Protein AF-A0A959S1B7-F1 (afdb_monomer)

pLDDT: mean 85.64, std 14.2, range [41.25, 98.5]

Secondary structure (DSSP, 8-state):
-HHHHHHHHHHHHTT------EEEE---TTS--SBSSHHHHHHH--TT-EEEE--BSS----EEEE-S--EEE-S-SS--SSS--B-EES-EEEEBSSSS-B-TT-EEES-EES-EEEE--SSS-EEEEEEES-EE--SS--GGG-EEEESEEEEEEES-EE----EEEESTT-S-EEEE-SEEEE-TTT-EEEEEES-EESEEEE---TT--EEEES-EEEBPSSS---SEES-BSEEEES-EEESSS-B-S-BS-EEES-EEES-SSS-S----BTTBEEES-EES----BSSPPTT-BGGGGGG---PBPTT-TTTT-SGGGPPSSTTSSSSPPPPSSSTTSS-TT-PPPSS-EEEEEEES-S---TTPPPPEEEEEE---

Sequence (384 aa):
MKKNLLIGICALSIAAQTSATVITVSNNPNSPGQYTSLQAAADAASNGDTLLIAGSGTSYGGVNNFSKQLHFVGVGYGPNKDFQLKTETGPIQLGVVDANENASGSTIEGILFHGLNLIGTATVPLENITVKRCESSGAYPSSDQMFRMEYVENIFIYNNVLRNCYYYGNFNGSLFNTVYASMLLVDNSTCDNIFVENNLIGAIKGGVKAGGTFIVRNNIFLRDNGNMIWAFLDAANASIANNIIAHVQGVGSASYCSYTNNLAFDNTNTGNNFPSGGTNTSVNNQDGVDPLFVNYTSGQYITNAWNFDFHLQPGSPAIGAGLNGEDLGIYGGNYPWPDGGASGSGWMYRQEPQFPQVNQMTIQNPVVPVNGTLSVTSKGIVND

Radius of gyration: 22.75 Å; Cα contacts (8 Å, |Δi|>4): 1174; chains: 1; bounding box: 73×56×75 Å

Mean predicted aligned error: 8.13 Å

Foldseek 3Di:
DVVVVVVVVVVVVVPPPPPAEEFEEDLDPVDHTPHPAPQVSLVPGAANHEYEYEFDPDAREEHPDDQHQYEYAWQFQQAQFPDRGAHEYEFYAWEDPDPPGTRALHEHARYAYQHYHQEYDPNGARENYEYARYEYAHPDDDPRRAQEHFQHEHYHYALYLQWQRWDFDDDPPDPDRDTDIFEHEYAQQRYAHAAAALYETAAYEEEHHVVGEAEHFQAEHFHAPDDADANYHQYECYEHFLAEYAQGQEHYDYALYEYYLYEFADHPDPFQDDDPDDRYHYYLYHTHFDQQFPDDDHPDHSVCCLQGGRDGDPPGPQQLSTVPRFGGHNCTDDHGNQASDDGRPSGGSTDTDQDKDFRDKDFPPPDAPVVGDTDMDTDIDHDD

Solvent-accessible surface area (backbone atoms only — not comparable to full-atom values): 18687 Å² total; per-residue (Å²): 116,78,70,65,54,53,56,53,53,59,56,55,65,69,63,66,73,77,70,54,48,82,45,40,33,22,71,44,87,91,58,65,35,87,24,55,32,47,40,62,42,60,69,72,52,56,62,58,18,30,42,43,30,48,50,42,99,63,65,33,45,38,35,76,60,42,33,52,21,37,32,41,37,27,49,0,48,46,26,85,34,85,69,61,39,18,13,39,36,32,31,37,32,41,15,58,65,51,97,85,46,37,24,39,63,17,35,41,31,1,32,25,26,26,15,39,35,40,37,29,36,97,90,50,57,32,31,47,36,40,42,30,36,27,30,40,46,38,93,63,90,41,79,65,14,21,36,37,38,33,21,28,33,47,34,42,40,33,42,26,40,42,34,37,13,22,44,77,48,67,63,87,91,42,98,52,82,51,67,44,52,7,36,43,37,31,34,39,78,48,20,28,42,36,37,44,31,15,23,45,33,24,25,35,32,33,21,18,17,90,94,35,42,27,42,40,31,12,22,33,31,24,18,38,81,94,52,87,45,31,39,27,33,53,22,24,36,29,44,38,29,14,26,32,40,36,37,20,36,27,66,42,65,57,37,49,27,39,39,34,23,27,36,18,23,73,25,44,97,65,48,34,56,73,64,73,51,91,65,27,41,58,44,79,57,40,60,60,44,71,52,44,42,68,60,60,63,88,82,54,35,52,88,51,48,41,65,38,29,82,54,66,37,94,87,22,71,33,61,46,49,14,76,97,53,31,32,38,11,30,69,13,74,95,52,46,53,61,72,40,43,56,82,62,64,54,22,29,84,26,33,52,35,79,52,81,41,79,41,41,75,46,70,78,44,88,76,61,61,93,94,50,79,79,46,71,50,74,44,69,48,77,40,122

Structure (mmCIF, N/CA/C/O backbone):
data_AF-A0A959S1B7-F1
#
_entry.id   AF-A0A959S1B7-F1
#
loop_
_atom_site.group_PDB
_atom_site.id
_atom_site.type_symbol
_atom_site.label_atom_id
_atom_site.label_alt_id
_atom_site.label_comp_id
_atom_site.label_asym_id
_atom_site.label_entity_id
_atom_site.label_seq_id
_atom_site.pdbx_PDB_ins_code
_atom_site.Cartn_x
_atom_site.Cartn_y
_atom_site.Cartn_z
_atom_site.occupancy
_atom_site.B_iso_or_equiv
_atom_site.auth_seq_id
_atom_site.auth_comp_id
_atom_site.auth_asym_id
_atom_site.auth_atom_id
_atom_site.pdbx_PDB_model_num
ATOM 1 N N . MET A 1 1 ? 11.646 -30.203 48.231 1.00 51.72 1 MET A N 1
ATOM 2 C CA . MET A 1 1 ? 10.560 -29.207 48.407 1.00 51.72 1 MET A CA 1
ATOM 3 C C . MET A 1 1 ? 10.808 -27.891 47.662 1.00 51.72 1 MET A C 1
ATOM 5 O O . MET A 1 1 ? 9.911 -27.472 46.951 1.00 51.72 1 MET A O 1
ATOM 9 N N . LYS A 1 2 ? 12.004 -27.274 47.704 1.00 48.19 2 LYS A N 1
ATOM 10 C CA . LYS A 1 2 ? 12.280 -26.002 46.988 1.00 48.19 2 LYS A CA 1
ATOM 11 C C . LYS A 1 2 ? 12.246 -26.080 45.441 1.00 48.19 2 LYS A C 1
ATOM 13 O O . LYS A 1 2 ? 11.869 -25.106 44.807 1.00 48.19 2 LYS A O 1
ATOM 18 N N . LYS A 1 3 ? 12.567 -27.233 44.830 1.00 44.56 3 LYS A N 1
ATOM 19 C CA . LYS A 1 3 ? 12.516 -27.437 43.360 1.00 44.56 3 LYS A CA 1
ATOM 20 C C . LYS A 1 3 ? 11.097 -27.600 42.788 1.00 44.56 3 LYS A C 1
ATOM 22 O O . LYS A 1 3 ? 10.852 -27.169 41.671 1.00 44.56 3 LYS A O 1
ATOM 27 N N . ASN A 1 4 ? 10.157 -28.150 43.562 1.00 48.91 4 ASN A N 1
ATOM 28 C CA . ASN A 1 4 ? 8.775 -28.354 43.101 1.00 48.91 4 ASN A CA 1
ATOM 29 C C . ASN A 1 4 ? 7.940 -27.065 43.195 1.00 48.91 4 ASN A C 1
ATOM 31 O O . ASN A 1 4 ? 6.961 -26.921 42.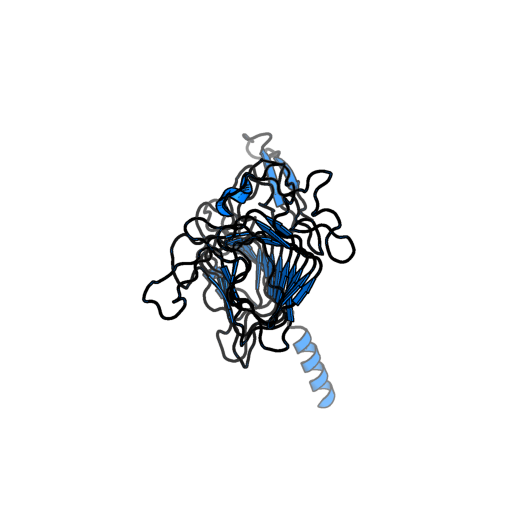475 1.00 48.91 4 ASN A O 1
ATOM 35 N N . LEU A 1 5 ? 8.357 -26.115 44.041 1.00 49.22 5 LEU A N 1
ATOM 36 C CA . LEU A 1 5 ? 7.750 -24.784 44.131 1.00 49.22 5 LEU A CA 1
ATOM 37 C C . LEU A 1 5 ? 8.107 -23.909 42.912 1.00 49.22 5 LEU A C 1
ATOM 39 O O . LEU A 1 5 ? 7.285 -23.119 42.465 1.00 49.22 5 LEU A O 1
ATOM 43 N N . LEU A 1 6 ? 9.302 -24.094 42.336 1.00 47.28 6 LEU A N 1
ATOM 44 C CA . LEU A 1 6 ? 9.779 -23.328 41.177 1.00 47.28 6 LEU A CA 1
ATOM 45 C C . LEU A 1 6 ? 9.031 -23.697 39.881 1.00 47.28 6 LEU A C 1
ATOM 47 O O . LEU A 1 6 ? 8.680 -22.821 39.102 1.00 47.28 6 LEU A O 1
ATOM 51 N N . ILE A 1 7 ? 8.722 -24.985 39.689 1.00 55.53 7 ILE A N 1
ATOM 52 C CA . ILE A 1 7 ? 7.966 -25.482 38.524 1.00 55.53 7 ILE A CA 1
ATOM 53 C C . ILE A 1 7 ? 6.500 -25.017 38.575 1.00 55.53 7 ILE A C 1
ATOM 55 O O . ILE A 1 7 ? 5.928 -24.682 37.542 1.00 55.53 7 ILE A O 1
ATOM 59 N N . GLY A 1 8 ? 5.909 -24.926 39.772 1.00 52.72 8 GLY A N 1
ATOM 60 C CA . GLY A 1 8 ? 4.555 -24.392 39.953 1.00 52.72 8 GLY A CA 1
ATOM 61 C C . GLY A 1 8 ? 4.443 -22.899 39.625 1.00 52.72 8 GLY A C 1
ATOM 62 O O . GLY A 1 8 ? 3.459 -22.484 39.024 1.00 52.72 8 GLY A O 1
ATOM 63 N N . ILE A 1 9 ? 5.467 -22.101 39.949 1.00 55.41 9 ILE A N 1
ATOM 64 C CA . ILE A 1 9 ? 5.499 -20.663 39.634 1.00 55.41 9 ILE A CA 1
ATOM 65 C C . ILE A 1 9 ? 5.686 -20.432 38.125 1.00 55.41 9 ILE A C 1
ATOM 67 O O . ILE A 1 9 ? 4.977 -19.604 37.561 1.00 55.41 9 ILE A O 1
ATOM 71 N N . CYS A 1 10 ? 6.544 -21.210 37.452 1.00 52.47 10 CYS A N 1
ATOM 72 C CA . CYS A 1 10 ? 6.717 -21.130 35.995 1.00 52.47 10 CYS A CA 1
ATOM 73 C C . CYS A 1 10 ? 5.474 -21.585 35.206 1.00 52.47 10 CYS A C 1
ATOM 75 O O . CYS A 1 10 ? 5.212 -21.064 34.126 1.00 52.47 10 CYS A O 1
ATOM 77 N N . ALA A 1 11 ? 4.689 -22.531 35.735 1.00 52.16 11 ALA A N 1
ATOM 78 C CA . ALA A 1 11 ? 3.441 -22.973 35.108 1.00 52.16 11 ALA A CA 1
ATOM 79 C C . ALA A 1 11 ? 2.275 -21.986 35.326 1.00 52.16 11 ALA A C 1
ATOM 81 O O . ALA A 1 11 ? 1.439 -21.837 34.438 1.00 52.16 11 ALA A O 1
ATOM 82 N N . LEU A 1 12 ? 2.232 -21.267 36.460 1.00 49.25 12 LEU A N 1
ATOM 83 C CA . LEU A 1 12 ? 1.248 -20.196 36.684 1.00 49.25 12 LEU A CA 1
ATOM 84 C C . LEU A 1 12 ? 1.558 -18.919 35.884 1.00 49.25 12 LEU A C 1
ATOM 86 O O . LEU A 1 12 ? 0.628 -18.210 35.513 1.00 49.25 12 LEU A O 1
ATOM 90 N N . SER A 1 13 ? 2.825 -18.637 35.564 1.00 52.16 13 SER A N 1
ATOM 91 C CA . SER A 1 13 ? 3.200 -17.495 34.713 1.00 52.16 13 SER A CA 1
ATOM 92 C C . SER A 1 13 ? 2.891 -17.700 33.224 1.00 52.16 13 SER A C 1
ATOM 94 O O . SER A 1 13 ? 2.785 -16.724 32.494 1.00 52.16 13 SER A O 1
ATOM 96 N N . ILE A 1 14 ? 2.692 -18.947 32.775 1.00 51.81 14 ILE A N 1
ATOM 97 C CA . ILE A 1 14 ? 2.241 -19.276 31.406 1.00 51.81 14 ILE A CA 1
ATOM 98 C C . ILE A 1 14 ? 0.708 -19.134 31.274 1.00 51.81 14 ILE A C 1
ATOM 100 O O . ILE A 1 14 ? 0.175 -19.074 30.172 1.00 51.81 14 ILE A O 1
ATOM 104 N N . ALA A 1 15 ? -0.014 -19.029 32.396 1.00 47.28 15 ALA A N 1
ATOM 105 C CA . ALA A 1 15 ? -1.471 -18.897 32.434 1.00 47.28 15 ALA A CA 1
ATOM 106 C C . ALA A 1 15 ? -1.975 -17.442 32.483 1.00 47.28 15 ALA A C 1
ATOM 108 O O . ALA A 1 15 ? -3.188 -17.229 32.564 1.00 47.28 15 ALA A O 1
ATOM 109 N N . ALA A 1 16 ? -1.088 -16.441 32.403 1.00 48.16 16 ALA A N 1
ATOM 110 C CA . ALA A 1 16 ? -1.497 -15.086 32.048 1.00 48.16 16 ALA A CA 1
ATOM 111 C C . ALA A 1 16 ? -1.889 -15.089 30.564 1.00 48.16 16 ALA A C 1
ATOM 113 O O . ALA A 1 16 ? -1.099 -14.763 29.685 1.00 48.16 16 ALA A O 1
ATOM 114 N N . GLN A 1 17 ? -3.109 -15.552 30.296 1.00 49.84 17 GLN A N 1
ATOM 115 C CA . GLN A 1 17 ? -3.752 -15.451 28.998 1.00 49.84 17 GLN A CA 1
ATOM 116 C C . GLN A 1 17 ? -3.837 -13.966 28.638 1.00 49.84 17 GLN A C 1
ATOM 118 O O . GLN A 1 17 ? -4.754 -13.269 29.069 1.00 49.84 17 GLN A O 1
ATOM 123 N N . THR A 1 18 ? -2.884 -13.470 27.855 1.00 54.09 18 THR A N 1
ATOM 124 C CA . THR A 1 18 ? -3.088 -12.275 27.039 1.00 54.09 18 THR A CA 1
ATOM 125 C C . THR A 1 18 ? -4.106 -12.662 25.969 1.00 54.09 18 THR A C 1
ATOM 127 O O . THR A 1 18 ? -3.750 -13.071 24.866 1.00 54.09 18 THR A O 1
ATOM 130 N N . SER A 1 19 ? -5.390 -12.659 26.330 1.00 70.81 19 SER A N 1
ATOM 131 C CA . SER A 1 19 ? -6.450 -12.765 25.336 1.00 70.81 19 SER A CA 1
ATOM 132 C C . SER A 1 19 ? -6.477 -11.435 24.613 1.00 70.81 19 SER A C 1
ATOM 134 O O . SER A 1 19 ? -6.928 -10.450 25.189 1.00 70.81 19 SER A O 1
ATOM 136 N N . ALA A 1 20 ? -6.019 -11.419 23.365 1.00 84.62 20 ALA A N 1
ATOM 137 C CA . ALA A 1 20 ? -6.374 -10.353 22.448 1.00 84.62 20 ALA A CA 1
ATOM 138 C C . ALA A 1 20 ? -7.900 -10.178 22.474 1.00 84.62 20 ALA A C 1
ATOM 140 O O . ALA A 1 20 ? -8.657 -11.151 22.378 1.00 84.62 20 ALA A O 1
ATOM 141 N N . THR A 1 21 ? -8.351 -8.949 22.667 1.00 94.62 21 THR A N 1
ATOM 142 C CA . THR A 1 21 ? -9.757 -8.563 22.678 1.00 94.62 21 THR A CA 1
ATOM 143 C C . THR A 1 21 ? -10.075 -7.700 21.466 1.00 94.62 21 THR A C 1
ATOM 145 O O . THR A 1 21 ? -9.190 -7.184 20.784 1.00 94.62 21 THR A O 1
ATOM 148 N N . VAL A 1 22 ? -11.368 -7.558 21.177 1.00 96.12 22 VAL A N 1
ATOM 149 C CA . VAL A 1 22 ? -11.850 -6.623 20.161 1.00 96.12 22 VAL A CA 1
ATOM 150 C C . VAL A 1 22 ? -12.367 -5.376 20.864 1.00 96.12 22 VAL A C 1
ATOM 152 O O . VAL A 1 22 ? -13.301 -5.452 21.664 1.00 96.12 22 VAL A O 1
ATOM 155 N N . ILE A 1 23 ? -11.775 -4.234 20.531 1.00 97.31 23 ILE A N 1
ATOM 156 C CA . ILE A 1 23 ? -12.175 -2.911 20.995 1.00 97.31 23 ILE A CA 1
ATOM 157 C C . ILE A 1 23 ? -12.915 -2.206 19.864 1.00 97.31 23 ILE A C 1
ATOM 159 O O . ILE A 1 23 ? -12.382 -2.002 18.776 1.00 97.31 23 ILE A O 1
ATOM 163 N N . THR A 1 24 ? -14.157 -1.814 20.122 1.00 97.56 24 THR A N 1
ATOM 164 C CA . THR A 1 24 ? -15.004 -1.132 19.137 1.00 97.56 24 THR A CA 1
ATOM 165 C C . THR A 1 24 ? -14.822 0.380 19.198 1.00 97.56 24 THR A C 1
ATOM 167 O O . THR A 1 24 ? -14.924 0.994 20.265 1.00 97.56 24 THR A O 1
ATOM 170 N N . VAL A 1 25 ? -14.603 1.000 18.037 1.00 98.12 25 VAL A N 1
ATOM 171 C CA . VAL A 1 25 ? -14.410 2.449 17.911 1.00 98.12 25 VAL A CA 1
ATOM 172 C C . VAL A 1 25 ? -15.488 3.033 17.000 1.00 98.12 25 VAL A C 1
ATOM 174 O O . VAL A 1 25 ? -15.545 2.748 15.805 1.00 98.12 25 VAL A O 1
ATOM 177 N N . SER A 1 26 ? -16.373 3.860 17.558 1.00 97.94 26 SER A N 1
ATOM 178 C CA . SER A 1 26 ? -17.420 4.558 16.805 1.00 97.94 26 SER A CA 1
ATOM 179 C C . SER A 1 26 ? -17.743 5.904 17.443 1.00 97.94 26 SER A C 1
ATOM 181 O O . SER A 1 26 ? -18.126 5.977 18.609 1.00 97.94 26 SER A O 1
ATOM 183 N N . ASN A 1 27 ? -17.609 6.975 16.657 1.00 96.31 27 ASN A N 1
ATO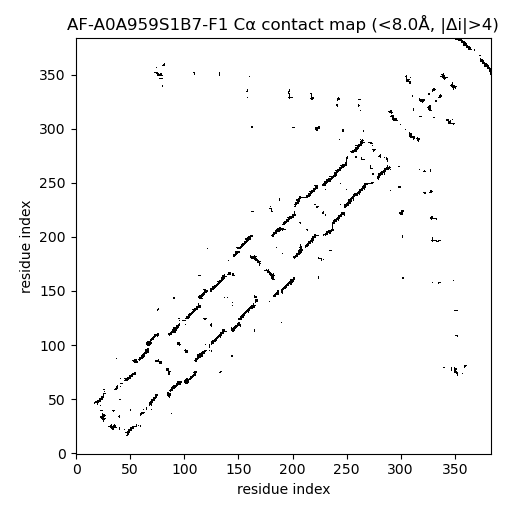M 184 C CA . ASN A 1 27 ? -18.013 8.335 17.019 1.00 96.31 27 ASN A CA 1
ATOM 185 C C . ASN A 1 27 ? -19.462 8.647 16.593 1.00 96.31 27 ASN A C 1
ATOM 187 O O . ASN A 1 27 ? -19.899 9.791 16.702 1.00 96.31 27 ASN A O 1
ATOM 191 N N . ASN A 1 28 ? -20.215 7.648 16.114 1.00 94.12 28 ASN A N 1
ATOM 192 C CA . ASN A 1 28 ? -21.623 7.799 15.775 1.00 94.12 28 ASN A CA 1
ATOM 193 C C . ASN A 1 28 ? -22.489 7.655 17.043 1.00 94.12 28 ASN A C 1
ATOM 195 O O . ASN A 1 28 ? -22.555 6.557 17.600 1.00 94.12 28 ASN A O 1
ATOM 199 N N . PRO A 1 29 ? -23.211 8.704 17.484 1.00 90.69 29 PRO A N 1
ATOM 200 C CA . PRO A 1 29 ? -24.026 8.641 18.699 1.00 90.69 29 PRO A CA 1
ATOM 201 C C . PRO A 1 29 ? -25.185 7.636 18.606 1.00 90.69 29 PRO A C 1
ATOM 203 O O . PRO A 1 29 ? -25.651 7.151 19.632 1.00 90.69 29 PRO A O 1
ATOM 206 N N . ASN A 1 30 ? -25.630 7.290 17.392 1.00 89.19 30 ASN A N 1
ATOM 207 C CA . ASN A 1 30 ? -26.708 6.324 17.161 1.00 89.19 30 ASN A CA 1
ATOM 208 C C . ASN A 1 30 ? -26.211 4.869 17.074 1.00 89.19 30 ASN A C 1
ATOM 210 O O . ASN A 1 30 ? -27.021 3.949 17.026 1.00 89.19 30 ASN A O 1
ATOM 214 N N . SER A 1 31 ? -24.894 4.657 17.030 1.00 88.38 31 SER A N 1
ATOM 215 C CA . SER A 1 31 ? -24.255 3.336 17.032 1.00 88.38 31 SER A CA 1
ATOM 216 C C . SER A 1 31 ? -22.908 3.434 17.761 1.00 88.38 31 SER A C 1
ATOM 218 O O . SER A 1 31 ? -21.858 3.371 17.110 1.00 88.38 31 SER A O 1
ATOM 220 N N . PRO A 1 32 ? -22.917 3.672 19.085 1.00 92.38 32 PRO A N 1
ATOM 221 C CA . PRO A 1 32 ? -21.709 3.979 19.841 1.00 92.38 32 PRO A CA 1
ATOM 222 C C . PRO A 1 32 ? -20.785 2.764 19.959 1.00 92.38 32 PRO A C 1
ATOM 224 O O . PRO A 1 32 ? -21.239 1.630 20.099 1.00 92.38 32 PRO A O 1
ATOM 227 N N . GLY A 1 33 ? -19.479 3.023 19.920 1.00 95.06 33 GLY A N 1
ATOM 228 C CA . GLY A 1 33 ? -18.444 2.050 20.263 1.00 95.06 33 GLY A CA 1
ATOM 229 C C . GLY A 1 33 ? -18.060 2.179 21.734 1.00 95.06 33 GLY A C 1
ATOM 230 O O . GLY A 1 33 ? -18.545 3.068 22.436 1.00 95.06 33 GLY A O 1
ATOM 231 N N . GLN A 1 34 ? -17.144 1.332 22.198 1.00 98.25 34 GLN A N 1
ATOM 232 C CA . GLN A 1 34 ? -16.514 1.502 23.515 1.00 98.25 34 GLN A CA 1
ATOM 233 C C . GLN A 1 34 ? -15.738 2.822 23.603 1.00 98.25 34 GLN A C 1
ATOM 235 O O . GLN A 1 34 ? -15.693 3.441 24.664 1.00 98.25 34 GLN A O 1
ATOM 240 N N . TYR A 1 35 ? -15.172 3.265 22.477 1.00 98.31 35 TYR A N 1
ATOM 241 C CA . TYR A 1 35 ? -14.464 4.534 22.349 1.00 98.31 35 TYR A CA 1
ATOM 242 C C . TYR A 1 35 ? -14.960 5.320 21.136 1.00 98.31 35 TYR A C 1
ATOM 244 O O . TYR A 1 35 ? -15.402 4.753 20.135 1.00 98.31 35 TYR A O 1
ATOM 252 N N . THR A 1 36 ? -14.855 6.645 21.213 1.00 97.56 36 THR A N 1
ATOM 253 C CA . THR A 1 36 ? -15.241 7.568 20.135 1.00 97.56 36 THR A CA 1
ATOM 254 C C . THR A 1 36 ? -14.042 8.125 19.365 1.00 97.56 36 THR A C 1
ATOM 256 O O . THR A 1 36 ? -14.229 8.760 18.333 1.00 97.56 36 THR A O 1
ATOM 259 N N . SER A 1 37 ? -12.810 7.891 19.819 1.00 96.81 37 SER A N 1
ATOM 260 C CA . SER A 1 37 ? -11.587 8.309 19.126 1.00 96.81 37 SER A CA 1
ATOM 261 C C . SER A 1 37 ? -10.587 7.166 19.047 1.00 96.81 37 SER A C 1
ATOM 263 O O . SER A 1 37 ? -10.586 6.265 19.890 1.00 96.81 37 SER A O 1
ATOM 265 N N . LEU A 1 38 ? -9.724 7.217 18.031 1.00 96.62 38 LEU A N 1
ATOM 266 C CA . LEU A 1 38 ? -8.726 6.175 17.824 1.00 96.62 38 LEU A CA 1
ATOM 267 C C . LEU A 1 38 ? -7.653 6.188 18.922 1.00 96.62 38 LEU A C 1
ATOM 269 O O . LEU A 1 38 ? -7.294 5.128 19.422 1.00 96.62 38 LEU A O 1
ATOM 273 N N . GLN A 1 39 ? -7.210 7.374 19.359 1.00 95.62 39 GLN A N 1
ATOM 274 C CA . GLN A 1 39 ? -6.242 7.513 20.455 1.00 95.62 39 GLN A CA 1
ATOM 275 C C . GLN A 1 39 ? -6.766 6.909 21.762 1.00 95.62 39 GLN A C 1
ATOM 277 O O . GLN A 1 39 ? -6.062 6.123 22.378 1.00 95.62 39 GLN A O 1
ATOM 282 N N . ALA A 1 40 ? -8.010 7.201 22.163 1.00 96.50 40 ALA A N 1
ATOM 283 C CA . ALA A 1 40 ? -8.546 6.672 23.420 1.00 96.50 40 ALA A CA 1
ATOM 284 C C . ALA A 1 40 ? -8.673 5.138 23.399 1.00 96.50 40 ALA A C 1
ATOM 286 O O . ALA A 1 40 ? -8.425 4.482 24.409 1.00 96.50 40 ALA A O 1
ATOM 287 N N . ALA A 1 41 ? -9.027 4.570 22.242 1.00 97.06 41 ALA A N 1
ATOM 288 C CA . ALA A 1 41 ? -9.053 3.126 22.049 1.00 97.06 41 ALA A CA 1
ATOM 289 C C . ALA A 1 41 ? -7.642 2.523 22.121 1.00 97.06 41 ALA A C 1
ATOM 291 O O . ALA A 1 41 ? -7.429 1.542 22.831 1.00 97.06 41 ALA A O 1
ATOM 292 N N . ALA A 1 42 ? -6.675 3.138 21.434 1.00 95.31 42 ALA A N 1
ATOM 293 C CA . ALA A 1 42 ? -5.282 2.712 21.455 1.00 95.31 42 ALA A CA 1
ATOM 294 C C . ALA A 1 42 ? -4.677 2.807 22.860 1.00 95.31 42 ALA A C 1
ATOM 296 O O . ALA A 1 42 ? -3.968 1.892 23.259 1.00 95.31 42 ALA A O 1
ATOM 297 N N . ASP A 1 43 ? -4.987 3.843 23.643 1.00 93.88 43 ASP A N 1
ATOM 298 C CA . ASP A 1 43 ? -4.508 4.016 25.020 1.00 93.88 43 ASP A CA 1
ATOM 299 C C . ASP A 1 43 ? -5.011 2.898 25.941 1.00 93.88 43 ASP A C 1
ATOM 301 O O . ASP A 1 43 ? -4.237 2.352 26.728 1.00 93.88 43 ASP A O 1
ATOM 305 N N . ALA A 1 44 ? -6.279 2.511 25.800 1.00 94.38 44 ALA A N 1
ATOM 306 C CA . ALA A 1 44 ? -6.900 1.477 26.622 1.00 94.38 44 ALA A CA 1
ATOM 307 C C . ALA A 1 44 ? -6.555 0.038 26.208 1.00 94.38 44 ALA A C 1
ATOM 309 O O . ALA A 1 44 ? -6.719 -0.881 27.011 1.00 94.38 44 ALA A O 1
ATOM 310 N N . ALA A 1 45 ? -6.095 -0.160 24.974 1.00 94.69 45 ALA A N 1
ATOM 311 C CA . ALA A 1 45 ? -5.764 -1.473 24.441 1.00 94.69 45 ALA A CA 1
ATOM 312 C C . ALA A 1 45 ? -4.578 -2.138 25.159 1.00 94.69 45 ALA A C 1
ATOM 314 O O . ALA A 1 45 ? -3.694 -1.470 25.697 1.00 94.69 45 ALA A O 1
ATOM 315 N N . SER A 1 46 ? -4.529 -3.461 25.111 1.00 93.12 46 SER A N 1
ATOM 316 C CA . SER A 1 46 ? -3.393 -4.305 25.482 1.00 93.12 46 SER A CA 1
ATOM 317 C C . SER A 1 46 ? -2.693 -4.857 24.234 1.00 93.12 46 SER A C 1
ATOM 319 O O . SER A 1 46 ? -3.235 -4.808 23.131 1.00 93.12 46 SER A O 1
ATOM 321 N N . ASN A 1 47 ? -1.478 -5.393 24.397 1.00 92.19 47 ASN A N 1
ATOM 322 C CA . ASN A 1 47 ? -0.770 -6.067 23.303 1.00 92.19 47 ASN A CA 1
ATOM 323 C C . ASN A 1 47 ? -1.618 -7.197 22.698 1.00 92.19 47 ASN A C 1
ATOM 325 O O . ASN A 1 47 ? -2.132 -8.052 23.419 1.00 92.19 47 ASN A O 1
ATOM 329 N N . GLY A 1 48 ? -1.721 -7.197 21.371 1.00 93.62 48 GLY A N 1
ATOM 330 C CA . GLY A 1 48 ? -2.497 -8.137 20.568 1.00 93.62 48 GLY A CA 1
ATOM 331 C C . GLY A 1 48 ? -3.948 -7.719 20.314 1.00 93.62 48 GLY A C 1
ATOM 332 O O . GLY A 1 48 ? -4.618 -8.370 19.516 1.00 93.62 48 GLY A O 1
ATOM 333 N N . ASP A 1 49 ? -4.458 -6.658 20.947 1.00 96.75 49 ASP A N 1
ATOM 334 C CA . ASP A 1 49 ? -5.851 -6.243 20.758 1.00 96.75 49 ASP A CA 1
ATOM 335 C C . ASP A 1 49 ? -6.144 -5.780 19.321 1.00 96.75 49 ASP A C 1
ATOM 337 O O . ASP A 1 49 ? -5.307 -5.214 18.612 1.00 96.75 49 ASP A O 1
ATOM 341 N N . THR A 1 50 ? -7.393 -5.990 18.906 1.00 97.00 50 THR A N 1
ATOM 342 C CA . THR A 1 50 ? -7.932 -5.503 17.635 1.00 97.00 50 THR A CA 1
ATOM 343 C C . THR A 1 50 ? -8.793 -4.270 17.864 1.00 97.00 50 THR A C 1
ATOM 345 O O . THR A 1 50 ? -9.788 -4.328 18.581 1.00 97.00 50 THR A O 1
ATOM 348 N N . LEU A 1 51 ? -8.462 -3.164 17.203 1.00 97.50 51 LEU A N 1
ATOM 349 C CA . LEU A 1 51 ? -9.317 -1.987 17.110 1.00 97.50 51 LEU A CA 1
ATOM 350 C C . LEU A 1 51 ? -10.237 -2.141 15.891 1.00 97.50 51 LEU A C 1
ATOM 352 O O . LEU A 1 51 ? -9.809 -1.948 14.752 1.00 97.50 51 LEU A O 1
ATOM 356 N N . LEU A 1 52 ? -11.503 -2.485 16.136 1.00 96.75 52 LEU A N 1
ATOM 357 C CA . LEU A 1 52 ? -12.546 -2.576 15.116 1.00 96.75 52 LEU A CA 1
ATOM 358 C C . LEU A 1 52 ? -13.236 -1.216 14.972 1.00 96.75 52 LEU A C 1
ATOM 360 O O . LEU A 1 52 ? -14.011 -0.793 15.836 1.00 96.75 52 LEU A O 1
ATOM 364 N N . ILE A 1 53 ? -12.940 -0.521 13.879 1.00 96.62 53 ILE A N 1
ATOM 365 C CA . ILE A 1 53 ? -13.297 0.882 13.684 1.00 96.62 53 ILE A CA 1
ATOM 366 C C . ILE A 1 53 ? -14.456 0.963 12.695 1.00 96.62 53 ILE A C 1
ATOM 368 O O . ILE A 1 53 ? -14.343 0.551 11.541 1.00 96.62 53 ILE A O 1
ATOM 372 N N . ALA A 1 54 ? -15.586 1.505 13.143 1.00 95.00 54 ALA A N 1
ATOM 373 C CA . ALA A 1 54 ? -16.767 1.649 12.303 1.00 95.00 54 ALA A CA 1
ATOM 374 C C . ALA A 1 54 ? -16.562 2.683 11.175 1.00 95.00 54 ALA A C 1
ATOM 376 O O . ALA A 1 54 ? -15.591 3.443 11.148 1.00 95.00 54 ALA A O 1
ATOM 377 N N . GLY A 1 55 ? -17.496 2.711 10.224 1.00 93.94 55 GLY A N 1
ATOM 378 C CA . GLY A 1 55 ? -17.582 3.795 9.248 1.00 93.94 55 GLY A CA 1
ATOM 379 C C . GLY A 1 55 ? -18.237 5.030 9.863 1.00 93.94 55 GLY A C 1
ATOM 380 O O . GLY A 1 55 ? -19.219 4.909 10.600 1.00 93.94 55 GLY A O 1
ATOM 381 N N . SER A 1 56 ? -17.742 6.221 9.525 1.00 94.88 56 SER A N 1
ATOM 382 C CA . SER A 1 56 ? -18.314 7.486 9.995 1.00 94.88 56 SER A CA 1
ATOM 383 C C . SER A 1 56 ? -18.226 8.599 8.952 1.00 94.88 56 SER A C 1
ATOM 385 O O . SER A 1 56 ? -17.431 8.541 8.017 1.00 94.88 56 SER A O 1
ATOM 387 N N . GLY A 1 57 ? -19.059 9.630 9.120 1.00 92.25 57 GLY A N 1
ATOM 388 C CA . GLY A 1 57 ? -18.947 10.886 8.374 1.00 92.25 57 GLY A CA 1
ATOM 389 C C . GLY A 1 57 ? -17.833 11.805 8.891 1.00 92.25 57 GLY A C 1
ATOM 390 O O . GLY A 1 57 ? -17.516 12.791 8.232 1.00 92.25 57 GLY A O 1
ATOM 391 N N . THR A 1 58 ? -17.238 11.488 10.046 1.00 93.12 58 THR A N 1
ATOM 392 C CA . THR A 1 58 ? -16.184 12.284 10.691 1.00 93.12 58 THR A CA 1
ATOM 393 C C . THR A 1 58 ? -14.988 11.402 11.034 1.00 93.12 58 THR 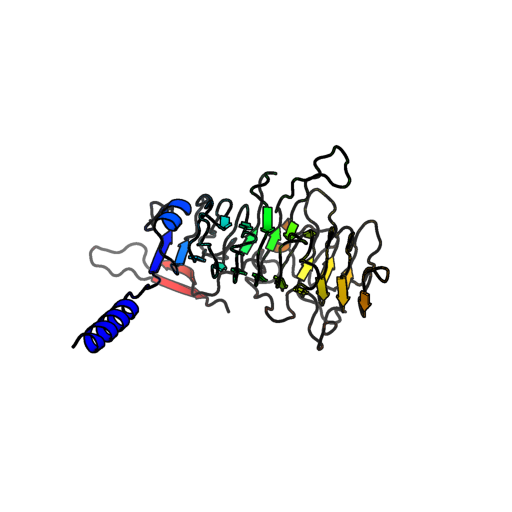A C 1
ATOM 395 O O . THR A 1 58 ? -15.163 10.293 11.542 1.00 93.12 58 THR A O 1
ATOM 398 N N . SER A 1 59 ? -13.775 11.921 10.818 1.00 94.44 59 SER A N 1
ATOM 399 C CA . SER A 1 59 ? -12.520 11.248 11.179 1.00 94.44 59 SER A CA 1
ATOM 400 C C . SER A 1 59 ? -12.452 10.874 12.668 1.00 94.44 59 SER A C 1
ATOM 402 O O . SER A 1 59 ? -12.934 11.609 13.534 1.00 94.44 59 SER A O 1
ATOM 404 N N . TYR A 1 60 ? -11.800 9.750 12.970 1.00 96.50 60 TYR A N 1
ATOM 405 C CA . TYR A 1 60 ? -11.541 9.270 14.336 1.00 96.50 60 TYR A CA 1
ATOM 406 C C . TYR A 1 60 ? -10.342 9.941 15.026 1.00 96.50 60 TYR A C 1
ATOM 408 O O . TYR A 1 60 ? -10.031 9.613 16.176 1.00 96.50 60 TYR A O 1
ATOM 416 N N . GLY A 1 61 ? -9.675 10.874 14.337 1.00 94.00 61 GLY A N 1
ATOM 417 C CA . GLY A 1 61 ? -8.393 11.426 14.769 1.00 94.00 61 GLY A CA 1
ATOM 418 C C . GLY A 1 61 ? -7.233 10.455 14.532 1.00 94.00 61 GLY A C 1
ATOM 419 O O . GLY A 1 61 ? -7.421 9.355 14.011 1.00 94.00 61 GLY A O 1
ATOM 420 N N . GLY A 1 62 ? -6.018 10.909 14.836 1.00 91.38 62 GLY A N 1
ATOM 421 C CA . GLY A 1 62 ? -4.799 10.108 14.717 1.00 91.38 62 GLY A CA 1
ATOM 422 C C . GLY A 1 62 ? -4.456 9.348 15.997 1.00 91.38 62 GLY A C 1
ATOM 423 O O . GLY A 1 62 ? -5.089 9.555 17.035 1.00 91.38 62 GLY A O 1
ATOM 424 N N . VAL A 1 63 ? -3.430 8.504 15.910 1.00 90.62 63 VAL A N 1
ATOM 425 C CA . VAL A 1 63 ? -2.749 7.926 17.076 1.00 90.62 63 VAL A CA 1
ATOM 426 C C . VAL A 1 63 ? -1.281 8.258 16.968 1.00 90.62 63 VAL A C 1
ATOM 428 O O . VAL A 1 63 ? -0.640 7.924 15.972 1.00 90.62 63 VAL A O 1
ATOM 431 N N . ASN A 1 64 ? -0.757 8.887 18.010 1.00 84.06 64 ASN A N 1
ATOM 432 C CA . ASN A 1 64 ? 0.643 9.265 18.069 1.00 84.06 64 ASN A CA 1
ATOM 433 C C . ASN A 1 64 ? 1.371 8.363 19.058 1.00 84.06 64 ASN A C 1
ATOM 435 O O . ASN A 1 64 ? 0.907 8.212 20.185 1.00 84.06 64 ASN A O 1
ATOM 439 N N . ASN A 1 65 ? 2.528 7.839 18.646 1.00 73.25 65 ASN A N 1
ATOM 440 C CA . ASN A 1 65 ? 3.502 7.170 19.508 1.00 73.25 65 ASN A CA 1
ATOM 441 C C . ASN A 1 65 ? 2.871 6.177 20.490 1.00 73.25 65 ASN A C 1
ATOM 443 O O . ASN A 1 65 ? 2.790 6.448 21.687 1.00 73.25 65 ASN A O 1
ATOM 447 N N . PHE A 1 66 ? 2.465 5.011 19.990 1.00 85.44 66 PHE A N 1
ATOM 448 C CA . PHE A 1 66 ? 2.154 3.867 20.844 1.00 85.44 66 PHE A CA 1
ATOM 449 C C . PHE A 1 66 ? 3.095 2.699 20.530 1.00 85.44 66 PHE A C 1
ATOM 451 O O . PHE A 1 66 ? 3.506 2.507 19.386 1.00 85.44 66 PHE A O 1
ATOM 458 N N . SER A 1 67 ? 3.425 1.931 21.566 1.00 86.56 67 SER A N 1
ATOM 459 C CA . SER A 1 67 ? 4.380 0.818 21.539 1.00 86.56 67 SER A CA 1
ATOM 460 C C . SER A 1 67 ? 3.711 -0.553 21.651 1.00 86.56 67 SER A C 1
ATOM 462 O O . SER A 1 67 ? 4.384 -1.546 21.891 1.00 86.56 67 SER A O 1
ATOM 464 N N . LYS A 1 68 ? 2.384 -0.622 21.510 1.00 90.94 68 LYS A N 1
ATOM 465 C CA . LYS A 1 68 ? 1.634 -1.876 21.641 1.00 90.94 68 LYS A CA 1
ATOM 466 C C . LYS A 1 68 ? 1.474 -2.561 20.292 1.00 90.94 68 LYS A C 1
ATOM 468 O O . LYS A 1 68 ? 1.204 -1.886 19.305 1.00 90.94 68 LYS A O 1
ATOM 473 N N . GLN A 1 69 ? 1.577 -3.885 20.242 1.00 94.38 69 GLN A N 1
ATOM 474 C CA . GLN A 1 69 ? 1.143 -4.633 19.060 1.00 94.38 69 GLN A CA 1
ATOM 475 C C . GLN A 1 69 ? -0.379 -4.499 18.942 1.00 94.38 69 GLN A C 1
ATOM 477 O O . GLN A 1 69 ? -1.082 -5.007 19.810 1.00 94.38 69 GLN A O 1
ATOM 482 N N . LEU A 1 70 ? -0.894 -3.834 17.905 1.00 95.75 70 LEU A N 1
ATOM 483 C CA . LEU A 1 70 ? -2.335 -3.644 17.694 1.00 95.75 70 LEU A CA 1
ATOM 484 C C . LEU A 1 70 ? -2.747 -3.967 16.255 1.00 95.75 70 LEU A C 1
ATOM 486 O O . LEU A 1 70 ? -1.996 -3.758 15.302 1.00 95.75 70 LEU A O 1
ATOM 490 N N . HIS A 1 71 ? -3.986 -4.422 16.091 1.00 96.94 71 HIS A N 1
ATOM 491 C CA . HIS A 1 71 ? -4.573 -4.712 14.785 1.00 96.94 71 HIS A CA 1
ATOM 492 C C . HIS A 1 71 ? -5.688 -3.712 14.473 1.00 96.94 71 HIS A C 1
ATOM 494 O O . HIS A 1 71 ? -6.735 -3.717 15.113 1.00 96.94 71 HIS A O 1
ATOM 500 N N . PHE A 1 72 ? -5.470 -2.838 13.494 1.00 97.38 72 PHE A N 1
ATOM 501 C CA . PHE A 1 72 ? -6.432 -1.827 13.065 1.00 97.38 72 PHE A CA 1
ATOM 502 C C . PHE A 1 72 ? -7.266 -2.370 11.917 1.00 97.38 72 PHE A C 1
ATOM 504 O O . PHE A 1 72 ? -6.730 -2.709 10.861 1.00 97.38 72 PHE A O 1
ATOM 511 N N . VAL A 1 73 ? -8.577 -2.420 12.124 1.00 96.75 73 VAL A N 1
ATOM 512 C CA . VAL A 1 73 ? -9.518 -3.011 11.180 1.00 96.75 73 VAL A CA 1
ATOM 513 C C . VAL A 1 73 ? -10.656 -2.023 10.940 1.00 96.75 73 VAL A C 1
ATOM 515 O O . VAL A 1 73 ? -11.549 -1.867 11.774 1.00 96.75 73 VAL A O 1
ATOM 518 N N . GLY A 1 74 ? -10.595 -1.310 9.815 1.00 95.25 74 GLY A N 1
ATOM 519 C CA . GLY A 1 74 ? -11.657 -0.411 9.362 1.00 95.25 74 GLY A CA 1
ATOM 520 C C . GLY A 1 74 ? -12.740 -1.136 8.566 1.00 95.25 74 GLY A C 1
ATOM 521 O O . GLY A 1 74 ? -12.635 -2.327 8.302 1.00 95.25 74 GLY A O 1
ATOM 522 N N . VAL A 1 75 ? -13.782 -0.424 8.138 1.00 92.50 75 VAL A N 1
ATOM 523 C CA . VAL A 1 75 ? -14.822 -0.951 7.230 1.00 92.50 75 VAL A CA 1
ATOM 524 C C . VAL A 1 75 ? -14.495 -0.745 5.746 1.00 92.50 75 VAL A C 1
ATOM 526 O O . VAL A 1 75 ? -15.317 -1.082 4.901 1.00 92.50 75 VAL A O 1
ATOM 529 N N . GLY A 1 76 ? -13.324 -0.190 5.424 1.00 93.00 76 GLY A N 1
ATOM 530 C CA . GLY A 1 76 ? -12.914 0.215 4.079 1.00 93.00 76 GLY A CA 1
ATOM 531 C C . GLY A 1 76 ? -12.759 1.735 3.946 1.00 93.00 76 GLY A C 1
ATOM 532 O O . GLY A 1 76 ? -13.391 2.516 4.663 1.00 93.00 76 GLY A O 1
ATOM 533 N N . TYR A 1 77 ? -11.930 2.162 2.992 1.00 91.81 77 TYR A N 1
ATOM 534 C CA . TYR A 1 77 ? -11.658 3.576 2.683 1.00 91.81 77 TYR A CA 1
ATOM 535 C C . TYR A 1 77 ? -12.676 4.210 1.722 1.00 91.81 77 TYR A C 1
ATOM 537 O O . TYR A 1 77 ? -12.806 5.432 1.651 1.00 91.81 77 TYR A O 1
ATOM 545 N N . GLY A 1 78 ? -13.469 3.386 1.042 1.00 89.06 78 GLY A N 1
ATOM 546 C CA . GLY A 1 78 ? -14.634 3.818 0.280 1.00 89.06 78 GLY A CA 1
ATOM 547 C C . GLY A 1 78 ? -15.525 2.626 -0.046 1.00 89.06 78 GLY A C 1
ATOM 548 O O . GLY A 1 78 ? -15.544 2.212 -1.198 1.00 89.06 78 GLY A O 1
ATOM 549 N N . PRO A 1 79 ? -16.219 2.042 0.943 1.00 85.75 79 PRO A N 1
ATOM 550 C CA . PRO A 1 79 ? -16.944 0.790 0.757 1.00 85.75 79 PRO A CA 1
ATOM 551 C C . PRO A 1 79 ? -18.217 0.970 -0.083 1.00 85.75 79 PRO A C 1
ATOM 553 O O . PRO A 1 79 ? -18.940 1.963 0.052 1.00 85.75 79 PRO A O 1
ATOM 556 N N . ASN A 1 80 ? -18.518 -0.023 -0.921 1.00 85.00 80 ASN A N 1
ATOM 557 C CA . ASN A 1 80 ? -19.711 -0.053 -1.765 1.00 85.00 80 ASN A CA 1
ATOM 558 C C . ASN A 1 80 ? -20.904 -0.647 -0.994 1.00 85.00 80 ASN A C 1
ATOM 560 O O . ASN A 1 80 ? -21.249 -1.824 -1.136 1.00 85.00 80 ASN A O 1
ATOM 564 N N . LYS A 1 81 ? -21.510 0.176 -0.133 1.00 83.25 81 LYS A N 1
ATOM 565 C CA . LYS A 1 81 ? -22.616 -0.205 0.763 1.00 83.25 81 LYS A CA 1
ATOM 566 C C . LYS A 1 81 ? -23.792 0.756 0.654 1.00 83.25 81 LYS A C 1
ATOM 568 O O . LYS A 1 81 ? -23.620 1.891 0.216 1.00 83.25 81 LYS A O 1
ATOM 573 N N . ASP A 1 82 ? -24.961 0.333 1.143 1.00 79.44 82 ASP A N 1
ATOM 574 C CA . ASP A 1 82 ? -26.157 1.193 1.224 1.00 79.44 82 ASP A CA 1
ATOM 575 C C . ASP A 1 82 ? -25.869 2.486 2.016 1.00 79.44 82 ASP A C 1
ATOM 577 O O . ASP A 1 82 ? -26.353 3.564 1.675 1.00 79.44 82 ASP A O 1
ATOM 581 N N . PHE A 1 83 ? -25.007 2.387 3.036 1.00 79.19 83 PHE A N 1
ATOM 582 C CA . PHE A 1 83 ? -24.406 3.522 3.733 1.00 79.19 83 PHE A CA 1
ATOM 583 C C . PHE A 1 83 ? -22.901 3.542 3.460 1.00 79.19 83 PHE A C 1
ATOM 585 O O . PHE A 1 83 ? -22.143 2.803 4.086 1.00 79.19 83 PHE A O 1
ATOM 592 N N . GLN A 1 84 ? -22.469 4.404 2.538 1.00 84.69 84 GLN A N 1
ATOM 593 C CA . GLN A 1 84 ? -21.078 4.535 2.066 1.00 84.69 84 GLN A CA 1
ATOM 594 C C . GLN A 1 84 ? -20.160 5.236 3.086 1.00 84.69 84 GLN A C 1
ATOM 596 O O . GLN A 1 84 ? -19.345 6.094 2.744 1.00 84.69 84 GLN A O 1
ATOM 601 N N . LEU A 1 85 ? -20.323 4.917 4.370 1.00 91.12 85 LEU A N 1
ATOM 602 C CA . LEU A 1 85 ? -19.460 5.413 5.429 1.00 91.12 85 LEU A CA 1
ATOM 603 C C . LEU A 1 85 ? -18.139 4.647 5.395 1.00 91.12 85 LEU A C 1
ATOM 605 O O . LEU A 1 85 ? -18.121 3.419 5.426 1.00 91.12 85 LEU A O 1
ATOM 609 N N . LYS A 1 86 ? -17.038 5.389 5.374 1.00 93.19 86 LYS A N 1
ATOM 610 C CA . LYS A 1 86 ? -15.668 4.869 5.374 1.00 93.19 86 LYS A CA 1
ATOM 611 C C . LYS A 1 86 ? -15.046 4.976 6.762 1.00 93.19 86 LYS A C 1
ATOM 613 O O . LYS A 1 86 ? -15.475 5.795 7.580 1.00 93.19 86 LYS A O 1
ATOM 618 N N . THR A 1 87 ? -14.012 4.186 7.014 1.00 95.31 87 THR A N 1
ATOM 619 C CA . THR A 1 87 ? -13.141 4.395 8.173 1.00 95.31 87 THR A CA 1
ATOM 620 C C . THR A 1 87 ? -12.053 5.388 7.801 1.00 95.31 87 THR A C 1
ATOM 622 O O . THR A 1 87 ? -11.175 5.078 7.000 1.00 95.31 87 THR A O 1
ATOM 625 N N . GLU A 1 88 ? -12.110 6.579 8.390 1.00 95.44 88 GLU A N 1
ATOM 626 C CA . GLU A 1 88 ? -11.140 7.649 8.157 1.00 95.44 88 GLU A CA 1
ATOM 627 C C . GLU A 1 88 ? -10.432 8.035 9.459 1.00 95.44 88 GLU A C 1
ATOM 629 O O . GLU A 1 88 ? -11.078 8.325 10.469 1.00 95.44 88 GLU A O 1
ATOM 634 N N . THR A 1 89 ? -9.102 8.067 9.438 1.00 94.19 89 THR A N 1
ATOM 635 C CA . THR A 1 89 ? -8.265 8.400 10.601 1.00 94.19 89 THR A CA 1
ATOM 636 C C . THR A 1 89 ? -7.384 9.604 10.306 1.00 94.19 89 THR A C 1
ATOM 638 O O . THR A 1 89 ? -7.139 9.947 9.155 1.00 94.19 89 THR A O 1
ATOM 641 N N . GLY A 1 90 ? -6.863 10.246 11.346 1.00 91.50 90 GLY A N 1
ATOM 642 C CA . GLY A 1 90 ? -5.706 11.130 11.198 1.00 91.50 90 GLY A CA 1
ATOM 643 C C . GLY A 1 90 ? -4.421 10.332 10.922 1.00 91.50 90 GLY A C 1
ATOM 644 O O . GLY A 1 90 ? -4.492 9.151 10.563 1.00 91.50 90 GLY A O 1
ATOM 645 N N . PRO A 1 91 ? -3.245 10.953 11.115 1.00 89.25 91 PRO A N 1
ATOM 646 C CA . PRO A 1 91 ? -1.969 10.248 11.087 1.00 89.25 91 PRO A CA 1
ATOM 647 C C . PRO A 1 91 ? -1.926 9.095 12.097 1.00 89.25 91 PRO A C 1
ATOM 649 O O . PRO A 1 91 ? -2.369 9.241 13.237 1.00 89.25 91 PRO A O 1
ATOM 652 N N . ILE A 1 92 ? -1.385 7.955 11.678 1.00 92.56 92 ILE A N 1
ATOM 653 C CA . ILE A 1 92 ? -1.093 6.813 12.546 1.00 92.56 92 ILE A CA 1
ATOM 654 C C . ILE A 1 92 ? 0.424 6.705 12.662 1.00 92.56 92 ILE A C 1
ATOM 656 O O . ILE A 1 92 ? 1.121 6.596 11.655 1.00 92.56 92 ILE A O 1
ATOM 660 N N . GLN A 1 93 ? 0.945 6.734 13.884 1.00 91.06 93 GLN A N 1
ATOM 661 C CA . GLN A 1 93 ? 2.366 6.550 14.147 1.00 91.06 93 GLN A CA 1
ATOM 662 C C . GLN A 1 93 ? 2.595 5.287 14.971 1.00 91.06 93 GLN A C 1
ATOM 664 O O . GLN A 1 93 ? 2.295 5.244 16.165 1.00 91.06 93 GLN A O 1
ATOM 669 N N . LEU A 1 94 ? 3.154 4.275 14.308 1.00 91.88 94 LEU A N 1
ATOM 670 C CA . LEU A 1 94 ? 3.672 3.066 14.930 1.00 91.88 94 LEU A CA 1
ATOM 671 C C . LEU A 1 94 ? 5.130 3.322 15.281 1.00 91.88 94 LEU A C 1
ATOM 673 O O . LEU A 1 94 ? 5.936 3.612 14.393 1.00 91.88 94 LEU A O 1
ATOM 677 N N . GLY A 1 95 ? 5.492 3.220 16.554 1.00 83.62 95 GLY A N 1
ATOM 678 C CA . GLY A 1 95 ? 6.889 3.408 16.894 1.00 83.62 95 GLY A CA 1
ATOM 679 C C . GLY A 1 95 ? 7.268 3.090 18.321 1.00 83.62 95 GLY A C 1
ATOM 680 O O . GLY A 1 95 ? 6.581 2.361 19.034 1.00 83.62 95 GLY A O 1
ATOM 681 N N . VAL A 1 96 ? 8.426 3.615 18.692 1.00 76.06 96 VAL A N 1
ATOM 682 C CA . VAL A 1 96 ? 9.076 3.390 19.979 1.00 76.06 96 VAL A CA 1
ATOM 683 C C . VAL A 1 96 ? 8.649 4.498 20.944 1.00 76.06 96 VAL A C 1
ATOM 685 O O . VAL A 1 96 ? 8.916 5.674 20.698 1.00 76.06 96 VAL A O 1
ATOM 688 N N . VAL A 1 97 ? 7.967 4.134 22.031 1.00 68.38 97 VAL A N 1
ATOM 689 C CA . VAL A 1 97 ? 7.563 5.080 23.097 1.00 68.38 97 VAL A CA 1
ATOM 690 C C . VAL A 1 97 ? 8.552 5.048 24.257 1.00 68.38 97 VAL A C 1
ATOM 692 O O . VAL A 1 97 ? 8.800 6.069 24.898 1.00 68.38 97 VAL A O 1
ATOM 695 N N . ASP A 1 98 ? 9.161 3.888 24.491 1.00 66.06 98 ASP A N 1
ATOM 696 C CA . ASP A 1 98 ? 10.210 3.664 25.474 1.00 66.06 98 ASP A CA 1
ATOM 697 C C . ASP A 1 98 ? 11.336 2.815 24.871 1.00 66.06 98 ASP A C 1
ATOM 699 O O . ASP A 1 98 ? 11.199 2.244 23.798 1.00 66.06 98 ASP A O 1
ATOM 703 N N . ALA A 1 99 ? 12.485 2.741 25.539 1.00 67.62 99 ALA A N 1
ATOM 704 C CA . ALA A 1 99 ? 13.672 2.092 24.983 1.00 67.62 99 ALA A CA 1
ATOM 705 C C . ALA A 1 99 ? 13.570 0.559 24.814 1.00 67.62 99 ALA A C 1
ATOM 707 O O . ALA A 1 99 ? 14.579 -0.039 24.447 1.00 67.62 99 ALA A O 1
ATOM 708 N N . ASN A 1 100 ? 12.429 -0.081 25.111 1.00 74.94 100 ASN A N 1
ATOM 709 C CA . ASN A 1 100 ? 12.322 -1.543 25.172 1.00 74.94 100 ASN A CA 1
ATOM 710 C C . ASN A 1 100 ? 11.103 -2.135 24.444 1.00 74.94 100 ASN A C 1
ATOM 712 O O . ASN A 1 100 ? 11.127 -3.327 24.147 1.00 74.94 100 ASN A O 1
ATOM 716 N N . GLU A 1 101 ? 10.062 -1.353 24.152 1.00 82.06 101 GLU A N 1
ATOM 717 C CA . GLU A 1 101 ? 8.836 -1.832 23.510 1.00 82.06 101 GLU A CA 1
ATOM 718 C C . GLU A 1 101 ? 8.442 -0.967 22.307 1.00 82.06 101 GLU A C 1
ATOM 720 O O . GLU A 1 101 ? 8.605 0.258 22.280 1.00 82.06 101 GLU A O 1
ATOM 725 N N . ASN A 1 102 ? 7.885 -1.616 21.285 1.00 89.62 102 ASN A N 1
ATOM 726 C CA . ASN A 1 102 ? 7.367 -0.957 20.096 1.00 89.62 102 ASN A CA 1
ATOM 727 C C . ASN A 1 102 ? 6.185 -1.730 19.502 1.00 89.62 102 ASN A C 1
ATOM 729 O O . ASN A 1 102 ? 5.895 -2.864 19.877 1.00 89.62 102 ASN A O 1
ATOM 733 N N . ALA A 1 103 ? 5.519 -1.121 18.526 1.00 94.19 103 ALA A N 1
ATOM 734 C CA . ALA A 1 103 ? 4.329 -1.680 17.893 1.00 94.19 103 ALA A CA 1
ATOM 735 C C . ALA A 1 103 ? 4.604 -2.831 16.894 1.00 94.19 103 ALA A C 1
ATOM 737 O O . ALA A 1 103 ? 3.829 -3.008 15.950 1.00 94.19 103 ALA A O 1
ATOM 738 N N . SER A 1 104 ? 5.692 -3.595 17.048 1.00 95.31 104 SER A N 1
ATOM 739 C CA . SER A 1 104 ? 6.018 -4.704 16.138 1.00 95.31 104 SER A CA 1
ATOM 740 C C . SER A 1 104 ? 4.899 -5.747 16.086 1.00 95.31 104 SER A C 1
ATOM 742 O O . SER A 1 104 ? 4.225 -6.005 17.081 1.00 95.31 104 SER A O 1
ATOM 744 N N . GLY A 1 105 ? 4.684 -6.351 14.916 1.00 96.38 105 GLY A N 1
ATOM 745 C CA . GLY A 1 105 ? 3.604 -7.318 14.688 1.00 96.38 105 GLY A CA 1
ATOM 746 C C . GLY A 1 105 ? 2.216 -6.701 14.467 1.00 96.38 105 GLY A C 1
ATOM 747 O O . GLY A 1 105 ? 1.230 -7.440 14.399 1.00 96.38 105 GLY A O 1
ATOM 748 N N . SER A 1 106 ? 2.108 -5.369 14.402 1.00 97.12 106 SER A N 1
ATOM 749 C CA . SER A 1 106 ? 0.837 -4.672 14.164 1.00 97.12 106 SER A CA 1
ATOM 750 C C . SER A 1 106 ? 0.371 -4.791 12.712 1.00 97.12 106 SER A C 1
ATOM 752 O O . SER A 1 106 ? 1.169 -4.930 11.781 1.00 97.12 106 SER A O 1
ATOM 754 N N . THR A 1 107 ? -0.940 -4.669 12.496 1.00 97.69 107 THR A N 1
ATOM 755 C CA . THR A 1 107 ? -1.528 -4.667 11.146 1.00 97.69 107 THR A CA 1
ATOM 756 C C . THR A 1 107 ? -2.487 -3.506 10.953 1.00 97.69 107 THR A C 1
ATOM 758 O O . THR A 1 107 ? -3.189 -3.125 11.885 1.00 97.69 107 THR A O 1
ATOM 761 N N . ILE A 1 108 ? -2.562 -2.977 9.734 1.00 97.56 108 ILE A N 1
ATOM 762 C CA . ILE A 1 108 ? -3.494 -1.913 9.354 1.00 97.56 108 ILE A CA 1
ATOM 763 C C . ILE A 1 108 ? -4.248 -2.355 8.103 1.00 97.56 108 ILE A C 1
ATOM 765 O O . ILE A 1 108 ? -3.635 -2.629 7.070 1.00 97.56 108 ILE A O 1
ATOM 769 N N . GLU A 1 109 ? -5.573 -2.442 8.215 1.00 96.69 109 GLU A N 1
ATOM 770 C CA . GLU A 1 109 ? -6.445 -2.940 7.157 1.00 96.69 109 GLU A CA 1
ATOM 771 C C . GLU A 1 1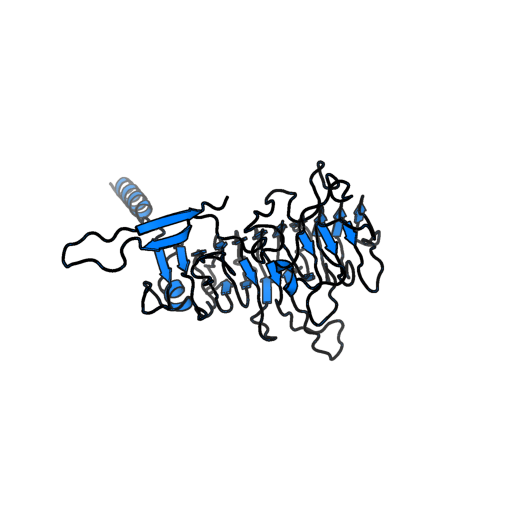09 ? -7.721 -2.109 6.995 1.00 96.69 109 GLU A C 1
ATOM 773 O O . GLU A 1 109 ? -8.432 -1.848 7.966 1.00 96.69 109 GLU A O 1
ATOM 778 N N . GLY A 1 110 ? -8.068 -1.750 5.754 1.00 95.31 110 GLY A N 1
ATOM 779 C CA . GLY A 1 110 ? -9.376 -1.165 5.446 1.00 95.31 110 GLY A CA 1
ATOM 780 C C . GLY A 1 110 ? -9.561 0.280 5.881 1.00 95.31 110 GLY A C 1
ATOM 781 O O . GLY A 1 110 ? -10.679 0.660 6.232 1.00 95.31 110 GLY A O 1
ATOM 782 N N . ILE A 1 111 ? -8.492 1.073 5.922 1.00 95.62 111 ILE A N 1
ATOM 783 C CA . ILE A 1 111 ? -8.516 2.422 6.494 1.00 95.62 111 ILE A CA 1
ATOM 784 C C . ILE A 1 111 ? -8.094 3.453 5.452 1.00 95.62 111 ILE A C 1
ATOM 786 O O . ILE A 1 111 ? -7.130 3.253 4.715 1.00 95.62 111 ILE A O 1
ATOM 790 N N . LEU A 1 112 ? -8.810 4.578 5.426 1.00 94.81 112 LEU A N 1
ATOM 791 C CA . LEU A 1 112 ? -8.332 5.818 4.830 1.00 94.81 112 LEU A CA 1
ATOM 792 C C . LEU A 1 112 ? -7.506 6.578 5.874 1.00 94.81 112 LEU A C 1
ATOM 794 O O . LEU A 1 112 ? -8.077 7.143 6.811 1.00 94.81 112 LEU A O 1
ATOM 798 N N . PHE A 1 113 ? -6.185 6.614 5.719 1.00 92.81 113 PHE A N 1
ATOM 799 C CA . PHE A 1 113 ? -5.294 7.323 6.641 1.00 92.81 113 PHE A CA 1
ATOM 800 C C . PHE A 1 113 ? -4.732 8.612 6.029 1.00 92.81 113 PHE A C 1
ATOM 802 O O . PHE A 1 113 ? -4.437 8.694 4.836 1.00 92.81 113 PHE A O 1
ATOM 809 N N . HIS A 1 114 ? -4.531 9.625 6.876 1.00 89.56 114 HIS A N 1
ATOM 810 C CA . HIS A 1 114 ? -3.931 10.918 6.499 1.00 89.56 114 HIS A CA 1
ATOM 811 C C . HIS A 1 114 ? -2.452 11.023 6.898 1.00 89.56 114 HIS A C 1
ATOM 813 O O . HIS A 1 114 ? -1.948 12.116 7.117 1.00 89.56 114 HIS A O 1
ATOM 819 N N . GLY A 1 115 ? -1.778 9.881 7.032 1.00 87.88 115 GLY A N 1
ATOM 820 C CA . GLY A 1 115 ? -0.363 9.725 7.375 1.00 87.88 115 GLY A CA 1
ATOM 821 C C . GLY A 1 115 ? -0.114 8.366 8.031 1.00 87.88 115 GLY A C 1
ATOM 822 O O . GLY A 1 115 ? -0.950 7.905 8.809 1.00 87.88 115 GLY A O 1
ATOM 823 N N . LEU A 1 116 ? 1.007 7.721 7.713 1.00 91.75 116 LEU A N 1
ATOM 824 C CA . LEU A 1 116 ? 1.438 6.473 8.337 1.00 91.75 116 LEU A CA 1
ATOM 825 C C . LEU A 1 116 ? 2.951 6.487 8.573 1.00 91.75 116 LEU A C 1
ATOM 827 O O . LEU A 1 116 ? 3.751 6.326 7.654 1.00 91.75 116 LEU A O 1
ATOM 831 N N . ASN A 1 117 ? 3.347 6.664 9.825 1.00 90.88 117 ASN A N 1
ATOM 832 C CA . ASN A 1 117 ? 4.746 6.696 10.224 1.00 90.88 117 ASN A CA 1
ATOM 833 C C . ASN A 1 117 ? 5.106 5.386 10.924 1.00 90.88 117 ASN A C 1
ATOM 835 O O . ASN A 1 117 ? 4.548 5.077 11.975 1.00 90.88 117 ASN A O 1
ATOM 839 N N . LEU A 1 118 ? 6.034 4.630 10.342 1.00 93.62 118 LEU A N 1
ATOM 840 C CA . LEU A 1 118 ? 6.606 3.407 10.897 1.00 93.62 118 LEU A CA 1
ATOM 841 C C . LEU A 1 118 ? 8.034 3.725 11.350 1.00 93.62 118 LEU A C 1
ATOM 843 O O . LEU A 1 118 ? 8.930 3.873 10.518 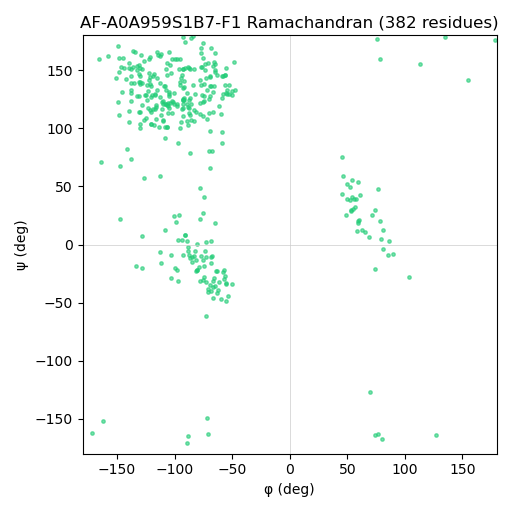1.00 93.62 118 LEU A O 1
ATOM 847 N N . ILE A 1 119 ? 8.232 3.920 12.653 1.00 91.06 119 ILE A N 1
ATOM 848 C CA . ILE A 1 119 ? 9.481 4.476 13.190 1.00 91.06 119 ILE A CA 1
ATOM 849 C C . ILE A 1 119 ? 10.002 3.606 14.335 1.00 91.06 119 ILE A C 1
ATOM 851 O O . ILE A 1 119 ? 9.503 3.665 15.460 1.00 91.06 119 ILE A O 1
ATOM 855 N N . GLY A 1 120 ? 11.031 2.814 14.044 1.00 92.31 120 GLY A N 1
ATOM 856 C CA . GLY A 1 120 ? 11.836 2.117 15.042 1.00 92.31 120 GLY A CA 1
ATOM 857 C C . GLY A 1 120 ? 13.011 2.960 15.544 1.00 92.31 120 GLY A C 1
ATOM 858 O O . GLY A 1 120 ? 13.111 4.163 15.303 1.00 92.31 120 GLY A O 1
ATOM 859 N N . THR A 1 121 ? 13.958 2.303 16.207 1.00 91.75 121 THR A N 1
ATOM 860 C CA . THR A 1 121 ? 15.281 2.865 16.521 1.00 91.75 121 THR A CA 1
ATOM 861 C C . THR A 1 121 ? 16.372 1.848 16.204 1.00 91.75 121 THR A C 1
ATOM 863 O O . THR A 1 121 ? 16.094 0.661 16.075 1.00 91.75 121 THR A O 1
ATOM 866 N N . ALA A 1 122 ? 17.634 2.283 16.151 1.00 89.75 122 ALA A N 1
ATOM 867 C CA . ALA A 1 122 ? 18.770 1.391 15.896 1.00 89.75 122 ALA A CA 1
ATOM 868 C C . ALA A 1 122 ? 18.881 0.209 16.882 1.00 89.75 122 ALA A C 1
ATOM 870 O O . ALA A 1 122 ? 19.453 -0.821 16.540 1.00 89.75 122 ALA A O 1
ATOM 871 N N . THR A 1 123 ? 18.374 0.360 18.110 1.00 90.88 123 THR A N 1
ATOM 872 C CA . THR A 1 123 ? 18.402 -0.684 19.148 1.00 90.88 123 THR A CA 1
ATOM 873 C C . THR A 1 123 ? 17.089 -1.448 19.281 1.00 90.88 123 THR A C 1
ATOM 875 O O . THR A 1 123 ? 17.089 -2.540 19.839 1.00 90.88 123 THR A O 1
ATOM 878 N N . VAL A 1 124 ? 15.985 -0.872 18.802 1.00 91.50 124 VAL A N 1
ATOM 879 C CA . VAL A 1 124 ? 14.635 -1.446 18.867 1.00 91.50 124 VAL A CA 1
ATOM 880 C C . VAL A 1 124 ? 13.947 -1.193 17.518 1.00 91.50 124 VAL A C 1
ATOM 882 O O . VAL A 1 124 ? 13.125 -0.272 17.409 1.00 91.50 124 VAL A O 1
ATOM 885 N N . PRO A 1 125 ? 14.343 -1.920 16.455 1.00 92.62 125 PRO A N 1
ATOM 886 C CA . PRO A 1 125 ? 13.733 -1.778 15.137 1.00 92.62 125 PRO A CA 1
ATOM 887 C C . PRO A 1 125 ? 12.254 -2.167 15.184 1.00 92.62 125 PRO A C 1
ATOM 889 O O . PRO A 1 125 ? 11.854 -3.037 15.959 1.00 92.62 125 PRO A O 1
ATOM 892 N N . LEU A 1 126 ? 11.428 -1.494 14.383 1.00 94.81 126 LEU A N 1
ATOM 893 C CA . LEU A 1 126 ? 10.009 -1.825 14.252 1.00 94.81 126 LEU A CA 1
ATOM 894 C C . LEU A 1 126 ? 9.842 -2.918 13.200 1.00 94.81 126 LEU A C 1
ATOM 896 O O . LEU A 1 126 ? 10.206 -2.717 12.043 1.00 94.81 126 LEU A O 1
ATOM 900 N N . GLU A 1 127 ? 9.269 -4.053 13.588 1.00 96.00 127 GLU A N 1
ATOM 901 C CA . GLU A 1 127 ? 9.268 -5.242 12.745 1.00 96.00 127 GLU A CA 1
ATOM 902 C C . GLU A 1 127 ? 7.883 -5.838 12.497 1.00 96.00 127 GLU A C 1
ATOM 904 O O . GLU A 1 127 ? 6.957 -5.684 13.296 1.00 96.00 127 GLU A O 1
ATOM 909 N N . ASN A 1 128 ? 7.762 -6.609 11.414 1.00 97.44 128 ASN A N 1
ATOM 910 C CA . ASN A 1 128 ? 6.607 -7.470 11.137 1.00 97.44 128 ASN A CA 1
ATOM 911 C C . ASN A 1 128 ? 5.291 -6.688 11.016 1.00 97.44 128 ASN A C 1
ATOM 913 O O . ASN A 1 128 ? 4.256 -7.097 11.543 1.00 97.44 128 ASN A O 1
ATOM 917 N N . ILE A 1 129 ? 5.334 -5.545 10.331 1.00 98.00 129 ILE A N 1
ATOM 918 C CA . ILE A 1 129 ? 4.155 -4.709 10.092 1.00 98.00 129 ILE A CA 1
ATOM 919 C C . ILE A 1 129 ? 3.521 -5.084 8.757 1.00 98.00 129 ILE A C 1
ATOM 921 O O . ILE A 1 129 ? 4.207 -5.204 7.742 1.00 98.00 129 ILE A O 1
ATOM 925 N N . THR A 1 130 ? 2.195 -5.215 8.747 1.00 98.25 130 THR A N 1
ATOM 926 C CA . THR A 1 130 ? 1.421 -5.382 7.509 1.00 98.25 130 THR A CA 1
ATOM 927 C C . THR A 1 130 ? 0.464 -4.216 7.301 1.00 98.25 130 THR A C 1
ATOM 929 O O . THR A 1 130 ? -0.336 -3.902 8.180 1.00 98.25 130 THR A O 1
ATOM 932 N N . VAL A 1 131 ? 0.501 -3.613 6.115 1.00 97.81 131 VAL A N 1
ATOM 933 C CA . VAL A 1 131 ? -0.428 -2.565 5.678 1.00 97.81 131 VAL A CA 1
ATOM 934 C C . VAL A 1 131 ? -1.118 -3.048 4.413 1.00 97.81 131 VAL A C 1
ATOM 936 O O . VAL A 1 131 ? -0.461 -3.264 3.391 1.00 97.81 131 VAL A O 1
ATOM 939 N N . LYS A 1 132 ? -2.436 -3.238 4.466 1.00 96.62 132 LYS A N 1
ATOM 940 C CA . LYS A 1 132 ? -3.177 -3.786 3.328 1.00 96.62 132 LYS A CA 1
ATOM 941 C C . LYS A 1 132 ? -4.557 -3.191 3.158 1.00 96.62 132 LYS A C 1
ATOM 943 O O . LYS A 1 132 ? -5.179 -2.801 4.139 1.00 96.62 132 LYS A O 1
ATOM 948 N N . ARG A 1 133 ? -5.075 -3.154 1.927 1.00 95.19 133 ARG A N 1
ATOM 949 C CA . ARG A 1 133 ? -6.438 -2.655 1.644 1.00 95.19 133 ARG A CA 1
ATOM 950 C C . ARG A 1 133 ? -6.698 -1.298 2.290 1.00 95.19 133 ARG A C 1
ATOM 952 O O . ARG A 1 133 ? -7.767 -1.054 2.842 1.00 95.19 133 ARG A O 1
ATOM 959 N N . CYS A 1 134 ? -5.697 -0.433 2.277 1.00 95.19 134 CYS A N 1
ATOM 960 C CA . CYS A 1 134 ? -5.798 0.922 2.780 1.00 95.19 134 CYS A CA 1
ATOM 961 C C . CYS A 1 134 ? -5.677 1.921 1.638 1.00 95.19 134 CYS A C 1
ATOM 963 O O . CYS A 1 134 ? -5.163 1.629 0.556 1.00 95.19 134 CYS A O 1
ATOM 965 N N . GLU A 1 135 ? -6.114 3.135 1.924 1.00 93.75 135 GLU A N 1
ATOM 966 C CA . GLU A 1 135 ? -5.883 4.285 1.073 1.00 93.75 135 GLU A CA 1
ATOM 967 C C . GLU A 1 135 ? -5.188 5.359 1.895 1.00 93.75 135 GLU A C 1
ATOM 969 O O . GLU A 1 135 ? -5.567 5.633 3.036 1.00 93.75 135 GLU A O 1
ATOM 974 N N . SER A 1 136 ? -4.186 5.999 1.309 1.00 89.81 136 SER A N 1
ATOM 975 C CA . SER A 1 136 ? -3.659 7.233 1.869 1.00 89.81 136 SER A CA 1
ATOM 976 C C . SER A 1 136 ? -4.330 8.436 1.217 1.00 89.81 136 SER A C 1
ATOM 978 O O . SER A 1 136 ? -4.610 8.448 0.018 1.00 89.81 136 SER A O 1
ATOM 980 N N . SER A 1 137 ? -4.579 9.484 1.994 1.00 82.88 137 SER A N 1
ATOM 981 C CA . SER A 1 137 ? -4.992 10.774 1.453 1.00 82.88 137 SER A CA 1
ATOM 982 C C . SER A 1 137 ? -4.466 11.887 2.338 1.00 82.88 137 SER A C 1
ATOM 984 O O . SER A 1 137 ? -4.944 12.045 3.446 1.00 82.88 137 SER A O 1
ATOM 986 N N . GLY A 1 138 ? -3.523 12.692 1.861 1.00 66.69 138 GLY A N 1
ATOM 987 C CA . GLY A 1 138 ? -3.218 13.979 2.479 1.00 66.69 138 GLY A CA 1
ATOM 988 C C . GLY A 1 138 ? -4.168 15.062 1.971 1.00 66.69 138 GLY A C 1
ATOM 989 O O . GLY A 1 138 ? -4.461 15.128 0.774 1.00 66.69 138 GLY A O 1
ATOM 990 N N . ALA A 1 139 ? -4.657 15.910 2.874 1.00 55.94 139 ALA A N 1
ATOM 991 C CA . ALA A 1 139 ? -5.416 17.117 2.535 1.00 55.94 139 ALA A CA 1
ATOM 992 C C . ALA A 1 139 ? -4.536 18.383 2.534 1.00 55.94 139 ALA A C 1
ATOM 994 O O . ALA A 1 139 ? -4.900 19.365 1.891 1.00 55.94 139 ALA A O 1
ATOM 995 N N . TYR A 1 140 ? -3.386 18.372 3.229 1.00 55.41 140 TYR A N 1
ATOM 996 C CA . TYR A 1 140 ? -2.515 19.542 3.386 1.00 55.41 140 TYR A CA 1
ATOM 997 C C . TYR A 1 140 ? -1.039 19.147 3.570 1.00 55.41 140 TYR A C 1
ATOM 999 O O . TYR A 1 140 ? -0.748 18.184 4.267 1.00 55.41 140 TYR A O 1
ATOM 1007 N N . PRO A 1 141 ? -0.071 19.904 3.024 1.00 56.22 141 PRO A N 1
ATOM 1008 C CA . PRO A 1 141 ? 1.343 19.581 3.187 1.00 56.22 141 PRO A CA 1
ATOM 1009 C C . PRO A 1 141 ? 1.794 19.805 4.641 1.00 56.22 141 PRO A C 1
ATOM 1011 O O . PRO A 1 141 ? 2.123 20.923 5.034 1.00 56.22 141 PRO A O 1
ATOM 1014 N N . SER A 1 142 ? 1.838 18.738 5.438 1.00 62.53 142 SER A N 1
ATOM 1015 C CA . SER A 1 142 ? 2.597 18.679 6.690 1.00 62.53 142 SER A CA 1
ATOM 1016 C C . SER A 1 142 ? 3.445 17.407 6.727 1.00 62.53 142 SER A C 1
ATOM 1018 O O . SER A 1 142 ? 3.118 16.414 6.076 1.00 62.53 142 SER A O 1
ATOM 1020 N N . SER A 1 143 ? 4.544 17.434 7.487 1.00 59.50 143 SER A N 1
ATOM 1021 C CA . SER A 1 143 ? 5.432 16.277 7.700 1.00 59.50 143 SER A CA 1
ATOM 1022 C C . SER A 1 143 ? 4.709 15.055 8.266 1.00 59.50 143 SER A C 1
ATOM 1024 O O . SER A 1 143 ? 5.172 13.931 8.107 1.00 59.50 143 SER A O 1
ATOM 1026 N N . ASP A 1 144 ? 3.563 15.274 8.906 1.00 59.97 144 ASP A N 1
ATOM 1027 C CA . ASP A 1 144 ? 2.801 14.230 9.583 1.00 59.97 144 ASP A CA 1
ATOM 1028 C C . ASP A 1 144 ? 1.903 13.450 8.606 1.00 59.97 144 ASP A C 1
ATOM 1030 O O . ASP A 1 144 ? 1.383 12.399 8.969 1.00 59.97 144 ASP A O 1
ATOM 1034 N N . GLN A 1 145 ? 1.754 13.922 7.356 1.00 67.50 145 GLN A N 1
ATOM 1035 C CA . GLN A 1 145 ? 0.945 13.281 6.303 1.00 67.50 145 GLN A CA 1
ATOM 1036 C C . GLN A 1 145 ? 1.755 12.390 5.347 1.00 67.50 145 GLN A C 1
ATOM 1038 O O . GLN A 1 145 ? 1.381 12.172 4.191 1.00 67.50 145 GLN A O 1
ATOM 1043 N N . MET A 1 146 ? 2.888 11.877 5.820 1.00 75.75 146 MET A N 1
ATOM 1044 C CA . MET A 1 146 ? 3.784 11.010 5.059 1.00 75.75 146 MET A CA 1
ATOM 1045 C C . MET A 1 146 ? 3.457 9.536 5.289 1.00 75.75 146 MET A C 1
ATOM 1047 O O . MET A 1 146 ? 3.011 9.168 6.372 1.00 75.75 146 MET A O 1
ATOM 1051 N N . PHE A 1 147 ? 3.731 8.683 4.297 1.00 89.06 147 PHE A N 1
ATOM 1052 C CA . PHE A 1 147 ? 3.989 7.270 4.569 1.00 89.06 147 PHE A CA 1
ATOM 1053 C C . PHE A 1 147 ? 5.505 7.090 4.666 1.00 89.06 147 PHE A C 1
ATOM 1055 O O . PHE A 1 147 ? 6.197 7.084 3.648 1.00 89.06 147 PHE A O 1
ATOM 1062 N N . ARG A 1 148 ? 6.028 7.017 5.893 1.00 89.50 148 ARG A N 1
ATOM 1063 C CA . ARG A 1 148 ? 7.468 7.002 6.178 1.00 89.50 148 ARG A CA 1
ATOM 1064 C C . ARG A 1 148 ? 7.883 5.757 6.947 1.00 89.50 148 ARG A C 1
ATOM 1066 O O . ARG A 1 148 ? 7.192 5.348 7.874 1.00 89.50 148 ARG A O 1
ATOM 1073 N N . MET A 1 149 ? 9.053 5.232 6.598 1.00 92.94 149 MET A N 1
ATOM 1074 C CA . MET A 1 149 ? 9.717 4.117 7.262 1.00 92.94 149 MET A CA 1
ATOM 1075 C C . MET A 1 149 ? 11.139 4.505 7.686 1.00 92.94 149 MET A C 1
ATOM 1077 O O . MET A 1 149 ? 11.904 5.025 6.872 1.00 92.94 149 MET A O 1
ATOM 1081 N N . GLU A 1 150 ? 11.477 4.266 8.954 1.00 92.50 150 GLU A N 1
ATOM 1082 C CA . GLU A 1 150 ? 12.811 4.479 9.534 1.00 92.50 150 GLU A CA 1
ATOM 1083 C C . GLU A 1 150 ? 13.097 3.411 10.603 1.00 92.50 150 GLU A C 1
ATOM 1085 O O . GLU A 1 150 ? 12.260 3.187 11.478 1.00 92.50 150 GLU A O 1
ATOM 1090 N N . TYR A 1 151 ? 14.265 2.760 10.544 1.00 94.38 151 TYR A N 1
ATOM 1091 C CA . TYR A 1 151 ? 14.641 1.636 11.423 1.00 94.38 151 TYR A CA 1
ATOM 1092 C C . TYR A 1 151 ? 13.565 0.543 11.487 1.00 94.38 151 TYR A C 1
ATOM 1094 O O . TYR A 1 151 ? 13.103 0.165 12.567 1.00 94.38 151 TYR A O 1
ATOM 1102 N N . VAL A 1 152 ? 13.134 0.064 10.321 1.00 95.50 152 VAL A N 1
ATOM 1103 C CA . VAL A 1 152 ? 12.097 -0.966 10.222 1.00 95.50 152 VAL A CA 1
ATOM 1104 C C . VAL A 1 152 ? 12.593 -2.189 9.466 1.00 95.50 152 VAL A C 1
ATOM 1106 O O . VAL A 1 152 ? 13.389 -2.053 8.533 1.00 95.50 152 VAL A O 1
ATOM 1109 N N . GLU A 1 153 ? 12.090 -3.364 9.840 1.00 96.62 153 GLU A N 1
ATOM 1110 C CA . GLU A 1 153 ? 12.386 -4.624 9.153 1.00 96.62 153 GLU A CA 1
ATOM 1111 C C . GLU A 1 153 ? 11.122 -5.474 8.946 1.00 96.62 153 GLU A C 1
ATOM 1113 O O . GLU A 1 153 ? 10.160 -5.383 9.702 1.00 96.62 153 GLU A O 1
ATOM 1118 N N . ASN A 1 154 ? 11.089 -6.326 7.920 1.00 97.75 154 ASN A N 1
ATOM 1119 C CA . ASN A 1 154 ? 9.972 -7.256 7.673 1.00 97.75 154 ASN A CA 1
ATOM 1120 C C . ASN A 1 154 ? 8.621 -6.534 7.475 1.00 97.75 154 ASN A C 1
ATOM 1122 O O . ASN A 1 154 ? 7.642 -6.815 8.171 1.00 97.75 154 ASN A O 1
ATOM 1126 N N . ILE A 1 155 ? 8.569 -5.581 6.542 1.00 98.31 155 ILE A N 1
ATOM 1127 C CA . ILE A 1 155 ? 7.368 -4.773 6.280 1.00 98.31 155 ILE A CA 1
ATOM 1128 C C . ILE A 1 155 ? 6.687 -5.228 4.995 1.00 98.31 155 ILE A C 1
ATOM 1130 O O . ILE A 1 155 ? 7.320 -5.300 3.943 1.00 98.31 155 ILE A O 1
ATOM 1134 N N . PHE A 1 156 ? 5.380 -5.474 5.075 1.00 98.44 156 PHE A N 1
ATOM 1135 C CA . PHE A 1 156 ? 4.553 -5.909 3.953 1.00 98.44 156 PHE A CA 1
ATOM 1136 C C . PHE A 1 156 ? 3.489 -4.861 3.634 1.00 98.44 156 PHE A C 1
ATOM 1138 O O . PHE A 1 156 ? 2.646 -4.539 4.473 1.00 98.44 156 PHE A O 1
ATOM 1145 N N . ILE A 1 157 ? 3.515 -4.338 2.410 1.00 98.19 157 ILE A N 1
ATOM 1146 C CA . ILE A 1 157 ? 2.583 -3.318 1.922 1.00 98.19 157 ILE A CA 1
ATOM 1147 C C . ILE A 1 157 ? 1.936 -3.848 0.646 1.00 98.19 157 ILE A C 1
ATOM 1149 O O . ILE A 1 157 ? 2.605 -3.930 -0.387 1.00 98.19 157 ILE A O 1
ATOM 1153 N N . TYR A 1 158 ? 0.651 -4.208 0.701 1.00 97.62 158 TYR A N 1
ATOM 1154 C CA . TYR A 1 158 ? -0.043 -4.756 -0.468 1.00 97.62 158 TYR A CA 1
ATOM 1155 C C . TYR A 1 158 ? -1.524 -4.414 -0.596 1.00 97.62 158 TYR A C 1
ATOM 1157 O O . TYR A 1 158 ? -2.218 -4.184 0.387 1.00 97.62 158 TYR A O 1
ATOM 1165 N N . ASN A 1 159 ? -2.025 -4.389 -1.832 1.00 96.19 159 ASN A N 1
ATOM 1166 C CA . ASN A 1 159 ? -3.400 -3.990 -2.153 1.00 96.19 159 ASN A CA 1
ATOM 1167 C C . ASN A 1 159 ? -3.794 -2.624 -1.569 1.00 96.19 159 ASN A C 1
ATOM 1169 O O . ASN A 1 159 ? -4.914 -2.445 -1.095 1.00 96.19 159 ASN A O 1
ATOM 1173 N N . ASN A 1 160 ? -2.873 -1.660 -1.561 1.00 95.31 160 ASN A N 1
ATOM 1174 C CA . ASN A 1 160 ? -3.150 -0.296 -1.120 1.00 95.31 160 ASN A CA 1
ATOM 1175 C C . ASN A 1 160 ? -3.225 0.673 -2.299 1.00 95.31 160 ASN A C 1
ATOM 1177 O O . ASN A 1 160 ? -2.602 0.462 -3.343 1.00 95.31 160 ASN A O 1
ATOM 1181 N N . VAL A 1 161 ? -3.936 1.780 -2.086 1.00 93.56 161 VAL A N 1
ATOM 1182 C CA . VAL A 1 161 ? -3.877 2.964 -2.948 1.00 93.56 161 VAL A CA 1
ATOM 1183 C C . VAL A 1 161 ? -3.115 4.065 -2.220 1.00 93.56 161 VAL A C 1
ATOM 1185 O O . VAL A 1 161 ? -3.640 4.736 -1.331 1.00 93.56 161 VAL A O 1
ATOM 1188 N N . LEU A 1 162 ? -1.847 4.242 -2.583 1.00 90.56 162 LEU A N 1
ATOM 1189 C CA . LEU A 1 162 ? -0.941 5.185 -1.939 1.00 90.56 162 LEU A CA 1
ATOM 1190 C C . LEU A 1 162 ? -0.887 6.494 -2.728 1.00 90.56 162 LEU A C 1
ATOM 1192 O O . LEU A 1 162 ? -0.041 6.681 -3.609 1.00 90.56 162 LEU A O 1
ATOM 1196 N N . ARG A 1 163 ? -1.816 7.397 -2.396 1.00 85.06 163 ARG A N 1
ATOM 1197 C CA . ARG A 1 163 ? -1.939 8.739 -2.973 1.00 85.06 163 ARG A CA 1
ATOM 1198 C C . ARG A 1 163 ? -1.862 9.872 -1.942 1.00 85.06 163 ARG A C 1
ATOM 1200 O O . ARG A 1 163 ? -2.109 9.684 -0.755 1.00 85.06 163 ARG A O 1
ATOM 1207 N N . ASN A 1 164 ? -1.543 11.077 -2.395 1.00 76.69 164 ASN A N 1
ATOM 1208 C CA . ASN A 1 164 ? -1.447 12.317 -1.630 1.00 76.69 164 ASN A CA 1
ATOM 1209 C C . ASN A 1 164 ? -0.625 12.222 -0.324 1.00 76.69 164 ASN A C 1
ATOM 1211 O O . ASN A 1 164 ? -0.854 13.004 0.591 1.00 76.69 164 ASN A O 1
ATOM 1215 N N . CYS A 1 165 ? 0.328 11.293 -0.201 1.00 69.19 165 CYS A N 1
ATOM 1216 C CA . CYS A 1 165 ? 1.311 11.318 0.886 1.00 69.19 165 CYS A CA 1
ATOM 1217 C C . CYS A 1 165 ? 2.353 12.397 0.596 1.00 69.19 165 CYS A C 1
ATOM 1219 O O . CYS A 1 165 ? 3.122 12.262 -0.358 1.00 69.19 165 CYS A O 1
ATOM 1221 N N . TYR A 1 166 ? 2.354 13.474 1.378 1.00 71.38 166 TYR A N 1
ATOM 1222 C CA . TYR A 1 166 ? 3.162 14.660 1.103 1.00 71.38 166 TYR A CA 1
ATOM 1223 C C . TYR A 1 166 ? 4.558 14.549 1.703 1.00 71.38 166 TYR A C 1
ATOM 1225 O O . TYR A 1 166 ? 4.707 14.618 2.916 1.00 71.38 166 TYR A O 1
ATOM 1233 N N . TYR A 1 167 ? 5.598 14.473 0.872 1.00 66.81 167 TYR A N 1
ATOM 1234 C CA . TYR A 1 167 ? 6.961 14.715 1.339 1.00 66.81 167 TYR A CA 1
ATOM 1235 C C . TYR A 1 167 ? 7.290 16.207 1.292 1.00 66.81 167 TYR A C 1
ATOM 1237 O O . TYR A 1 167 ? 7.197 16.843 0.239 1.00 66.81 167 TYR A O 1
ATOM 1245 N N . TYR A 1 168 ? 7.737 16.738 2.429 1.00 62.72 168 TYR A N 1
ATOM 1246 C CA . TYR A 1 168 ? 8.249 18.096 2.554 1.00 62.72 168 TYR A CA 1
ATOM 1247 C C . TYR A 1 168 ? 9.769 18.056 2.751 1.00 62.72 168 TYR A C 1
ATOM 1249 O O . TYR A 1 168 ? 10.258 17.771 3.844 1.00 62.72 168 TYR A O 1
ATOM 1257 N N . GLY A 1 169 ? 10.537 18.320 1.693 1.00 57.16 169 GLY A N 1
ATOM 1258 C CA . GLY A 1 169 ? 11.995 18.367 1.791 1.00 57.16 169 GLY A CA 1
ATOM 1259 C C . GLY A 1 169 ? 12.674 19.010 0.587 1.00 57.16 169 GLY A C 1
ATOM 1260 O O . GLY A 1 169 ? 12.106 19.099 -0.500 1.00 57.16 169 GLY A O 1
ATOM 1261 N N . ASN A 1 170 ? 13.912 19.464 0.792 1.00 53.00 170 ASN A N 1
ATOM 1262 C CA . ASN A 1 170 ? 14.720 20.077 -0.259 1.00 53.00 170 ASN A CA 1
ATOM 1263 C C . ASN A 1 170 ? 15.247 19.010 -1.224 1.00 53.00 170 ASN A C 1
ATOM 1265 O O . ASN A 1 170 ? 15.901 18.055 -0.808 1.00 53.00 170 ASN A O 1
ATOM 1269 N N . PHE A 1 171 ? 15.024 19.217 -2.520 1.00 50.84 171 PHE A N 1
ATOM 1270 C CA . PHE A 1 171 ? 15.728 18.492 -3.573 1.00 50.84 171 PHE A CA 1
ATOM 1271 C C . PHE A 1 171 ? 16.962 19.313 -3.987 1.00 50.84 171 PHE A C 1
ATOM 1273 O O . PHE A 1 171 ? 16.835 20.488 -4.328 1.00 50.84 171 PHE A O 1
ATOM 1280 N N . ASN A 1 172 ? 18.162 18.723 -3.931 1.00 44.34 172 ASN A N 1
ATOM 1281 C CA . ASN A 1 172 ? 19.410 19.316 -4.446 1.00 44.34 172 ASN A CA 1
ATOM 1282 C C . ASN A 1 172 ? 19.743 20.743 -3.959 1.00 44.34 172 ASN A C 1
ATOM 1284 O O . ASN A 1 172 ? 20.037 21.621 -4.770 1.00 44.34 172 ASN A O 1
ATOM 1288 N N . GLY A 1 173 ? 19.685 21.008 -2.647 1.00 42.78 173 GLY A N 1
ATOM 1289 C CA . GLY A 1 173 ? 20.175 22.274 -2.069 1.00 42.78 173 GLY A CA 1
ATOM 1290 C C . GLY A 1 173 ? 19.513 23.554 -2.606 1.00 42.78 173 GLY A C 1
ATOM 1291 O O . GLY A 1 173 ? 20.008 24.649 -2.353 1.00 42.78 173 GLY A O 1
ATOM 1292 N N . SER A 1 174 ? 18.411 23.434 -3.347 1.00 41.25 174 SER A N 1
ATOM 1293 C CA . SER A 1 174 ? 17.681 24.563 -3.911 1.00 41.25 174 SER A CA 1
ATOM 1294 C C . SER A 1 174 ? 16.594 24.995 -2.932 1.00 41.25 174 SER A C 1
ATOM 1296 O O . SER A 1 174 ? 15.886 24.158 -2.383 1.00 41.25 174 SER A O 1
ATOM 1298 N N . LEU A 1 175 ? 16.463 26.308 -2.721 1.00 41.81 175 LEU A N 1
ATOM 1299 C CA . LEU A 1 175 ? 15.582 26.986 -1.751 1.00 41.81 175 LEU A CA 1
ATOM 1300 C C . LEU A 1 175 ? 14.065 26.808 -2.002 1.00 41.81 175 LEU A C 1
ATOM 1302 O O . LEU A 1 175 ? 13.259 27.585 -1.492 1.00 41.81 175 LEU A O 1
ATOM 1306 N N . PHE A 1 176 ? 13.656 25.813 -2.788 1.00 42.09 176 PHE A N 1
ATOM 1307 C CA . PHE A 1 176 ? 12.257 25.534 -3.085 1.00 42.09 176 PHE A CA 1
ATOM 1308 C C . PHE A 1 176 ? 11.803 24.291 -2.316 1.00 42.09 176 PHE A C 1
ATOM 1310 O O . PHE A 1 176 ? 12.228 23.176 -2.625 1.00 42.09 176 PHE A O 1
ATOM 1317 N N . ASN A 1 177 ? 10.893 24.491 -1.351 1.00 49.59 177 ASN A N 1
ATOM 1318 C CA . ASN A 1 177 ? 10.090 23.429 -0.738 1.00 49.59 177 ASN A CA 1
ATOM 1319 C C . ASN A 1 177 ? 9.276 22.737 -1.836 1.00 49.59 177 ASN A C 1
ATOM 1321 O O . ASN A 1 177 ? 8.156 23.146 -2.145 1.00 49.59 177 ASN A O 1
ATOM 1325 N N . THR A 1 178 ? 9.856 21.725 -2.476 1.00 53.31 178 THR A N 1
ATOM 1326 C CA . THR A 1 178 ? 9.143 20.961 -3.494 1.00 53.31 178 THR A CA 1
ATOM 1327 C C . THR A 1 178 ? 8.318 19.920 -2.766 1.00 53.31 178 THR A C 1
ATOM 1329 O O . THR A 1 178 ? 8.845 18.965 -2.200 1.00 53.31 178 THR A O 1
ATOM 1332 N N . VAL A 1 179 ? 7.013 20.164 -2.734 1.00 59.75 179 VAL A N 1
ATOM 1333 C CA . VAL A 1 179 ? 6.030 19.238 -2.191 1.00 59.75 179 VAL A CA 1
ATOM 1334 C C . VAL A 1 179 ? 5.796 18.151 -3.234 1.00 59.75 179 VAL A C 1
ATOM 1336 O O . VAL A 1 179 ? 5.252 18.416 -4.311 1.00 59.75 179 VAL A O 1
ATOM 1339 N N . TYR A 1 180 ? 6.220 16.936 -2.909 1.00 62.16 180 TYR A N 1
ATOM 1340 C CA . TYR A 1 180 ? 5.917 15.750 -3.701 1.00 62.16 180 TYR A CA 1
ATOM 1341 C C . TYR A 1 180 ? 4.726 15.051 -3.062 1.00 62.16 180 TYR A C 1
ATOM 1343 O O . TYR A 1 180 ? 4.769 14.698 -1.885 1.00 62.16 180 TYR A O 1
ATOM 1351 N N . ALA A 1 181 ? 3.652 14.907 -3.825 1.00 60.66 181 ALA A N 1
ATOM 1352 C CA . ALA A 1 181 ? 2.420 14.280 -3.382 1.00 60.66 181 ALA A CA 1
ATOM 1353 C C . ALA A 1 181 ? 2.423 12.800 -3.809 1.00 60.66 181 ALA A C 1
ATOM 1355 O O . ALA A 1 181 ? 2.842 12.492 -4.915 1.00 60.66 181 ALA A O 1
ATOM 1356 N N . SER A 1 182 ? 2.005 11.872 -2.944 1.00 69.12 182 SER A N 1
ATOM 1357 C CA . SER A 1 182 ? 1.974 10.414 -3.206 1.00 69.12 182 SER A CA 1
ATOM 1358 C C . SER A 1 182 ? 3.312 9.667 -3.144 1.00 69.12 182 SER A C 1
ATOM 1360 O O . SER A 1 182 ? 3.606 8.863 -4.028 1.00 69.12 182 SER A O 1
ATOM 1362 N N . MET A 1 183 ? 4.119 9.878 -2.098 1.00 78.12 183 MET A N 1
ATOM 1363 C CA . MET A 1 183 ? 5.354 9.101 -1.902 1.00 78.12 183 MET A CA 1
ATOM 1364 C C . MET A 1 183 ? 5.271 8.108 -0.739 1.00 78.12 183 MET A C 1
ATOM 1366 O O . MET A 1 183 ? 4.860 8.477 0.361 1.00 78.12 183 MET A O 1
ATOM 1370 N N . LEU A 1 184 ? 5.760 6.886 -0.962 1.00 88.75 184 LEU A N 1
ATOM 1371 C CA . LEU A 1 184 ? 6.251 6.002 0.098 1.00 88.75 184 LEU A CA 1
ATOM 1372 C C . LEU A 1 184 ? 7.730 6.313 0.348 1.00 88.75 184 LEU A C 1
ATOM 1374 O O . LEU A 1 184 ? 8.529 6.267 -0.587 1.00 88.75 184 LEU A O 1
ATOM 1378 N N . LEU A 1 185 ? 8.104 6.626 1.586 1.00 88.06 185 LEU A N 1
ATOM 1379 C CA . LEU A 1 185 ? 9.475 6.969 1.948 1.00 88.06 185 LEU A CA 1
ATOM 1380 C C . LEU A 1 185 ? 10.131 5.850 2.735 1.00 88.06 185 LEU A C 1
ATOM 1382 O O . LEU A 1 185 ? 9.675 5.510 3.826 1.00 88.06 185 LEU A O 1
ATOM 1386 N N . VAL A 1 186 ? 11.237 5.345 2.199 1.00 90.00 186 VAL A N 1
ATOM 1387 C CA . VAL A 1 186 ? 12.036 4.287 2.811 1.00 90.00 186 VAL A CA 1
ATOM 1388 C C . VAL A 1 186 ? 13.429 4.827 3.087 1.00 90.00 186 VAL A C 1
ATOM 1390 O O . VAL A 1 186 ? 14.144 5.239 2.170 1.00 90.00 186 VAL A O 1
ATOM 1393 N N . ASP A 1 187 ? 13.809 4.885 4.360 1.00 87.38 187 ASP A N 1
ATOM 1394 C CA . ASP A 1 187 ? 15.144 5.331 4.729 1.00 87.38 187 ASP A CA 1
ATOM 1395 C C . ASP A 1 187 ? 16.196 4.286 4.314 1.00 87.38 187 ASP A C 1
ATOM 1397 O O . ASP A 1 187 ? 16.279 3.184 4.866 1.00 87.38 187 ASP A O 1
ATOM 1401 N N . ASN A 1 188 ? 17.033 4.679 3.350 1.00 82.62 188 ASN A N 1
ATOM 1402 C CA . ASN A 1 188 ? 18.043 3.830 2.717 1.00 82.62 188 ASN A CA 1
ATOM 1403 C C . ASN A 1 188 ? 19.258 3.506 3.589 1.00 82.62 188 ASN A C 1
ATOM 1405 O O . ASN A 1 188 ? 20.182 2.846 3.118 1.00 82.62 188 ASN A O 1
ATOM 1409 N N . SER A 1 189 ? 19.281 3.963 4.837 1.00 89.25 189 SER A N 1
ATOM 1410 C CA . SER A 1 189 ? 20.353 3.673 5.783 1.00 89.25 189 SER A CA 1
ATOM 1411 C C . SER A 1 189 ? 19.905 2.785 6.940 1.00 89.25 189 SER A C 1
ATOM 1413 O O . SER A 1 189 ? 20.751 2.184 7.601 1.00 89.25 189 SER A O 1
ATOM 1415 N N . THR A 1 190 ? 18.594 2.652 7.158 1.00 92.62 190 THR A N 1
ATOM 1416 C CA . THR A 1 190 ? 18.050 2.033 8.376 1.00 92.62 190 THR A CA 1
ATOM 1417 C C . THR A 1 190 ? 17.036 0.923 8.128 1.00 92.62 190 THR A C 1
ATOM 1419 O O . THR A 1 190 ? 16.830 0.107 9.021 1.00 92.62 190 THR A O 1
ATOM 1422 N N . CYS A 1 191 ? 16.413 0.868 6.948 1.00 96.12 191 CYS A N 1
ATOM 1423 C CA . CYS A 1 191 ? 15.376 -0.121 6.651 1.00 96.12 191 CYS A CA 1
ATOM 1424 C C . CYS A 1 191 ? 15.957 -1.403 6.037 1.00 96.12 191 CYS A C 1
ATOM 1426 O O . CYS A 1 191 ? 16.979 -1.352 5.344 1.00 96.12 191 CYS A O 1
ATOM 1428 N N . ASP A 1 192 ? 15.277 -2.531 6.245 1.00 97.44 192 ASP A N 1
ATOM 1429 C CA . ASP A 1 192 ? 15.581 -3.835 5.641 1.00 97.44 192 ASP A CA 1
ATOM 1430 C C . ASP A 1 192 ? 14.305 -4.664 5.417 1.00 97.44 192 ASP A C 1
ATOM 1432 O O . ASP A 1 192 ? 13.272 -4.416 6.024 1.00 97.44 192 ASP A O 1
ATOM 1436 N N . ASN A 1 193 ? 14.371 -5.663 4.546 1.00 97.50 193 ASN A N 1
ATOM 1437 C CA . ASN A 1 193 ? 13.319 -6.631 4.259 1.00 97.50 193 ASN A CA 1
ATOM 1438 C C . ASN A 1 193 ? 11.924 -6.008 4.056 1.00 97.50 193 ASN A C 1
ATOM 1440 O O . ASN A 1 193 ? 10.968 -6.298 4.779 1.00 97.50 193 ASN A O 1
ATOM 1444 N N . ILE A 1 194 ? 11.835 -5.115 3.069 1.00 98.44 194 ILE A N 1
ATOM 1445 C CA . ILE A 1 194 ? 10.625 -4.365 2.718 1.00 98.44 194 ILE A CA 1
ATOM 1446 C C . ILE A 1 194 ? 10.016 -4.935 1.436 1.00 98.44 194 ILE A C 1
ATOM 1448 O O . ILE A 1 194 ? 10.707 -5.075 0.425 1.00 98.44 194 ILE A O 1
ATOM 1452 N N . PHE A 1 195 ? 8.711 -5.203 1.457 1.00 98.38 195 PHE A N 1
ATOM 1453 C CA . PHE A 1 195 ? 7.947 -5.739 0.331 1.00 98.38 195 PHE A CA 1
ATOM 1454 C C . PHE A 1 195 ? 6.791 -4.799 -0.014 1.00 98.38 195 PHE A C 1
ATOM 1456 O O . PHE A 1 195 ? 5.890 -4.574 0.796 1.00 98.38 195 PHE A O 1
ATOM 1463 N N . VAL A 1 196 ? 6.815 -4.257 -1.230 1.00 98.25 196 VAL A N 1
ATOM 1464 C CA . VAL A 1 196 ? 5.772 -3.386 -1.784 1.00 98.25 196 VAL A CA 1
ATOM 1465 C C . VAL A 1 196 ? 5.187 -4.080 -3.004 1.00 98.25 196 VAL A C 1
ATOM 1467 O O . VAL A 1 196 ? 5.808 -4.117 -4.070 1.00 98.25 196 VAL A O 1
ATOM 1470 N N . GLU A 1 197 ? 4.005 -4.665 -2.835 1.00 98.00 197 GLU A N 1
ATOM 1471 C CA . GLU A 1 197 ? 3.418 -5.585 -3.810 1.00 98.00 197 GLU A CA 1
ATOM 1472 C C . GLU A 1 197 ? 1.977 -5.243 -4.161 1.00 98.00 197 GLU A C 1
ATOM 1474 O O . GLU A 1 197 ? 1.187 -4.964 -3.270 1.00 98.00 197 GLU A O 1
ATOM 1479 N N . ASN A 1 198 ? 1.589 -5.313 -5.434 1.00 97.69 198 ASN A N 1
ATOM 1480 C CA . ASN A 1 198 ? 0.176 -5.188 -5.814 1.00 97.69 198 ASN A CA 1
ATOM 1481 C C . ASN A 1 198 ? -0.491 -3.895 -5.314 1.00 97.69 198 ASN A C 1
ATOM 1483 O O . ASN A 1 198 ? -1.640 -3.913 -4.878 1.00 97.69 198 ASN A O 1
ATOM 1487 N N . ASN A 1 199 ? 0.224 -2.768 -5.348 1.00 96.50 199 ASN A N 1
ATOM 1488 C CA . ASN A 1 199 ? -0.300 -1.457 -4.968 1.00 96.50 199 ASN A CA 1
ATOM 1489 C C . ASN A 1 199 ? -0.524 -0.561 -6.192 1.00 96.50 199 ASN A C 1
ATOM 1491 O O . ASN A 1 199 ? 0.212 -0.628 -7.181 1.00 96.50 199 ASN A O 1
ATOM 1495 N N . LEU A 1 200 ? -1.501 0.338 -6.076 1.00 94.12 200 LEU A N 1
ATOM 1496 C CA . LEU A 1 200 ? -1.560 1.556 -6.880 1.00 94.12 200 LEU A CA 1
ATOM 1497 C C . LEU A 1 200 ? -0.777 2.633 -6.130 1.00 94.12 200 LEU A C 1
ATOM 1499 O O . LEU A 1 200 ? -1.129 2.980 -5.003 1.00 94.12 200 LEU A O 1
ATOM 1503 N N . ILE A 1 201 ? 0.294 3.155 -6.720 1.00 90.62 201 ILE A N 1
ATOM 1504 C CA . ILE A 1 201 ? 1.231 4.037 -6.013 1.00 90.62 201 ILE A CA 1
ATOM 1505 C C . ILE A 1 201 ? 1.657 5.218 -6.884 1.00 90.62 201 ILE A C 1
ATOM 1507 O O . ILE A 1 201 ? 1.801 5.093 -8.096 1.00 90.62 201 ILE A O 1
ATOM 1511 N N . GLY A 1 202 ? 1.859 6.381 -6.265 1.00 87.75 202 GLY A N 1
ATOM 1512 C CA . GLY A 1 202 ? 2.423 7.537 -6.961 1.00 87.75 202 GLY A CA 1
ATOM 1513 C C . GLY A 1 202 ? 3.915 7.378 -7.247 1.00 87.75 202 GLY A C 1
ATOM 1514 O O . GLY A 1 202 ? 4.364 7.368 -8.392 1.00 87.75 202 GLY A O 1
ATOM 1515 N N . ALA A 1 203 ? 4.694 7.256 -6.175 1.00 87.00 203 ALA A N 1
ATOM 1516 C CA . ALA A 1 203 ? 6.141 7.131 -6.223 1.00 87.00 203 ALA A CA 1
ATOM 1517 C C . ALA A 1 203 ? 6.708 6.479 -4.956 1.00 87.00 203 ALA A C 1
ATOM 1519 O O . ALA A 1 203 ? 6.094 6.486 -3.887 1.00 87.00 203 ALA A O 1
ATOM 1520 N N . ILE A 1 204 ? 7.939 5.991 -5.064 1.00 89.00 204 ILE A N 1
ATOM 1521 C CA . ILE A 1 204 ? 8.770 5.559 -3.941 1.00 89.00 204 ILE A CA 1
ATOM 1522 C C . ILE A 1 204 ? 9.989 6.472 -3.861 1.00 89.00 204 ILE A C 1
ATOM 1524 O O . ILE A 1 204 ? 10.651 6.718 -4.872 1.00 89.00 204 ILE A O 1
ATOM 1528 N N . LYS A 1 205 ? 10.300 6.953 -2.654 1.00 87.88 205 LYS A N 1
ATOM 1529 C CA . LYS A 1 205 ? 11.550 7.647 -2.343 1.00 87.88 205 LYS A CA 1
ATOM 1530 C C . LYS A 1 205 ? 12.446 6.789 -1.463 1.00 87.88 205 LYS A C 1
ATOM 1532 O O . LYS A 1 205 ? 11.987 6.283 -0.442 1.00 87.88 205 LYS A O 1
ATOM 1537 N N . GLY A 1 206 ? 13.735 6.760 -1.780 1.00 88.75 206 GLY A N 1
ATOM 1538 C CA . GLY A 1 206 ? 14.728 6.078 -0.963 1.00 88.75 206 GLY A CA 1
ATOM 1539 C C . GLY A 1 206 ? 14.695 4.563 -1.151 1.00 88.75 206 GLY A C 1
ATOM 1540 O O . GLY A 1 206 ? 14.172 4.042 -2.133 1.00 88.75 206 GLY A O 1
ATOM 1541 N N . GLY A 1 207 ? 15.295 3.833 -0.226 1.00 90.69 207 GLY A N 1
ATOM 1542 C CA . GLY A 1 207 ? 15.588 2.417 -0.399 1.00 90.69 207 GLY A CA 1
ATOM 1543 C C . GLY A 1 207 ? 15.872 1.743 0.925 1.00 90.69 207 GLY A C 1
ATOM 1544 O O . GLY A 1 207 ? 15.406 2.205 1.958 1.00 90.69 207 GLY A O 1
ATOM 1545 N N . VAL A 1 208 ? 16.675 0.688 0.907 1.00 94.62 208 VAL A N 1
ATOM 1546 C CA . VAL A 1 208 ? 17.107 -0.022 2.122 1.00 94.62 208 VAL A CA 1
ATOM 1547 C C . VAL A 1 208 ? 18.609 0.091 2.322 1.00 94.62 208 VAL A C 1
ATOM 1549 O O . VAL A 1 208 ? 19.340 0.465 1.397 1.00 94.62 208 VAL A O 1
ATOM 1552 N N . LYS A 1 209 ? 19.067 -0.246 3.531 1.00 93.69 209 LYS A N 1
ATOM 1553 C CA . LYS A 1 209 ? 20.493 -0.309 3.872 1.00 93.69 209 LYS A CA 1
ATOM 1554 C C . LYS A 1 209 ? 21.247 -1.234 2.910 1.00 93.69 209 LYS A C 1
ATOM 1556 O O . LYS A 1 209 ? 20.681 -2.174 2.352 1.00 93.69 209 LYS A O 1
ATOM 1561 N N . ALA A 1 210 ? 22.538 -0.979 2.704 1.00 93.88 210 ALA A N 1
ATOM 1562 C CA . ALA A 1 210 ? 23.360 -1.815 1.830 1.00 93.88 210 ALA A CA 1
ATOM 1563 C C . ALA A 1 210 ? 23.353 -3.282 2.304 1.00 93.88 210 ALA A C 1
ATOM 1565 O O . ALA A 1 210 ? 23.594 -3.557 3.478 1.00 93.88 210 ALA A O 1
ATOM 1566 N N . GLY A 1 211 ? 23.082 -4.211 1.383 1.00 92.50 211 GLY A N 1
ATOM 1567 C CA . GLY A 1 211 ? 22.904 -5.635 1.691 1.00 92.50 211 GLY A CA 1
ATOM 1568 C C . GLY A 1 211 ? 21.514 -6.012 2.218 1.00 92.50 211 GLY A C 1
ATOM 1569 O O . GLY A 1 211 ? 21.263 -7.198 2.412 1.00 92.50 211 GLY A O 1
ATOM 1570 N N . GLY A 1 212 ? 20.628 -5.035 2.423 1.00 95.19 212 GLY A N 1
ATOM 1571 C CA . GLY A 1 212 ? 19.234 -5.272 2.769 1.00 95.19 212 GLY A CA 1
ATOM 1572 C C . GLY A 1 212 ? 18.384 -5.704 1.574 1.00 95.19 212 GLY A C 1
ATOM 1573 O O . GLY A 1 212 ? 18.804 -5.625 0.418 1.00 95.19 212 GLY A O 1
ATOM 1574 N N . THR A 1 213 ? 17.166 -6.152 1.864 1.00 96.81 213 THR A N 1
ATOM 1575 C CA . THR A 1 213 ? 16.188 -6.596 0.862 1.00 96.81 213 THR A CA 1
ATOM 1576 C C . THR A 1 213 ? 15.086 -5.560 0.677 1.00 96.81 213 THR A C 1
ATOM 1578 O O . THR A 1 213 ? 14.361 -5.236 1.614 1.00 96.81 213 THR A O 1
ATOM 1581 N N . PHE A 1 214 ? 14.919 -5.070 -0.551 1.00 97.69 214 PHE A N 1
ATOM 1582 C CA . PHE A 1 214 ? 13.772 -4.252 -0.934 1.00 97.69 214 PHE A CA 1
ATOM 1583 C C . PHE A 1 214 ? 13.167 -4.780 -2.227 1.00 97.69 214 PHE A C 1
ATOM 1585 O O . PHE A 1 214 ? 13.805 -4.738 -3.278 1.00 97.69 214 PHE A O 1
ATOM 1592 N N . ILE A 1 215 ? 11.941 -5.291 -2.152 1.00 97.62 215 ILE A N 1
ATOM 1593 C CA . ILE A 1 215 ? 11.215 -5.835 -3.297 1.00 97.62 215 ILE A CA 1
ATOM 1594 C C . ILE A 1 215 ? 10.040 -4.923 -3.623 1.00 97.62 215 ILE A C 1
ATOM 1596 O O . ILE A 1 215 ? 9.163 -4.693 -2.793 1.00 97.62 215 ILE A O 1
ATOM 1600 N N . VAL A 1 216 ? 10.011 -4.440 -4.862 1.00 97.62 216 VAL A N 1
ATOM 1601 C CA . VAL A 1 216 ? 8.902 -3.665 -5.418 1.00 97.62 216 VAL A CA 1
ATOM 1602 C C . VAL A 1 216 ? 8.373 -4.414 -6.629 1.00 97.62 216 VAL A C 1
ATOM 1604 O O . VAL A 1 216 ? 9.005 -4.400 -7.691 1.00 97.62 216 VAL A O 1
ATOM 1607 N N . ARG A 1 217 ? 7.230 -5.093 -6.482 1.00 97.50 217 ARG A N 1
ATOM 1608 C CA . ARG A 1 217 ? 6.695 -5.929 -7.561 1.00 97.50 217 ARG A CA 1
ATOM 1609 C C . ARG A 1 217 ? 5.203 -5.846 -7.800 1.00 97.50 217 ARG A C 1
ATOM 1611 O O . ARG A 1 217 ? 4.438 -5.599 -6.881 1.00 97.50 217 ARG A O 1
ATOM 1618 N N . ASN A 1 218 ? 4.794 -6.084 -9.044 1.00 98.25 218 ASN A N 1
ATOM 1619 C CA . ASN A 1 218 ? 3.379 -6.147 -9.416 1.00 98.25 218 ASN A CA 1
ATOM 1620 C C . ASN A 1 218 ? 2.589 -4.887 -9.022 1.00 98.25 218 ASN A C 1
ATOM 1622 O O . ASN A 1 218 ? 1.402 -4.953 -8.746 1.00 98.25 218 ASN A O 1
ATOM 1626 N N . ASN A 1 219 ? 3.223 -3.717 -8.986 1.00 97.25 219 ASN A N 1
ATOM 1627 C CA . ASN A 1 219 ? 2.536 -2.455 -8.720 1.00 97.25 219 ASN A CA 1
ATOM 1628 C C . ASN A 1 219 ? 2.171 -1.757 -10.033 1.00 97.25 219 ASN A C 1
ATOM 1630 O O . ASN A 1 219 ? 2.790 -1.998 -11.076 1.00 97.25 219 ASN A O 1
ATOM 1634 N N . ILE A 1 220 ? 1.203 -0.844 -9.964 1.00 95.12 220 ILE A N 1
ATOM 1635 C CA . ILE A 1 220 ? 0.997 0.165 -11.005 1.00 95.12 220 ILE A CA 1
ATOM 1636 C C . ILE A 1 220 ? 1.394 1.524 -10.432 1.00 95.12 220 ILE A C 1
ATOM 1638 O O . ILE A 1 220 ? 0.833 1.981 -9.433 1.00 95.12 220 ILE A O 1
ATOM 1642 N N . PHE A 1 221 ? 2.360 2.166 -11.084 1.00 92.25 221 PHE A N 1
ATOM 1643 C CA . PHE A 1 221 ? 2.769 3.531 -10.785 1.00 92.25 221 PHE A CA 1
ATOM 1644 C C . PHE A 1 221 ? 2.000 4.503 -11.672 1.00 92.25 221 PHE A C 1
ATOM 1646 O O . PHE A 1 221 ? 2.037 4.374 -12.897 1.00 92.25 221 PHE A O 1
ATOM 1653 N N . LEU A 1 222 ? 1.331 5.474 -11.053 1.00 88.44 222 LEU A N 1
ATOM 1654 C CA . LEU A 1 222 ? 0.561 6.517 -11.730 1.00 88.44 222 LEU A CA 1
ATOM 1655 C C . LEU A 1 222 ? 0.975 7.888 -11.220 1.00 88.44 222 LEU A C 1
ATOM 1657 O O . LEU A 1 222 ? 1.344 8.062 -10.064 1.00 88.44 222 LEU A O 1
ATOM 1661 N N . ARG A 1 223 ? 0.860 8.905 -12.065 1.00 80.62 223 ARG A N 1
ATOM 1662 C CA . ARG A 1 223 ? 1.145 10.282 -11.661 1.00 80.62 223 ARG A CA 1
ATOM 1663 C C . ARG A 1 223 ? 0.171 10.786 -10.599 1.00 80.62 223 ARG A C 1
ATOM 1665 O O . ARG A 1 223 ? -1.013 10.476 -10.650 1.00 80.62 223 ARG A O 1
ATOM 1672 N N . ASP A 1 224 ? 0.632 11.671 -9.720 1.00 74.19 224 ASP A N 1
ATOM 1673 C CA . ASP A 1 224 ? -0.247 12.445 -8.840 1.00 74.19 224 ASP A CA 1
ATOM 1674 C C . ASP A 1 224 ? -0.502 13.883 -9.335 1.00 74.19 224 ASP A C 1
ATOM 1676 O O . ASP A 1 224 ? 0.242 14.444 -10.148 1.00 74.19 224 ASP A O 1
ATOM 1680 N N . ASN A 1 225 ? -1.587 14.484 -8.851 1.00 66.44 225 ASN A N 1
ATOM 1681 C CA . ASN A 1 225 ? -2.007 15.830 -9.193 1.00 66.44 225 ASN A CA 1
ATOM 1682 C C . ASN A 1 225 ? -1.005 16.869 -8.652 1.00 66.44 225 ASN A C 1
ATOM 1684 O O . ASN A 1 225 ? -0.641 16.866 -7.478 1.00 66.44 225 ASN A O 1
ATOM 1688 N N . GLY A 1 226 ? -0.586 17.801 -9.507 1.00 58.31 226 GLY A N 1
ATOM 1689 C CA . GLY A 1 226 ? 0.126 19.012 -9.089 1.00 58.31 226 GLY A CA 1
ATOM 1690 C C . GLY A 1 226 ? 1.636 19.053 -9.328 1.00 58.31 226 GLY A C 1
ATOM 1691 O O . GLY A 1 226 ? 2.124 20.145 -9.581 1.00 58.31 226 GLY A O 1
ATOM 1692 N N . ASN A 1 227 ? 2.374 17.935 -9.354 1.00 61.03 227 ASN A N 1
ATOM 1693 C CA . ASN A 1 227 ? 3.800 17.918 -9.730 1.00 61.03 227 ASN A CA 1
ATOM 1694 C C . ASN A 1 227 ? 4.188 16.600 -10.414 1.00 61.03 227 ASN A C 1
ATOM 1696 O O . ASN A 1 227 ? 3.603 15.553 -10.159 1.00 61.03 227 ASN A O 1
ATOM 1700 N N . MET A 1 228 ? 5.148 16.656 -11.338 1.00 57.53 228 MET A N 1
ATOM 1701 C CA . MET A 1 228 ? 5.729 15.455 -11.942 1.00 57.53 228 MET A CA 1
ATOM 1702 C C . MET A 1 228 ? 6.616 14.761 -10.909 1.00 57.53 228 MET A C 1
ATOM 1704 O O . MET A 1 228 ? 7.397 15.422 -10.227 1.00 57.53 228 MET A O 1
ATOM 1708 N N . ILE A 1 229 ? 6.468 13.445 -10.767 1.00 70.19 229 ILE A N 1
ATOM 1709 C CA . ILE A 1 229 ? 7.242 12.654 -9.810 1.00 70.19 229 ILE A CA 1
ATOM 1710 C C . ILE A 1 229 ? 7.796 11.448 -10.548 1.00 70.19 229 ILE A C 1
ATOM 1712 O O . ILE A 1 229 ? 7.139 10.866 -11.412 1.00 70.19 229 ILE A O 1
ATOM 1716 N N . TRP A 1 230 ? 9.038 11.115 -10.241 1.00 81.75 230 TRP A N 1
ATOM 1717 C CA . TRP A 1 230 ? 9.672 9.877 -10.662 1.00 81.75 230 TRP A CA 1
ATOM 1718 C C . TRP A 1 230 ? 9.026 8.708 -9.925 1.00 81.75 230 TRP A C 1
ATOM 1720 O O . TRP A 1 230 ? 8.867 8.796 -8.711 1.00 81.75 230 TRP A O 1
ATOM 1730 N N . ALA A 1 231 ? 8.723 7.600 -10.610 1.00 86.44 231 ALA A N 1
ATOM 1731 C CA . ALA A 1 231 ? 8.220 6.399 -9.928 1.00 86.44 231 ALA A CA 1
ATOM 1732 C C . ALA A 1 231 ? 9.180 5.942 -8.814 1.00 86.44 231 ALA A C 1
ATOM 1734 O O . ALA A 1 231 ? 8.753 5.478 -7.760 1.00 86.44 231 ALA A O 1
ATOM 1735 N N . PHE A 1 232 ? 10.480 6.150 -9.040 1.00 87.00 232 PHE A N 1
ATOM 1736 C CA . PHE A 1 232 ? 11.559 5.837 -8.114 1.00 87.00 232 PHE A CA 1
ATOM 1737 C C . PHE A 1 232 ? 12.476 7.048 -7.961 1.00 87.00 232 PHE A C 1
ATOM 1739 O O . PHE A 1 232 ? 13.134 7.443 -8.920 1.00 87.00 232 PHE A O 1
ATOM 1746 N N . LEU A 1 233 ? 12.523 7.640 -6.773 1.00 83.62 233 LEU A N 1
ATOM 1747 C CA . LEU A 1 233 ? 13.319 8.824 -6.465 1.00 83.62 233 LEU A CA 1
ATOM 1748 C C . LEU A 1 233 ? 14.384 8.481 -5.431 1.00 83.62 233 LEU A C 1
ATOM 1750 O O . LEU A 1 233 ? 14.044 8.086 -4.321 1.00 83.62 233 LEU A O 1
ATOM 1754 N N . ASP A 1 234 ? 15.664 8.619 -5.769 1.00 83.62 234 ASP A N 1
ATOM 1755 C CA . ASP A 1 234 ? 16.763 8.211 -4.876 1.00 83.62 234 ASP A CA 1
ATOM 1756 C C . ASP A 1 234 ? 16.628 6.755 -4.396 1.00 83.62 234 ASP A C 1
ATOM 1758 O O . ASP A 1 234 ? 17.031 6.406 -3.284 1.00 83.62 234 ASP A O 1
ATOM 1762 N N . ALA A 1 235 ? 16.008 5.907 -5.226 1.00 87.88 235 ALA A N 1
ATOM 1763 C CA . ALA A 1 235 ? 15.786 4.517 -4.876 1.00 87.88 235 ALA A CA 1
ATOM 1764 C C . ALA A 1 235 ? 17.112 3.770 -4.767 1.00 87.88 235 ALA A C 1
ATOM 1766 O O . ALA A 1 235 ? 17.995 3.947 -5.608 1.00 87.88 235 ALA A O 1
ATOM 1767 N N . ALA A 1 236 ? 17.263 2.952 -3.729 1.00 91.50 236 ALA A N 1
ATOM 1768 C CA . ALA A 1 236 ? 18.520 2.269 -3.458 1.00 91.50 236 ALA A CA 1
ATOM 1769 C C . ALA A 1 236 ? 18.320 0.810 -3.048 1.00 91.50 236 ALA A C 1
ATOM 1771 O O . ALA A 1 236 ? 17.441 0.511 -2.239 1.00 91.50 236 ALA A O 1
ATOM 1772 N N . ASN A 1 237 ? 19.183 -0.071 -3.565 1.00 95.00 237 ASN A N 1
ATOM 1773 C CA . ASN A 1 237 ? 19.251 -1.485 -3.178 1.00 95.00 237 ASN A CA 1
ATOM 1774 C C . ASN A 1 237 ? 17.915 -2.234 -3.377 1.00 95.00 237 ASN A C 1
ATOM 1776 O O . ASN A 1 237 ? 17.516 -3.033 -2.532 1.00 95.00 237 ASN A O 1
ATOM 1780 N N . ALA A 1 238 ? 17.202 -1.948 -4.474 1.00 95.62 238 ALA A N 1
ATOM 1781 C CA . ALA A 1 238 ? 15.866 -2.485 -4.733 1.00 95.62 238 ALA A CA 1
ATOM 1782 C C . ALA A 1 238 ? 15.820 -3.451 -5.922 1.00 95.62 238 ALA A C 1
ATOM 1784 O O . ALA A 1 238 ? 16.374 -3.179 -6.988 1.00 95.62 238 ALA A O 1
ATOM 1785 N N . SER A 1 239 ? 15.072 -4.540 -5.764 1.00 96.44 239 SER A N 1
ATOM 1786 C CA . SER A 1 239 ? 14.618 -5.390 -6.861 1.00 96.44 239 SER A CA 1
ATOM 1787 C C . SER A 1 239 ? 13.239 -4.930 -7.317 1.00 96.44 239 SER A C 1
ATOM 1789 O O . SER A 1 239 ? 12.246 -5.094 -6.608 1.00 96.44 239 SER A O 1
ATOM 1791 N N . ILE A 1 240 ? 13.185 -4.355 -8.513 1.00 96.38 240 ILE A N 1
ATOM 1792 C CA . ILE A 1 240 ? 12.000 -3.749 -9.113 1.00 96.38 240 ILE A CA 1
ATOM 1793 C C . ILE A 1 240 ? 11.566 -4.639 -10.275 1.00 96.38 240 ILE A C 1
ATOM 1795 O O . ILE A 1 240 ? 12.223 -4.669 -11.319 1.00 96.38 240 ILE A O 1
ATOM 1799 N N . ALA A 1 241 ? 10.478 -5.389 -10.100 1.00 97.19 241 ALA A N 1
ATOM 1800 C CA . ALA A 1 241 ? 10.048 -6.364 -11.097 1.00 97.19 241 ALA A CA 1
ATOM 1801 C C . ALA A 1 241 ? 8.541 -6.418 -11.327 1.00 97.19 241 ALA A C 1
ATOM 1803 O O . ALA A 1 241 ? 7.756 -6.161 -10.428 1.00 97.19 241 ALA A O 1
ATOM 1804 N N . ASN A 1 242 ? 8.116 -6.809 -12.523 1.00 98.06 242 ASN A N 1
ATOM 1805 C CA . ASN A 1 242 ? 6.705 -7.013 -12.856 1.00 98.06 242 ASN A CA 1
ATOM 1806 C C . ASN A 1 242 ? 5.795 -5.771 -12.695 1.00 98.06 242 ASN A C 1
ATOM 1808 O O . ASN A 1 242 ? 4.582 -5.910 -12.543 1.00 98.06 242 ASN A O 1
ATOM 1812 N N . ASN A 1 243 ? 6.341 -4.551 -12.670 1.00 96.88 243 ASN A N 1
ATOM 1813 C CA . ASN A 1 243 ? 5.545 -3.335 -12.471 1.00 96.88 243 ASN A CA 1
ATOM 1814 C C . ASN A 1 243 ? 5.104 -2.725 -13.808 1.00 96.88 243 ASN A C 1
ATOM 1816 O O . ASN A 1 243 ? 5.829 -2.802 -14.802 1.00 96.88 243 ASN A O 1
ATOM 1820 N N . ILE A 1 244 ? 3.957 -2.044 -13.799 1.00 95.25 244 ILE A N 1
ATOM 1821 C CA . ILE A 1 244 ? 3.538 -1.143 -14.880 1.00 95.25 244 ILE A CA 1
ATOM 1822 C C . ILE A 1 244 ? 3.734 0.296 -14.402 1.00 95.25 244 ILE A C 1
ATOM 1824 O O . ILE A 1 244 ? 3.265 0.678 -13.334 1.00 95.25 244 ILE A O 1
ATOM 1828 N N . ILE A 1 245 ? 4.439 1.103 -15.184 1.00 91.88 245 ILE A N 1
ATOM 1829 C CA . ILE A 1 245 ? 4.796 2.478 -14.848 1.00 91.88 245 ILE A CA 1
ATOM 1830 C C . ILE A 1 245 ? 4.217 3.396 -15.915 1.00 91.88 245 ILE A C 1
ATOM 1832 O O . ILE A 1 245 ? 4.760 3.476 -17.017 1.00 91.88 245 ILE A O 1
ATOM 1836 N N . ALA A 1 246 ? 3.121 4.077 -15.591 1.00 88.88 246 ALA A N 1
ATOM 1837 C CA . ALA A 1 246 ? 2.362 4.851 -16.560 1.00 88.88 246 ALA A CA 1
ATOM 1838 C C . ALA A 1 246 ? 2.273 6.338 -16.171 1.00 88.88 246 ALA A C 1
ATOM 1840 O O . ALA A 1 246 ? 1.831 6.701 -15.081 1.00 88.88 246 ALA A O 1
ATOM 1841 N N . HIS A 1 247 ? 2.648 7.213 -17.108 1.00 81.44 247 HIS A N 1
ATOM 1842 C CA . HIS A 1 247 ? 2.539 8.681 -17.030 1.00 81.44 247 HIS A CA 1
ATOM 1843 C C . HIS A 1 247 ? 3.284 9.388 -15.902 1.00 81.44 247 HIS A C 1
ATOM 1845 O O . HIS A 1 247 ? 2.986 10.542 -15.586 1.00 81.44 247 HIS A O 1
ATOM 1851 N N . VAL A 1 248 ? 4.298 8.757 -15.329 1.00 76.75 248 VAL A N 1
ATOM 1852 C CA . VAL A 1 248 ? 5.213 9.406 -14.383 1.00 76.75 248 VAL A CA 1
ATOM 1853 C C . VAL A 1 248 ? 6.329 10.148 -15.134 1.00 76.75 248 VAL A C 1
ATOM 1855 O O . VAL A 1 248 ? 6.385 10.154 -16.363 1.00 76.75 248 VAL A O 1
ATOM 1858 N N . GLN A 1 249 ? 7.243 10.804 -14.417 1.00 71.94 249 GLN A N 1
ATOM 1859 C CA . GLN A 1 249 ? 8.397 11.486 -15.032 1.00 71.94 249 GLN A CA 1
ATOM 1860 C C . GLN A 1 249 ? 9.473 10.513 -15.570 1.00 71.94 249 GLN A C 1
ATOM 1862 O O . GLN A 1 249 ? 10.396 10.914 -16.278 1.00 71.94 249 GLN A O 1
ATOM 1867 N N . GLY A 1 250 ? 9.350 9.230 -15.220 1.00 69.56 250 GLY A N 1
ATOM 1868 C CA . GLY A 1 250 ? 10.278 8.151 -15.544 1.00 69.56 250 GLY A CA 1
ATOM 1869 C C . GLY A 1 250 ? 10.714 7.388 -14.291 1.00 69.56 250 GLY A C 1
ATOM 1870 O O . GLY A 1 250 ? 10.119 7.509 -13.214 1.00 69.56 250 GLY A O 1
ATOM 1871 N N . VAL A 1 251 ? 11.796 6.631 -14.433 1.00 68.31 251 VAL A N 1
ATOM 1872 C CA . VAL A 1 251 ? 12.504 5.939 -13.351 1.00 68.31 251 VAL A CA 1
ATOM 1873 C C . VAL A 1 251 ? 13.642 6.871 -12.917 1.00 68.31 251 VAL A C 1
ATOM 1875 O O . VAL A 1 251 ? 14.567 7.077 -13.690 1.00 68.31 251 VAL A O 1
ATOM 1878 N N . GLY A 1 252 ? 13.533 7.547 -11.771 1.00 70.69 252 GLY A N 1
ATOM 1879 C CA . GLY A 1 252 ? 14.420 8.657 -11.381 1.00 70.69 252 GLY A CA 1
ATOM 1880 C C . GLY A 1 252 ? 15.843 8.249 -10.994 1.00 70.69 252 GLY A C 1
ATOM 1881 O O . GLY A 1 252 ? 16.403 7.292 -11.520 1.00 70.69 252 GLY A O 1
ATOM 1882 N N . SER A 1 253 ? 16.463 8.999 -10.079 1.00 73.81 253 SER A N 1
ATOM 1883 C CA . SER A 1 253 ? 17.842 8.804 -9.598 1.00 73.81 253 SER A CA 1
ATOM 1884 C C . SER A 1 253 ? 18.006 7.536 -8.746 1.00 73.81 253 SER A C 1
ATOM 1886 O O . SER A 1 253 ? 18.272 7.609 -7.555 1.00 73.81 253 SER A O 1
ATOM 1888 N N . ALA A 1 254 ? 17.838 6.355 -9.330 1.00 82.62 254 ALA A N 1
ATOM 1889 C CA . ALA A 1 254 ? 18.031 5.091 -8.629 1.00 82.62 254 ALA A CA 1
ATOM 1890 C C . ALA A 1 254 ? 19.491 4.612 -8.672 1.00 82.62 254 ALA A C 1
ATOM 1892 O O . ALA A 1 254 ? 20.221 4.890 -9.627 1.00 82.62 254 ALA A O 1
ATOM 1893 N N . SER A 1 255 ? 19.913 3.853 -7.662 1.00 90.19 255 SER A N 1
ATOM 1894 C CA . SER A 1 255 ? 21.254 3.268 -7.568 1.00 90.19 255 SER A CA 1
ATOM 1895 C C . SER A 1 255 ? 21.214 1.869 -6.960 1.00 90.19 255 SER A C 1
ATOM 1897 O O . SER A 1 255 ? 20.461 1.618 -6.025 1.00 90.19 255 SER A O 1
ATOM 1899 N N . TYR A 1 256 ? 22.051 0.956 -7.455 1.00 93.25 256 TYR A N 1
ATOM 1900 C CA . TYR A 1 256 ? 22.086 -0.432 -6.970 1.00 93.25 256 TYR A CA 1
ATOM 1901 C C . TYR A 1 256 ? 20.729 -1.146 -7.076 1.00 93.25 256 TYR A C 1
ATOM 1903 O O . TYR A 1 256 ? 20.398 -1.989 -6.246 1.00 93.25 256 TYR A O 1
ATOM 1911 N N . CYS A 1 257 ? 19.935 -0.800 -8.091 1.00 93.81 257 CYS A N 1
ATOM 1912 C CA . CYS A 1 257 ? 18.639 -1.416 -8.347 1.00 93.81 257 CYS A CA 1
ATOM 1913 C C . CYS A 1 257 ? 18.708 -2.409 -9.514 1.00 93.81 257 CYS A C 1
ATOM 1915 O O . CYS A 1 257 ? 19.446 -2.210 -10.487 1.00 93.81 257 CYS A O 1
ATOM 1917 N N . SER A 1 258 ? 17.897 -3.463 -9.444 1.00 94.81 258 SER A N 1
ATOM 1918 C CA . SER A 1 258 ? 17.644 -4.380 -10.555 1.00 94.81 258 SER A CA 1
ATOM 1919 C C . SER A 1 258 ? 16.235 -4.176 -11.103 1.00 94.81 258 SER A C 1
ATOM 1921 O O . SER A 1 258 ? 15.248 -4.342 -10.396 1.00 94.81 258 SER A O 1
ATOM 1923 N N . TYR A 1 259 ? 16.137 -3.831 -12.384 1.00 95.25 259 TYR A N 1
ATOM 1924 C CA . TYR A 1 259 ? 14.878 -3.679 -13.108 1.00 95.25 259 TYR A CA 1
ATOM 1925 C C . TYR A 1 259 ? 14.652 -4.910 -13.978 1.00 95.25 259 TYR A C 1
ATOM 1927 O O . TYR A 1 259 ? 15.407 -5.124 -14.927 1.00 95.25 259 TYR A O 1
ATOM 1935 N N . THR A 1 260 ? 13.633 -5.716 -13.682 1.00 96.25 260 THR A N 1
ATOM 1936 C CA . THR A 1 260 ? 13.346 -6.944 -14.443 1.00 96.25 260 THR A CA 1
ATOM 1937 C C . THR A 1 260 ? 11.879 -7.043 -14.847 1.00 96.25 260 THR A C 1
ATOM 1939 O O . THR A 1 260 ? 11.011 -6.970 -13.987 1.00 96.25 260 THR A O 1
ATOM 1942 N N . ASN A 1 261 ? 11.589 -7.270 -16.129 1.00 97.00 261 ASN A N 1
ATOM 1943 C CA . ASN A 1 261 ? 10.223 -7.508 -16.619 1.00 97.00 261 ASN A CA 1
ATOM 1944 C C . ASN A 1 261 ? 9.226 -6.401 -16.218 1.00 97.00 261 ASN A C 1
ATOM 1946 O O . ASN A 1 261 ? 8.106 -6.680 -15.810 1.00 97.00 261 ASN A O 1
ATOM 1950 N N . ASN A 1 262 ? 9.627 -5.134 -16.271 1.00 95.75 262 ASN A N 1
ATOM 1951 C CA . ASN A 1 262 ? 8.720 -4.006 -16.057 1.00 95.75 262 ASN A CA 1
ATOM 1952 C C . ASN A 1 262 ? 8.252 -3.434 -17.397 1.00 95.75 262 ASN A C 1
ATOM 1954 O O . ASN A 1 262 ? 8.922 -3.598 -18.415 1.00 95.75 262 ASN A O 1
ATOM 1958 N N . LEU A 1 263 ? 7.137 -2.711 -17.386 1.00 94.50 263 LEU A N 1
ATOM 1959 C CA . LEU A 1 263 ? 6.611 -1.999 -18.546 1.00 94.50 263 LEU A CA 1
ATOM 1960 C C . LEU A 1 263 ? 6.456 -0.518 -18.212 1.00 94.50 263 LEU A C 1
ATOM 1962 O O . LEU A 1 263 ? 5.913 -0.163 -17.169 1.00 94.50 263 LEU A O 1
ATOM 1966 N N . ALA A 1 264 ? 6.937 0.347 -19.097 1.00 91.69 264 ALA A N 1
ATOM 1967 C CA . ALA A 1 264 ? 6.827 1.792 -18.985 1.00 91.69 264 ALA A CA 1
ATOM 1968 C C . ALA A 1 264 ? 6.008 2.350 -20.153 1.00 91.69 264 ALA A C 1
ATOM 1970 O O . ALA A 1 264 ? 6.319 2.076 -21.311 1.00 91.69 264 ALA A O 1
ATOM 1971 N N . PHE A 1 265 ? 5.001 3.172 -19.858 1.00 89.12 265 PHE A N 1
ATOM 1972 C CA . PHE A 1 265 ? 4.099 3.744 -20.854 1.00 89.12 265 PHE A CA 1
ATOM 1973 C C . PHE A 1 265 ? 3.905 5.248 -20.667 1.00 89.12 265 PHE A C 1
ATOM 1975 O O . PHE A 1 265 ? 3.548 5.710 -19.584 1.00 89.12 265 PHE A O 1
ATOM 1982 N N . ASP A 1 266 ? 4.115 5.993 -21.757 1.00 83.00 266 ASP A N 1
ATOM 1983 C CA . ASP A 1 266 ? 3.839 7.432 -21.877 1.00 83.00 266 ASP A CA 1
ATOM 1984 C C . ASP A 1 266 ? 4.317 8.278 -20.675 1.00 83.00 266 ASP A C 1
ATOM 1986 O O . ASP A 1 266 ? 3.633 9.163 -20.156 1.00 83.00 266 ASP A O 1
ATOM 1990 N N . ASN A 1 267 ? 5.535 7.980 -20.218 1.00 75.62 267 ASN A N 1
ATOM 1991 C CA . ASN A 1 267 ? 6.244 8.741 -19.206 1.00 75.62 267 ASN A CA 1
ATOM 1992 C C . ASN A 1 267 ? 6.824 10.019 -19.818 1.00 75.62 267 ASN A C 1
ATOM 1994 O O . ASN A 1 267 ? 7.388 10.041 -20.914 1.00 75.62 267 ASN A O 1
ATOM 1998 N N . THR A 1 268 ? 6.696 11.114 -19.081 1.00 65.50 268 THR A N 1
ATOM 1999 C CA . THR A 1 268 ? 6.992 12.464 -19.568 1.00 65.50 268 THR A CA 1
ATOM 2000 C C . THR A 1 268 ? 8.438 12.869 -19.233 1.00 65.50 268 THR A C 1
ATOM 2002 O O . THR A 1 268 ? 8.963 12.519 -18.187 1.00 65.50 268 THR A O 1
ATOM 2005 N N . ASN A 1 269 ? 9.095 13.644 -20.105 1.00 54.81 269 ASN A N 1
ATOM 2006 C CA . ASN A 1 269 ? 10.421 14.281 -19.940 1.00 54.81 269 ASN A CA 1
ATOM 2007 C C . ASN A 1 269 ? 11.727 13.457 -20.020 1.00 54.81 269 ASN A C 1
ATOM 2009 O O . ASN A 1 269 ? 12.741 14.087 -20.315 1.00 54.81 269 ASN A O 1
ATOM 2013 N N . THR A 1 270 ? 11.781 12.132 -19.826 1.00 54.12 270 THR A N 1
ATOM 2014 C CA . THR A 1 270 ? 13.075 11.391 -19.935 1.00 54.12 270 THR A CA 1
ATOM 2015 C C . THR A 1 270 ? 13.098 10.167 -20.845 1.00 54.12 270 THR A C 1
ATOM 2017 O O . THR A 1 270 ? 14.120 9.491 -20.956 1.00 54.12 270 THR A O 1
ATOM 2020 N N . GLY A 1 271 ? 12.015 9.940 -21.586 1.00 55.44 271 GLY A N 1
ATOM 2021 C CA . GLY A 1 271 ? 11.825 8.694 -22.318 1.00 55.44 271 GLY A CA 1
ATOM 2022 C C . GLY A 1 271 ? 11.363 7.587 -21.376 1.00 55.44 271 GLY A C 1
ATOM 2023 O O . GLY A 1 271 ? 11.512 7.662 -20.159 1.00 55.44 271 GLY A O 1
ATOM 2024 N N . ASN A 1 272 ? 10.760 6.552 -21.939 1.00 59.72 272 ASN A N 1
ATOM 2025 C CA . ASN A 1 272 ? 10.186 5.448 -21.176 1.00 59.72 272 ASN A CA 1
ATOM 2026 C C . ASN A 1 272 ? 11.241 4.456 -20.667 1.00 59.72 272 ASN A C 1
ATOM 2028 O O . ASN A 1 272 ? 10.894 3.316 -20.412 1.00 59.72 272 ASN A O 1
ATOM 2032 N N . ASN A 1 273 ? 12.506 4.866 -20.553 1.00 74.12 273 ASN A N 1
ATOM 2033 C CA . ASN A 1 273 ? 13.626 3.938 -20.519 1.00 74.12 273 ASN A CA 1
ATOM 2034 C C . ASN A 1 273 ? 13.985 3.535 -19.090 1.00 74.12 273 ASN A C 1
ATOM 2036 O O . ASN A 1 273 ? 14.327 4.382 -18.259 1.00 74.12 273 ASN A O 1
ATOM 2040 N N . PHE A 1 274 ? 13.991 2.232 -18.822 1.00 85.31 274 PHE A N 1
ATOM 2041 C CA . PHE A 1 274 ? 14.563 1.712 -17.583 1.00 85.31 274 PHE A CA 1
ATOM 2042 C C . PHE A 1 274 ? 16.094 1.891 -17.559 1.00 85.31 274 PHE A C 1
ATOM 2044 O O . PHE A 1 274 ? 16.758 1.597 -18.557 1.00 85.31 274 PHE A O 1
ATOM 2051 N N . PRO A 1 275 ? 16.699 2.326 -16.433 1.00 82.56 275 PRO A N 1
ATOM 2052 C CA . PRO A 1 275 ? 18.134 2.582 -16.358 1.00 82.56 275 PRO A CA 1
ATOM 2053 C C . PRO A 1 275 ? 18.970 1.331 -16.666 1.00 82.56 275 PRO A C 1
ATOM 2055 O O . PRO A 1 275 ? 19.010 0.385 -15.882 1.00 82.56 275 PRO A O 1
ATOM 2058 N N . SER A 1 276 ? 19.683 1.335 -17.795 1.00 73.88 276 SER A N 1
ATOM 2059 C CA . SER A 1 276 ? 20.613 0.271 -18.189 1.00 73.88 276 SER A CA 1
ATOM 2060 C C . SER A 1 276 ? 22.064 0.757 -18.068 1.00 73.88 276 SER A C 1
ATOM 2062 O O . SER A 1 276 ? 22.607 1.346 -19.004 1.00 73.88 276 SER A O 1
ATOM 2064 N N . GLY A 1 277 ? 22.700 0.545 -16.912 1.00 75.94 277 GLY A N 1
ATOM 2065 C CA . GLY A 1 277 ? 24.115 0.872 -16.692 1.00 75.94 277 GLY A CA 1
ATOM 2066 C C . GLY A 1 277 ? 24.412 1.584 -15.370 1.00 75.94 277 GLY A C 1
ATOM 2067 O O . GLY A 1 277 ? 23.522 1.878 -14.571 1.00 75.94 277 GLY A O 1
ATOM 2068 N N . GLY A 1 278 ? 25.698 1.858 -15.132 1.00 86.62 278 GLY A N 1
ATOM 2069 C CA . GLY A 1 278 ? 26.173 2.384 -13.852 1.00 86.62 278 GLY A CA 1
ATOM 2070 C C . GLY A 1 278 ? 26.071 1.330 -12.749 1.00 86.62 278 GLY A C 1
ATOM 2071 O O . GLY A 1 278 ? 26.574 0.221 -12.908 1.00 86.62 278 GLY A O 1
ATOM 2072 N N . THR A 1 279 ? 25.426 1.678 -11.636 1.00 91.56 279 THR A N 1
ATOM 2073 C CA . THR A 1 279 ? 25.171 0.754 -10.518 1.00 91.56 279 THR A CA 1
ATOM 2074 C C . THR A 1 279 ? 23.869 -0.034 -10.673 1.00 91.56 279 THR A C 1
ATOM 2076 O O . THR A 1 279 ? 23.574 -0.867 -9.823 1.00 91.56 279 THR A O 1
ATOM 2079 N N . ASN A 1 280 ? 23.095 0.206 -11.736 1.00 92.38 280 ASN A N 1
ATOM 2080 C CA . ASN A 1 280 ? 21.811 -0.450 -11.972 1.00 92.38 280 ASN A CA 1
ATOM 2081 C C . ASN A 1 280 ? 21.912 -1.535 -13.047 1.00 92.38 280 ASN A C 1
ATOM 2083 O O . ASN A 1 280 ? 22.735 -1.464 -13.964 1.00 92.38 280 ASN A O 1
ATOM 2087 N N . THR A 1 281 ? 21.010 -2.510 -12.965 1.00 93.38 281 THR A N 1
ATOM 2088 C CA . THR A 1 281 ? 20.823 -3.545 -13.989 1.00 93.38 281 THR A CA 1
ATOM 2089 C C . THR A 1 281 ? 19.411 -3.477 -14.557 1.00 93.38 281 THR A C 1
ATOM 2091 O O . THR A 1 281 ? 18.467 -3.157 -13.841 1.00 93.38 281 THR A O 1
ATOM 2094 N N . SER A 1 282 ? 19.264 -3.765 -15.849 1.00 93.25 282 SER A N 1
ATOM 2095 C CA . SER A 1 282 ? 17.982 -3.747 -16.559 1.00 93.25 282 SER A CA 1
ATOM 2096 C C . SER A 1 282 ? 17.912 -4.956 -17.486 1.00 93.25 282 SER A C 1
ATOM 2098 O O . SER A 1 282 ? 18.814 -5.158 -18.300 1.00 93.25 282 SER A O 1
ATOM 2100 N N . VAL A 1 283 ? 16.881 -5.787 -17.325 1.00 94.31 283 VAL A N 1
ATOM 2101 C CA . VAL A 1 283 ? 16.668 -7.027 -18.082 1.00 94.31 283 VAL A CA 1
ATOM 2102 C C . VAL A 1 283 ? 15.192 -7.138 -18.466 1.00 94.31 283 VAL A C 1
ATOM 2104 O O . VAL A 1 283 ? 14.320 -7.004 -17.613 1.00 94.31 283 VAL A O 1
ATOM 2107 N N . ASN A 1 284 ? 14.910 -7.413 -19.744 1.00 94.69 284 ASN A N 1
ATOM 2108 C CA . ASN A 1 284 ? 13.561 -7.708 -20.259 1.00 94.69 284 ASN A CA 1
ATOM 2109 C C . ASN A 1 284 ? 12.485 -6.659 -19.918 1.00 94.69 284 ASN A C 1
ATOM 2111 O O . ASN A 1 284 ? 11.307 -6.992 -19.801 1.00 94.69 284 ASN A O 1
ATOM 2115 N N . ASN A 1 285 ? 12.870 -5.395 -19.747 1.00 93.81 285 ASN A N 1
ATOM 2116 C CA . ASN A 1 285 ? 11.901 -4.327 -19.559 1.00 93.81 285 ASN A CA 1
ATOM 2117 C C . ASN A 1 285 ? 11.359 -3.832 -20.910 1.00 93.81 285 ASN A C 1
ATOM 2119 O O . ASN A 1 285 ? 12.047 -3.901 -21.930 1.00 93.81 285 ASN A O 1
ATOM 2123 N N . GLN A 1 286 ? 10.123 -3.343 -20.905 1.00 93.00 286 GLN A N 1
ATOM 2124 C CA . GLN A 1 286 ? 9.402 -2.854 -22.073 1.00 93.00 286 GLN A CA 1
ATOM 2125 C C . GLN A 1 286 ? 9.249 -1.333 -21.991 1.00 93.00 286 GLN A C 1
ATOM 2127 O O . GLN A 1 286 ? 8.454 -0.820 -21.203 1.00 93.00 286 GLN A O 1
ATOM 2132 N N . ASP A 1 287 ? 10.005 -0.612 -22.816 1.00 89.12 287 ASP A N 1
ATOM 2133 C CA . ASP A 1 287 ? 9.993 0.849 -22.853 1.00 89.12 287 ASP A CA 1
ATOM 2134 C C . ASP A 1 287 ? 8.979 1.365 -23.886 1.00 89.12 287 ASP A C 1
ATOM 2136 O O . ASP A 1 287 ? 9.046 1.033 -25.069 1.00 89.12 287 ASP A O 1
ATOM 2140 N N . GLY A 1 288 ? 8.061 2.231 -23.463 1.00 88.06 288 GLY A N 1
ATOM 2141 C CA . GLY A 1 288 ? 7.119 2.931 -24.342 1.00 88.06 288 GLY A CA 1
ATOM 2142 C C . GLY A 1 288 ? 6.035 2.040 -24.926 1.00 88.06 288 GLY A C 1
ATOM 2143 O O . GLY A 1 288 ? 5.496 2.347 -25.987 1.00 88.06 288 GLY A O 1
ATOM 2144 N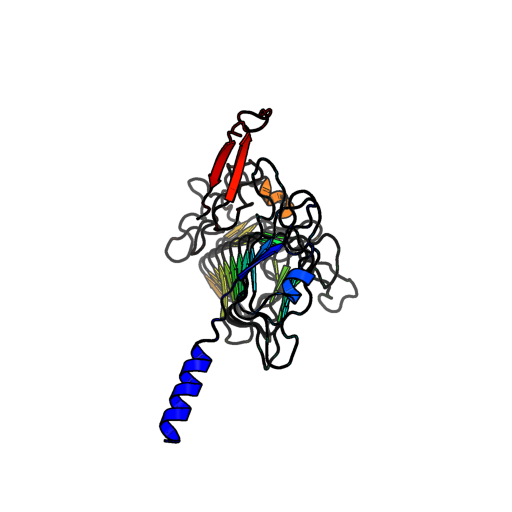 N . VAL A 1 289 ? 5.728 0.950 -24.233 1.00 91.50 289 VAL A N 1
ATOM 2145 C CA . VAL A 1 289 ? 4.737 -0.033 -24.651 1.00 91.50 289 VAL A CA 1
ATOM 2146 C C . VAL A 1 289 ? 3.444 0.220 -23.890 1.00 91.50 289 VAL A C 1
ATOM 2148 O O . VAL A 1 289 ? 3.470 0.358 -22.674 1.00 91.50 289 VAL A O 1
ATOM 2151 N N . ASP A 1 290 ? 2.318 0.295 -24.597 1.00 93.31 290 ASP A N 1
ATOM 2152 C CA . ASP A 1 290 ? 0.995 0.451 -23.983 1.00 93.31 290 ASP A CA 1
ATOM 2153 C C . ASP A 1 290 ? 0.591 -0.844 -23.253 1.00 93.31 290 ASP A C 1
ATOM 2155 O O . ASP A 1 290 ? 0.595 -1.906 -23.882 1.00 93.31 290 ASP A O 1
ATOM 2159 N N . PRO A 1 291 ? 0.240 -0.801 -21.951 1.00 95.44 291 PRO A N 1
ATOM 2160 C CA . PRO A 1 291 ? -0.234 -1.979 -21.230 1.00 95.44 291 PRO A CA 1
ATOM 2161 C C . PRO A 1 291 ? -1.599 -2.484 -21.724 1.00 95.44 291 PRO A C 1
ATOM 2163 O O . PRO A 1 291 ? -2.001 -3.573 -21.327 1.00 95.44 291 PRO A O 1
ATOM 2166 N N . LEU A 1 292 ? -2.316 -1.740 -22.574 1.00 96.31 292 LEU A N 1
ATOM 2167 C CA . LEU A 1 292 ? -3.655 -2.072 -23.072 1.00 96.31 292 LEU A CA 1
ATOM 2168 C C . LEU A 1 292 ? -4.642 -2.347 -21.930 1.00 96.31 292 LEU A C 1
ATOM 2170 O O . LEU A 1 292 ? -5.261 -3.407 -21.858 1.00 96.31 292 LEU A O 1
ATOM 2174 N N . PHE A 1 293 ? -4.776 -1.386 -21.018 1.00 95.94 293 PHE A N 1
ATOM 2175 C CA . PHE A 1 293 ? -5.810 -1.421 -19.984 1.00 95.94 293 PHE A CA 1
ATOM 2176 C C . PHE A 1 293 ? -7.219 -1.280 -20.585 1.00 95.94 293 PHE A C 1
ATOM 2178 O O . PHE A 1 293 ? -7.393 -0.669 -21.640 1.00 95.94 293 PHE A O 1
ATOM 2185 N N . VAL A 1 294 ? -8.248 -1.804 -19.907 1.00 95.62 294 VAL A N 1
ATOM 2186 C CA . VAL A 1 294 ? -9.636 -1.817 -20.410 1.00 95.62 294 VAL A CA 1
ATOM 2187 C C . VAL A 1 294 ? -10.150 -0.423 -20.775 1.00 95.62 294 VAL A C 1
ATOM 2189 O O . VAL A 1 294 ? -10.707 -0.266 -21.863 1.00 95.62 294 VAL A O 1
ATOM 2192 N N . ASN A 1 295 ? -9.982 0.583 -19.912 1.00 90.94 295 ASN A N 1
ATOM 2193 C CA . ASN A 1 295 ? -10.473 1.942 -20.197 1.00 90.94 295 ASN A CA 1
ATOM 2194 C C . ASN A 1 295 ? -9.607 3.075 -19.611 1.00 90.94 295 ASN A C 1
ATOM 2196 O O . ASN A 1 295 ? -10.081 4.201 -19.443 1.00 90.94 295 ASN A O 1
ATOM 2200 N N . TYR A 1 296 ? -8.337 2.802 -19.313 1.00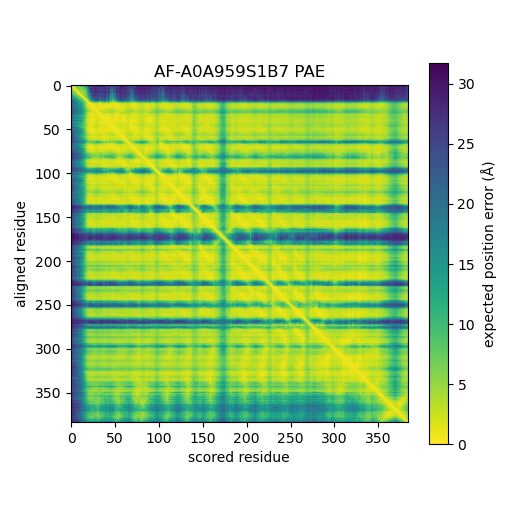 88.81 296 TYR A N 1
ATOM 2201 C CA . TYR A 1 296 ? -7.416 3.829 -18.844 1.00 88.81 296 TYR A CA 1
ATOM 2202 C C . TYR A 1 296 ? -7.078 4.819 -19.964 1.00 88.81 296 TYR A C 1
ATOM 2204 O O . TYR A 1 296 ? -6.664 4.436 -21.056 1.00 88.81 296 TYR A O 1
ATOM 2212 N N . THR A 1 297 ? -7.249 6.111 -19.690 1.00 82.56 297 THR A N 1
ATOM 2213 C CA . THR A 1 297 ? -6.828 7.170 -20.614 1.00 82.56 297 THR A CA 1
ATOM 2214 C C . THR A 1 297 ? -5.445 7.662 -20.219 1.00 82.56 297 THR A C 1
ATOM 2216 O O . THR A 1 297 ? -5.166 7.847 -19.037 1.00 82.56 297 THR A O 1
ATOM 2219 N N . SER A 1 298 ? -4.594 7.923 -21.208 1.00 75.31 298 SER A N 1
ATOM 2220 C CA . SER A 1 298 ? -3.272 8.495 -20.967 1.00 75.31 298 SER A CA 1
ATOM 2221 C C . SER A 1 298 ? -3.333 9.825 -20.187 1.00 75.31 298 SER A C 1
ATOM 2223 O O . SER A 1 298 ? -4.263 10.624 -20.340 1.00 75.31 298 SER A O 1
ATOM 2225 N N . GLY A 1 299 ? -2.330 10.060 -19.335 1.00 74.25 299 GLY A N 1
ATOM 2226 C CA . GLY A 1 299 ? -2.108 11.326 -18.630 1.00 74.25 299 GLY A CA 1
ATOM 2227 C C . GLY A 1 299 ? -2.968 11.528 -17.384 1.00 74.25 299 GLY A C 1
ATOM 2228 O O . GLY A 1 299 ? -3.045 12.645 -16.869 1.00 74.25 299 GLY A O 1
ATOM 2229 N N . GLN A 1 300 ? -3.627 10.474 -16.906 1.00 82.75 300 GLN A N 1
ATOM 2230 C CA . GLN A 1 300 ? -4.540 10.544 -15.771 1.00 82.75 300 GLN A CA 1
ATOM 2231 C C . GLN A 1 300 ? -3.814 10.378 -14.435 1.00 82.75 300 GLN A C 1
ATOM 2233 O O . GLN A 1 300 ? -2.768 9.739 -14.337 1.00 82.75 300 GLN A O 1
ATOM 2238 N N . TYR A 1 301 ? -4.380 10.989 -13.394 1.00 85.50 301 TYR A N 1
ATOM 2239 C CA . TYR A 1 301 ? -3.816 10.962 -12.049 1.00 85.50 301 TYR A CA 1
ATOM 2240 C C . TYR A 1 301 ? -4.301 9.752 -11.249 1.00 85.50 301 TYR A C 1
ATOM 2242 O O . TYR A 1 301 ? -5.436 9.306 -11.416 1.00 85.50 301 TYR A O 1
ATOM 2250 N N . ILE A 1 302 ? -3.496 9.301 -10.289 1.00 86.88 302 ILE A N 1
ATOM 2251 C CA . ILE A 1 302 ? -3.870 8.269 -9.315 1.00 86.88 302 ILE A CA 1
ATOM 2252 C C . ILE A 1 302 ? -5.129 8.647 -8.519 1.00 86.88 302 ILE A C 1
ATOM 2254 O O . ILE A 1 302 ? -5.924 7.788 -8.155 1.00 86.88 302 ILE A O 1
ATOM 2258 N N . THR A 1 303 ? -5.384 9.941 -8.307 1.00 84.44 303 THR A N 1
ATOM 2259 C CA . THR A 1 303 ? -6.619 10.440 -7.675 1.00 84.44 303 THR A CA 1
ATOM 2260 C C . THR A 1 303 ? -7.882 10.134 -8.488 1.00 84.44 303 THR A C 1
ATOM 2262 O O . THR A 1 303 ? -8.967 10.047 -7.913 1.00 84.44 303 THR A O 1
ATOM 2265 N N . ASN A 1 304 ? -7.738 9.906 -9.796 1.00 86.69 304 ASN A N 1
ATOM 2266 C CA . ASN A 1 304 ? -8.804 9.497 -10.709 1.00 86.69 304 ASN A CA 1
ATOM 2267 C C . ASN A 1 304 ? -8.841 7.980 -10.945 1.00 86.69 304 ASN A C 1
ATOM 2269 O O . ASN A 1 304 ? -9.666 7.537 -11.742 1.00 86.69 304 ASN A O 1
ATOM 2273 N N . ALA A 1 305 ? -7.998 7.184 -10.269 1.00 87.31 305 ALA A N 1
ATOM 2274 C CA . ALA A 1 305 ? -7.905 5.733 -10.467 1.00 87.31 305 ALA A CA 1
ATOM 2275 C C . ALA A 1 305 ? -9.274 5.035 -10.419 1.00 87.31 305 ALA A C 1
ATOM 2277 O O . ALA A 1 305 ? -9.521 4.112 -11.182 1.00 87.31 305 ALA A O 1
ATOM 2278 N N . TRP A 1 306 ? -10.203 5.534 -9.598 1.00 88.19 306 TRP A N 1
ATOM 2279 C CA . TRP A 1 306 ? -11.567 5.008 -9.440 1.00 88.19 306 TRP A CA 1
ATOM 2280 C C . TRP A 1 306 ? -12.396 4.980 -10.730 1.00 88.19 306 TRP A C 1
ATOM 2282 O O . TRP A 1 306 ? -13.343 4.204 -10.826 1.00 88.19 306 TRP A O 1
ATOM 2292 N N . ASN A 1 307 ? -12.063 5.822 -11.708 1.00 88.75 307 ASN A N 1
ATOM 2293 C CA . ASN A 1 307 ? -12.784 5.913 -12.976 1.00 88.75 307 ASN A CA 1
ATOM 2294 C C . ASN A 1 307 ? -12.257 4.934 -14.034 1.00 88.75 307 ASN A C 1
ATOM 2296 O O . ASN A 1 307 ? -12.836 4.855 -15.117 1.00 88.75 307 ASN A O 1
ATOM 2300 N N . PHE A 1 308 ? -11.170 4.218 -13.739 1.00 91.00 308 PHE A N 1
ATOM 2301 C CA . PHE A 1 308 ? -10.479 3.363 -14.695 1.00 91.00 308 PHE A CA 1
ATOM 2302 C C . PHE A 1 308 ? -10.549 1.885 -14.319 1.00 91.00 308 PHE A C 1
ATOM 2304 O O . PHE A 1 308 ? -10.843 1.503 -13.192 1.00 91.00 308 PHE A O 1
ATOM 2311 N N . ASP A 1 309 ? -10.263 1.049 -15.296 1.00 94.31 309 ASP A N 1
ATOM 2312 C CA . ASP A 1 309 ? -10.199 -0.396 -15.252 1.00 94.31 309 ASP A CA 1
ATOM 2313 C C . ASP A 1 309 ? -8.825 -0.803 -15.796 1.00 94.31 309 ASP A C 1
ATOM 2315 O O . ASP A 1 309 ? -8.537 -0.650 -16.988 1.00 94.31 309 ASP A O 1
ATOM 2319 N N . PHE A 1 310 ? -7.968 -1.239 -14.876 1.00 95.38 310 PHE A N 1
ATOM 2320 C CA . PHE A 1 310 ? -6.582 -1.629 -15.072 1.00 95.38 310 PHE A CA 1
ATOM 2321 C C . PHE A 1 310 ? -6.456 -3.122 -15.379 1.00 95.38 310 PHE A C 1
ATOM 2323 O O . PHE A 1 310 ? -5.338 -3.634 -15.435 1.00 95.38 310 PHE A O 1
ATOM 2330 N N . HIS A 1 311 ? -7.565 -3.835 -15.604 1.00 96.62 311 HIS A N 1
ATOM 2331 C CA . HIS A 1 311 ? -7.481 -5.139 -16.241 1.00 96.62 311 HIS A CA 1
ATOM 2332 C C . HIS A 1 311 ? -6.837 -5.007 -17.618 1.00 96.62 311 HIS A C 1
ATOM 2334 O O . HIS A 1 311 ? -7.037 -4.026 -18.342 1.00 96.62 311 HIS A O 1
ATOM 2340 N N . LEU A 1 312 ? -6.067 -6.026 -17.979 1.00 97.38 312 LEU A N 1
ATOM 2341 C CA . LEU A 1 312 ? -5.384 -6.110 -19.258 1.00 97.38 312 LEU A CA 1
ATOM 2342 C C . LEU A 1 312 ? -6.353 -6.628 -20.329 1.00 97.38 312 LEU A C 1
ATOM 2344 O O . LEU A 1 312 ? -7.018 -7.650 -20.150 1.00 97.38 312 LEU A O 1
ATOM 2348 N N . GLN A 1 313 ? -6.436 -5.930 -21.459 1.00 97.56 313 GLN A N 1
ATOM 2349 C CA . GLN A 1 313 ? -7.213 -6.374 -22.613 1.00 97.56 313 GLN A CA 1
ATOM 2350 C C . GLN A 1 313 ? -6.544 -7.580 -23.299 1.00 97.56 313 GLN A C 1
ATOM 2352 O O . GLN A 1 313 ? -5.320 -7.741 -23.232 1.00 97.56 313 GLN A O 1
ATOM 2357 N N . PRO A 1 314 ? -7.308 -8.414 -24.035 1.00 97.44 314 PRO A N 1
ATOM 2358 C CA . PRO A 1 314 ? -6.730 -9.458 -24.874 1.00 97.44 314 PRO A CA 1
ATOM 2359 C C . PRO A 1 314 ? -5.661 -8.905 -25.826 1.00 97.44 314 PRO A C 1
ATOM 2361 O O . PRO A 1 314 ? -5.903 -7.944 -26.553 1.00 97.44 314 PRO A O 1
ATOM 2364 N N . GLY A 1 315 ? -4.486 -9.538 -25.840 1.00 96.94 315 GLY A N 1
ATOM 2365 C CA . GLY A 1 315 ? -3.334 -9.085 -26.628 1.00 96.94 315 GLY A CA 1
ATOM 2366 C C . GLY A 1 315 ? -2.453 -8.047 -25.929 1.00 96.94 315 GLY A C 1
ATOM 2367 O O . GLY A 1 315 ? -1.481 -7.596 -26.532 1.00 96.94 315 GLY A O 1
ATOM 2368 N N . SER A 1 316 ? -2.757 -7.693 -24.675 1.00 98.31 316 SER A N 1
ATOM 2369 C CA . SER A 1 316 ? -1.882 -6.860 -23.856 1.00 98.31 316 SER A CA 1
ATOM 2370 C C . SER A 1 316 ? -0.464 -7.441 -23.773 1.00 98.31 316 SER A C 1
ATOM 2372 O O . SER A 1 316 ? -0.299 -8.626 -23.472 1.00 98.31 316 SER A O 1
ATOM 2374 N N . PRO A 1 317 ? 0.574 -6.613 -23.977 1.00 97.75 317 PRO A N 1
ATOM 2375 C CA . PRO A 1 317 ? 1.969 -7.022 -23.837 1.00 97.75 317 PRO A CA 1
ATOM 2376 C C . PRO A 1 317 ? 2.400 -7.195 -22.371 1.00 97.75 317 PRO A C 1
ATOM 2378 O O . PRO A 1 317 ? 3.519 -7.636 -22.108 1.00 97.75 317 PRO A O 1
ATOM 2381 N N . ALA A 1 318 ? 1.526 -6.854 -21.418 1.00 98.00 318 ALA A N 1
ATOM 2382 C CA . ALA A 1 318 ? 1.706 -7.126 -19.999 1.00 98.00 318 ALA A CA 1
ATOM 2383 C C . ALA A 1 318 ? 1.202 -8.522 -19.586 1.00 98.00 318 ALA A C 1
ATOM 2385 O O . ALA A 1 318 ? 1.518 -8.960 -18.480 1.00 98.00 318 ALA A O 1
ATOM 2386 N N . ILE A 1 319 ? 0.462 -9.233 -20.448 1.00 98.38 319 ILE A N 1
ATOM 2387 C CA . ILE A 1 319 ? -0.015 -10.591 -20.155 1.00 98.38 319 ILE A CA 1
ATOM 2388 C C . ILE A 1 319 ? 1.148 -11.580 -20.267 1.00 98.38 319 ILE A C 1
ATOM 2390 O O . ILE A 1 319 ? 1.800 -11.675 -21.309 1.00 98.38 319 ILE A O 1
ATOM 2394 N N . GLY A 1 320 ? 1.410 -12.319 -19.190 1.00 97.56 320 GLY A N 1
ATOM 2395 C CA . GLY A 1 320 ? 2.466 -13.328 -19.100 1.00 97.56 320 GLY A CA 1
ATOM 2396 C C . GLY A 1 320 ? 3.899 -12.809 -19.267 1.00 97.56 320 GLY A C 1
ATOM 2397 O O . GLY A 1 320 ? 4.821 -13.604 -19.460 1.00 97.56 320 GLY A O 1
ATOM 2398 N N . ALA A 1 321 ? 4.106 -11.490 -19.230 1.00 97.62 321 ALA A N 1
ATOM 2399 C CA . ALA A 1 321 ? 5.417 -10.872 -19.430 1.00 97.62 321 ALA A CA 1
ATOM 2400 C C . ALA A 1 321 ? 6.267 -10.810 -18.149 1.00 97.62 321 ALA A C 1
ATOM 2402 O O . ALA A 1 321 ? 7.456 -10.486 -18.204 1.00 97.62 321 ALA A O 1
ATOM 2403 N N . GLY A 1 322 ? 5.675 -11.106 -16.995 1.00 96.75 322 GLY A N 1
ATOM 2404 C CA . GLY A 1 322 ? 6.328 -11.106 -15.696 1.00 96.75 322 GLY A CA 1
ATOM 2405 C C . GLY A 1 322 ? 7.231 -12.315 -15.465 1.00 96.75 322 GLY A C 1
ATOM 2406 O O . GLY A 1 322 ? 7.319 -13.251 -16.264 1.00 96.75 322 GLY A O 1
ATOM 2407 N N . LEU A 1 323 ? 7.950 -12.288 -14.345 1.00 94.19 323 LEU A N 1
ATOM 2408 C CA . LEU A 1 323 ? 8.693 -13.443 -13.847 1.00 94.19 323 LEU A CA 1
ATOM 2409 C C . LEU A 1 323 ? 7.757 -14.658 -13.752 1.00 94.19 323 LEU A C 1
ATOM 2411 O O . LEU A 1 323 ? 6.617 -14.532 -13.319 1.00 94.19 323 LEU A O 1
ATOM 2415 N N . ASN A 1 324 ? 8.237 -15.829 -14.176 1.00 91.81 324 ASN A N 1
ATOM 2416 C CA . ASN A 1 324 ? 7.472 -17.085 -14.208 1.00 91.81 324 ASN A CA 1
ATOM 2417 C C . ASN A 1 324 ? 6.193 -17.068 -15.070 1.00 91.81 324 ASN A C 1
ATOM 2419 O O . ASN A 1 324 ? 5.359 -17.959 -14.927 1.00 91.81 324 ASN A O 1
ATOM 2423 N N . GLY A 1 325 ? 6.055 -16.112 -15.995 1.00 94.25 325 GLY A N 1
ATOM 2424 C CA . GLY A 1 325 ? 4.891 -16.026 -16.881 1.00 94.25 325 GLY A CA 1
ATOM 2425 C C . GLY A 1 325 ? 3.651 -15.427 -16.216 1.00 94.25 325 GLY A C 1
ATOM 2426 O O . GLY A 1 325 ? 2.543 -15.659 -16.692 1.00 94.25 325 GLY A O 1
ATOM 2427 N N . GLU A 1 326 ? 3.824 -14.692 -15.118 1.00 96.12 326 GLU A N 1
ATOM 2428 C CA . GLU A 1 326 ? 2.758 -13.912 -14.487 1.00 96.12 326 GLU A CA 1
ATOM 2429 C C . GLU A 1 326 ? 2.456 -12.629 -15.278 1.00 96.12 326 GLU A C 1
ATOM 2431 O O . GLU A 1 326 ? 3.288 -12.140 -16.045 1.00 96.12 326 GLU A O 1
ATOM 2436 N N . ASP A 1 327 ? 1.279 -12.047 -15.060 1.00 98.00 327 ASP A N 1
ATOM 2437 C CA . ASP A 1 327 ? 0.930 -10.740 -15.619 1.00 98.00 327 ASP A CA 1
ATOM 2438 C C . ASP A 1 327 ? 1.664 -9.604 -14.885 1.00 98.00 327 ASP A C 1
ATOM 2440 O O . ASP A 1 327 ? 1.966 -9.692 -13.689 1.00 98.00 327 ASP A O 1
ATOM 2444 N N . LEU A 1 328 ? 1.950 -8.512 -15.598 1.00 98.50 328 LEU A N 1
ATOM 2445 C CA . LEU A 1 328 ? 2.489 -7.293 -14.987 1.00 98.50 328 LEU A CA 1
ATOM 2446 C C . LEU A 1 328 ? 1.387 -6.507 -14.262 1.00 98.50 328 LEU A C 1
ATOM 2448 O O . LEU A 1 328 ? 0.223 -6.519 -14.656 1.00 98.50 328 LEU A O 1
ATOM 2452 N N . GLY A 1 329 ? 1.773 -5.744 -13.239 1.00 97.88 329 GLY A N 1
ATOM 2453 C CA . GLY A 1 329 ? 0.856 -4.886 -12.485 1.00 97.88 329 GLY A CA 1
ATOM 2454 C C . GLY A 1 329 ? 0.035 -5.632 -11.429 1.00 97.88 329 GLY A C 1
ATOM 2455 O O . GLY A 1 329 ? 0.342 -6.769 -11.065 1.00 97.88 329 GLY A O 1
ATOM 2456 N N . ILE A 1 330 ? -0.995 -4.952 -10.910 1.00 97.31 330 ILE A N 1
ATOM 2457 C CA . ILE A 1 330 ? -1.671 -5.312 -9.651 1.00 97.31 330 ILE A CA 1
ATOM 2458 C C . ILE A 1 330 ? -2.486 -6.607 -9.682 1.00 97.31 330 ILE A C 1
ATOM 2460 O O . ILE A 1 330 ? -2.809 -7.115 -8.613 1.00 97.31 330 ILE A O 1
ATOM 2464 N N . TYR A 1 331 ? -2.809 -7.154 -10.853 1.00 96.75 331 TYR A N 1
ATOM 2465 C CA . TYR A 1 331 ? -3.552 -8.416 -10.973 1.00 96.75 331 TYR A CA 1
ATOM 2466 C C . TYR A 1 331 ? -2.644 -9.657 -11.082 1.00 96.75 331 TYR A C 1
ATOM 2468 O O . TYR A 1 331 ? -3.140 -10.775 -10.989 1.00 96.75 331 TYR A O 1
ATOM 2476 N N . GLY A 1 332 ? -1.325 -9.484 -11.240 1.00 96.31 332 GLY A N 1
ATOM 2477 C CA . GLY A 1 332 ? -0.349 -10.581 -11.167 1.00 96.31 332 GLY A CA 1
ATOM 2478 C C . GLY A 1 332 ? 0.177 -10.826 -9.746 1.00 96.31 332 GLY A C 1
ATOM 2479 O O . GLY A 1 332 ? -0.293 -10.213 -8.791 1.00 96.31 332 GLY A O 1
ATOM 2480 N N . GLY A 1 333 ? 1.205 -11.663 -9.587 1.00 94.81 333 GLY A N 1
ATOM 2481 C CA . GLY A 1 333 ? 1.923 -11.810 -8.316 1.00 94.81 333 GLY A CA 1
ATOM 2482 C C . GLY A 1 333 ? 1.189 -12.584 -7.216 1.00 94.81 333 GLY A C 1
ATOM 2483 O O . GLY A 1 333 ? 0.221 -13.305 -7.452 1.00 94.81 333 GLY A O 1
ATOM 2484 N N . ASN A 1 334 ? 1.687 -12.433 -5.984 1.00 92.12 334 ASN A N 1
ATOM 2485 C CA . ASN A 1 334 ? 1.221 -13.177 -4.806 1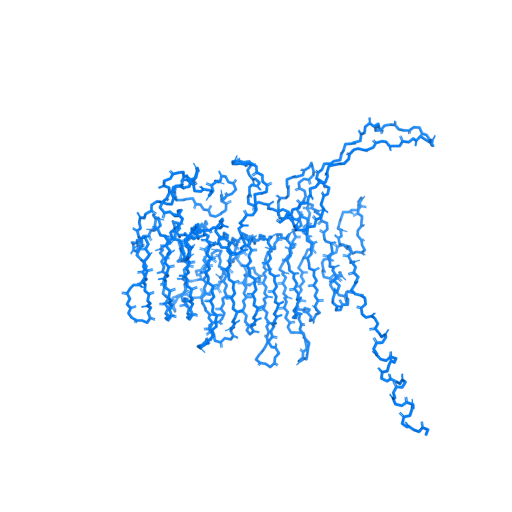.00 92.12 334 ASN A CA 1
ATOM 2486 C C . ASN A 1 334 ? -0.057 -12.609 -4.178 1.00 92.12 334 ASN A C 1
ATOM 2488 O O . ASN A 1 334 ? -0.749 -13.333 -3.463 1.00 92.12 334 ASN A O 1
ATOM 2492 N N . TYR A 1 335 ? -0.355 -11.331 -4.427 1.00 94.88 335 TYR A N 1
ATOM 2493 C CA . TYR A 1 335 ? -1.524 -10.647 -3.877 1.00 94.88 335 TYR A CA 1
ATOM 2494 C C . TYR A 1 335 ? -2.365 -9.992 -4.987 1.00 94.88 335 TYR A C 1
ATOM 2496 O O . TYR A 1 335 ? -2.553 -8.771 -4.945 1.00 94.88 335 TYR A O 1
ATOM 2504 N N . PRO A 1 336 ? -2.855 -10.756 -5.993 1.00 95.12 336 PRO A N 1
ATOM 2505 C CA . PRO A 1 336 ? -3.682 -10.210 -7.065 1.00 95.12 336 PRO A CA 1
ATOM 2506 C C . PRO A 1 336 ? -4.792 -9.329 -6.510 1.00 95.12 336 PRO A C 1
ATOM 2508 O O . PRO A 1 336 ? -5.459 -9.699 -5.546 1.00 95.12 336 PRO A O 1
ATOM 2511 N N . TRP A 1 337 ? -4.965 -8.154 -7.103 1.00 94.19 337 TRP A N 1
ATOM 2512 C CA . TRP A 1 337 ? -5.926 -7.169 -6.641 1.00 94.19 337 TRP A CA 1
ATOM 2513 C C . TRP A 1 337 ? -7.354 -7.731 -6.707 1.00 94.19 337 TRP A C 1
ATOM 2515 O O . TRP A 1 337 ? -7.817 -8.069 -7.795 1.00 94.19 337 TRP A O 1
ATOM 2525 N N . PRO A 1 338 ? -8.083 -7.828 -5.581 1.00 89.50 338 PRO A N 1
ATOM 2526 C CA . PRO A 1 338 ? -9.483 -8.226 -5.624 1.00 89.50 338 PRO A CA 1
ATOM 2527 C C . PRO A 1 338 ? -10.341 -7.076 -6.142 1.00 89.50 338 PRO A C 1
ATOM 2529 O O . PRO A 1 338 ? -10.161 -5.930 -5.730 1.00 89.50 338 PRO A O 1
ATOM 2532 N N . ASP A 1 339 ? -11.311 -7.362 -7.001 1.00 88.75 339 ASP A N 1
ATOM 2533 C CA . ASP A 1 339 ? -12.247 -6.340 -7.462 1.00 88.75 339 ASP A CA 1
ATOM 2534 C C . ASP A 1 339 ? -13.281 -6.005 -6.381 1.00 88.75 339 ASP A C 1
ATOM 2536 O O . ASP A 1 339 ? -14.044 -6.859 -5.933 1.00 88.75 339 ASP A O 1
ATOM 2540 N N . GLY A 1 340 ? -13.359 -4.730 -5.993 1.00 83.12 340 GLY A N 1
ATOM 2541 C CA . GLY A 1 340 ? -14.377 -4.205 -5.071 1.00 83.12 340 GLY A CA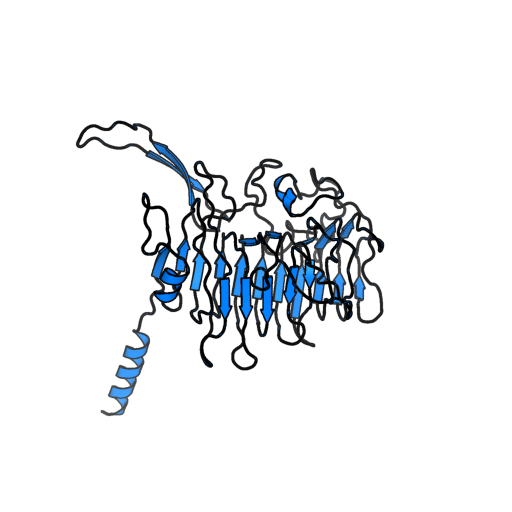 1
ATOM 2542 C C . GLY A 1 340 ? -15.719 -3.864 -5.737 1.00 83.12 340 GLY A C 1
ATOM 2543 O O . GLY A 1 340 ? -16.687 -3.498 -5.067 1.00 83.12 340 GLY A O 1
ATOM 2544 N N . GLY A 1 341 ? -15.805 -3.958 -7.066 1.00 85.19 341 GLY A N 1
ATOM 2545 C CA . GLY A 1 341 ? -17.002 -3.628 -7.833 1.00 85.19 341 GLY A CA 1
ATOM 2546 C C . GLY A 1 341 ? -16.798 -3.780 -9.338 1.00 85.19 341 GLY A C 1
ATOM 2547 O O . GLY A 1 341 ? -15.702 -4.068 -9.803 1.00 85.19 341 GLY A O 1
ATOM 2548 N N . ALA A 1 342 ? -17.866 -3.573 -10.111 1.00 86.69 342 ALA A N 1
ATOM 2549 C CA . ALA A 1 342 ? -17.817 -3.690 -11.568 1.00 86.69 342 ALA A CA 1
ATOM 2550 C C . ALA A 1 342 ? -16.922 -2.614 -12.215 1.00 86.69 342 ALA A C 1
ATOM 2552 O O . ALA A 1 342 ? -16.739 -1.526 -11.657 1.00 86.69 342 ALA A O 1
ATOM 2553 N N . SER A 1 343 ? -16.435 -2.891 -13.426 1.00 88.44 343 SER A N 1
ATOM 2554 C CA . SER A 1 343 ? -15.690 -1.936 -14.256 1.00 88.44 343 SER A CA 1
ATOM 2555 C C . SER A 1 343 ? -16.412 -0.591 -14.383 1.00 88.44 343 SER A C 1
ATOM 2557 O O . SER A 1 343 ? -17.622 -0.543 -14.618 1.00 88.44 343 SER A O 1
ATOM 2559 N N . GLY A 1 344 ? -15.681 0.509 -14.171 1.00 80.81 344 GLY A N 1
ATOM 2560 C CA . GLY A 1 344 ? -16.210 1.876 -14.258 1.00 80.81 344 GLY A CA 1
ATOM 2561 C C . GLY A 1 344 ? -17.206 2.274 -13.159 1.00 80.81 344 GLY A C 1
ATOM 2562 O O . GLY A 1 344 ? -17.770 3.363 -13.218 1.00 80.81 344 GLY A O 1
ATOM 2563 N N . SER A 1 345 ? -17.434 1.430 -12.146 1.00 84.88 345 SER A N 1
ATOM 2564 C CA . SER A 1 345 ? -18.401 1.715 -11.074 1.00 84.88 345 SER A CA 1
ATOM 2565 C C . SER A 1 345 ? -17.927 2.744 -10.038 1.00 84.88 345 SER A C 1
ATOM 2567 O O . SER A 1 345 ? -18.736 3.195 -9.230 1.00 84.88 345 SER A O 1
ATOM 2569 N N . GLY A 1 346 ? -16.635 3.092 -10.020 1.00 85.69 346 GLY A N 1
ATOM 2570 C CA . GLY A 1 346 ? -16.013 3.880 -8.947 1.00 85.69 346 GLY A CA 1
ATOM 2571 C C . GLY A 1 346 ? -15.528 3.053 -7.748 1.00 85.69 346 GLY A C 1
ATOM 2572 O O . GLY A 1 346 ? -14.828 3.588 -6.890 1.00 85.69 346 GLY A O 1
ATOM 2573 N N . TRP A 1 347 ? -15.869 1.759 -7.685 1.00 87.25 347 TRP A N 1
ATOM 2574 C CA . TRP A 1 347 ? -15.625 0.892 -6.518 1.00 87.25 347 TRP A CA 1
ATOM 2575 C C . TRP A 1 347 ? -14.595 -0.216 -6.755 1.00 87.25 347 TRP A C 1
ATOM 2577 O O . TRP A 1 347 ? -14.219 -0.901 -5.811 1.00 87.25 347 TRP A O 1
ATOM 2587 N N . MET A 1 348 ? -14.120 -0.391 -7.992 1.00 89.12 348 MET A N 1
ATOM 2588 C CA . MET A 1 348 ? -13.241 -1.502 -8.391 1.00 89.12 348 MET A CA 1
ATOM 2589 C C . MET A 1 348 ? -11.990 -1.624 -7.512 1.00 89.12 348 MET A C 1
ATOM 2591 O O . MET A 1 348 ? -11.674 -2.708 -7.034 1.00 89.12 348 MET A O 1
ATOM 2595 N N . TYR A 1 349 ? -11.337 -0.505 -7.203 1.00 90.88 349 TYR A N 1
ATOM 2596 C CA . TYR A 1 349 ? -10.161 -0.500 -6.331 1.00 90.88 349 TYR A CA 1
ATOM 2597 C C . TYR A 1 349 ? -10.476 -0.118 -4.898 1.00 90.88 349 TYR A C 1
ATOM 2599 O O . TYR A 1 349 ? -9.577 0.329 -4.219 1.00 90.88 349 TYR A O 1
ATOM 2607 N N . ARG A 1 350 ? -11.726 -0.198 -4.437 1.00 87.88 350 ARG A N 1
ATOM 2608 C CA . ARG A 1 350 ? -12.102 0.199 -3.073 1.00 87.88 350 ARG A CA 1
ATOM 2609 C C . ARG A 1 350 ? -12.528 -1.003 -2.263 1.00 87.88 350 ARG A C 1
ATOM 2611 O O . ARG A 1 350 ? -13.674 -1.091 -1.820 1.00 87.88 350 ARG A O 1
ATOM 2618 N N . GLN A 1 351 ? -11.619 -1.961 -2.127 1.00 84.06 351 GLN A N 1
ATOM 2619 C CA . GLN A 1 351 ? -11.993 -3.211 -1.494 1.00 84.06 351 GLN A CA 1
ATOM 2620 C C . GLN A 1 351 ? -12.247 -3.020 -0.021 1.00 84.06 351 GLN A C 1
ATOM 2622 O O . GLN A 1 351 ? -11.579 -2.271 0.697 1.00 84.06 351 GLN A O 1
ATOM 2627 N N . GLU A 1 352 ? -13.212 -3.796 0.417 1.00 85.94 352 GLU A N 1
ATOM 2628 C CA . GLU A 1 352 ? -13.443 -3.998 1.816 1.00 85.94 352 GLU A CA 1
ATOM 2629 C C . GLU A 1 352 ? -12.386 -4.970 2.381 1.00 85.94 352 GLU A C 1
ATOM 2631 O O . GLU A 1 352 ? -11.821 -5.805 1.657 1.00 85.94 352 GLU A O 1
ATOM 2636 N N . PRO A 1 353 ? -12.088 -4.844 3.680 1.00 84.62 353 PRO A N 1
ATOM 2637 C CA . PRO A 1 353 ? -11.283 -5.800 4.431 1.00 84.62 353 PRO A CA 1
ATOM 2638 C C . PRO A 1 353 ? -11.686 -7.267 4.256 1.00 84.62 353 PRO A C 1
ATOM 2640 O O . PRO A 1 353 ? -12.860 -7.581 4.039 1.00 84.62 353 PRO A O 1
ATOM 2643 N N . GLN A 1 354 ? -10.732 -8.161 4.513 1.00 84.50 354 GLN A N 1
ATOM 2644 C CA . GLN A 1 354 ? -10.865 -9.622 4.497 1.00 84.50 354 GLN A CA 1
ATOM 2645 C C . GLN A 1 354 ? -11.550 -10.172 5.758 1.00 84.50 354 GLN A C 1
ATOM 2647 O O . GLN A 1 354 ? -11.073 -11.102 6.408 1.00 84.50 354 GLN A O 1
ATOM 2652 N N . PHE A 1 355 ? -12.685 -9.590 6.136 1.00 80.00 355 PHE A N 1
ATOM 2653 C CA . PHE A 1 355 ? -13.587 -10.169 7.126 1.00 80.00 355 PHE A CA 1
ATOM 2654 C C . PHE A 1 355 ? -15.040 -9.973 6.684 1.00 80.00 355 PHE A C 1
ATOM 2656 O O . PHE A 1 355 ? -15.319 -9.063 5.903 1.00 80.00 355 PHE A O 1
ATOM 2663 N N . PRO A 1 356 ? -15.988 -10.803 7.155 1.00 79.88 356 PRO A N 1
ATOM 2664 C CA . PRO A 1 356 ? -17.382 -10.697 6.739 1.00 79.88 356 PRO A CA 1
ATOM 2665 C C . PRO A 1 356 ? -17.981 -9.326 7.066 1.00 79.88 356 PRO A C 1
ATOM 2667 O O . PRO A 1 356 ? -17.976 -8.896 8.222 1.00 79.88 356 PRO A O 1
ATOM 2670 N N . GLN A 1 357 ? -18.549 -8.662 6.060 1.00 80.19 357 GLN A N 1
ATOM 2671 C CA . GLN A 1 357 ? -19.216 -7.371 6.225 1.00 80.19 357 GLN A CA 1
ATOM 2672 C C . GLN A 1 357 ? -20.672 -7.451 5.785 1.00 80.19 357 GLN A C 1
ATOM 2674 O O . GLN A 1 357 ? -21.002 -8.158 4.838 1.00 80.19 357 GLN A O 1
ATOM 2679 N N . VAL A 1 358 ? -21.556 -6.732 6.485 1.00 82.88 358 VAL A N 1
ATOM 2680 C CA . VAL A 1 358 ? -22.935 -6.509 6.032 1.00 82.88 358 VAL A CA 1
ATOM 2681 C C . VAL A 1 358 ? -22.940 -5.274 5.141 1.00 82.88 358 VAL A C 1
ATOM 2683 O O . VAL A 1 358 ? -22.637 -4.173 5.607 1.00 82.88 358 VAL A O 1
ATOM 2686 N N . ASN A 1 359 ? -23.303 -5.455 3.873 1.00 81.69 359 ASN A N 1
ATOM 2687 C CA . ASN A 1 359 ? -23.258 -4.385 2.873 1.00 81.69 359 ASN A CA 1
ATOM 2688 C C . ASN A 1 359 ? -24.640 -3.814 2.589 1.00 81.69 359 ASN A C 1
ATOM 2690 O O . ASN A 1 359 ? -24.766 -2.638 2.245 1.00 81.69 359 ASN A O 1
ATOM 2694 N N . GLN A 1 360 ? -25.669 -4.647 2.758 1.00 84.56 360 GLN A N 1
ATOM 2695 C CA . GLN A 1 360 ? -27.058 -4.257 2.569 1.00 84.56 360 GLN A CA 1
ATOM 2696 C C . GLN A 1 360 ? -27.916 -4.796 3.702 1.00 84.56 360 GLN A C 1
ATOM 2698 O O . GLN A 1 360 ? -27.750 -5.942 4.134 1.00 84.56 360 GLN A O 1
ATOM 2703 N N . MET A 1 361 ? -28.847 -3.970 4.168 1.00 87.69 361 MET A N 1
ATOM 2704 C CA . MET A 1 361 ? -29.831 -4.350 5.173 1.00 87.69 361 MET A CA 1
ATOM 2705 C C . MET A 1 361 ? -31.184 -3.747 4.809 1.00 87.69 361 MET A C 1
ATOM 2707 O O . MET A 1 361 ? -31.370 -2.534 4.826 1.00 87.69 361 MET A O 1
ATOM 2711 N N . THR A 1 362 ? -32.153 -4.605 4.513 1.00 89.31 362 THR A N 1
ATOM 2712 C CA . THR A 1 362 ? -33.519 -4.206 4.182 1.00 89.31 362 THR A CA 1
ATOM 2713 C C . THR A 1 362 ? -34.447 -4.531 5.342 1.00 89.31 362 THR A C 1
ATOM 2715 O O . THR A 1 362 ? -34.598 -5.693 5.725 1.00 89.31 362 THR A O 1
ATOM 2718 N N . ILE A 1 363 ? -35.099 -3.502 5.884 1.00 89.94 363 ILE A N 1
ATOM 2719 C CA . ILE A 1 363 ? -36.185 -3.664 6.851 1.00 89.94 363 ILE A CA 1
ATOM 2720 C C . ILE A 1 363 ? -37.467 -3.966 6.072 1.00 89.94 363 ILE A C 1
ATOM 2722 O O . ILE A 1 363 ? -37.958 -3.120 5.329 1.00 89.94 363 ILE A O 1
ATOM 2726 N N . GLN A 1 364 ? -38.009 -5.171 6.245 1.00 93.69 364 GLN A N 1
ATOM 2727 C CA . GLN A 1 364 ? -39.173 -5.649 5.488 1.00 93.69 364 GLN A CA 1
ATOM 2728 C C . GLN A 1 364 ? -40.500 -5.128 6.060 1.00 93.69 364 GLN A C 1
ATOM 2730 O O . GLN A 1 364 ? -41.507 -5.060 5.361 1.00 93.69 364 GLN A O 1
ATOM 2735 N N . ASN A 1 365 ? -40.514 -4.749 7.339 1.00 94.25 365 ASN A N 1
ATOM 2736 C CA . ASN A 1 365 ? -41.682 -4.210 8.030 1.00 94.25 365 ASN A CA 1
ATOM 2737 C C . ASN A 1 365 ? -41.275 -3.076 8.996 1.00 94.25 365 ASN A C 1
ATOM 2739 O O . ASN A 1 365 ? -41.125 -3.294 10.196 1.00 94.25 365 ASN A O 1
ATOM 2743 N N . PRO A 1 366 ? -41.105 -1.836 8.499 1.00 89.69 366 PRO A N 1
ATOM 2744 C CA . PRO A 1 366 ? -40.582 -0.721 9.296 1.00 89.69 366 PRO A CA 1
ATOM 2745 C C . PRO A 1 366 ? -41.522 -0.244 10.415 1.00 89.69 366 PRO A C 1
ATOM 2747 O O . PRO A 1 366 ? -41.110 0.537 11.268 1.00 89.69 366 PRO A O 1
ATOM 2750 N N . VAL A 1 367 ? -42.774 -0.709 10.432 1.00 93.19 367 VAL A N 1
ATOM 2751 C CA . VAL A 1 367 ? -43.744 -0.449 11.499 1.00 93.19 367 VAL A CA 1
ATOM 2752 C C . VAL A 1 367 ? -44.110 -1.778 12.145 1.00 93.19 367 VAL A C 1
ATOM 2754 O O . VAL A 1 367 ? -44.683 -2.656 11.499 1.00 93.19 367 VAL A O 1
ATOM 2757 N N . VAL A 1 368 ? -43.785 -1.915 13.428 1.00 92.31 368 VAL A N 1
ATOM 2758 C CA . VAL A 1 368 ? -44.005 -3.137 14.205 1.00 92.31 368 VAL A CA 1
ATOM 2759 C C . VAL A 1 368 ? -44.815 -2.773 15.455 1.00 92.31 368 VAL A C 1
ATOM 2761 O O . VAL A 1 368 ? -44.447 -1.821 16.147 1.00 92.31 368 VAL A O 1
ATOM 2764 N N . PRO A 1 369 ? -45.928 -3.469 15.757 1.00 91.94 369 PRO A N 1
ATOM 2765 C CA . PRO A 1 369 ? -46.667 -3.238 16.996 1.00 91.94 369 PRO A CA 1
ATOM 2766 C C . PRO A 1 369 ? -45.819 -3.630 18.213 1.00 91.94 369 PRO A C 1
ATOM 2768 O O . PRO A 1 369 ? -44.835 -4.359 18.095 1.00 91.94 369 PRO A O 1
ATOM 2771 N N . VAL A 1 370 ? -46.227 -3.194 19.407 1.00 92.56 370 VAL A N 1
ATOM 2772 C CA . VAL A 1 370 ? -45.622 -3.672 20.660 1.00 92.56 370 VAL A CA 1
ATOM 2773 C C . VAL A 1 370 ? -45.681 -5.205 20.686 1.00 92.56 370 VAL A C 1
ATOM 2775 O O . VAL A 1 370 ? -46.738 -5.784 20.443 1.00 92.56 370 VAL A O 1
ATOM 2778 N N . ASN A 1 371 ? -44.545 -5.853 20.962 1.00 92.25 371 ASN A N 1
ATOM 2779 C CA . ASN A 1 371 ? -44.345 -7.311 20.899 1.00 92.25 371 ASN A CA 1
ATOM 2780 C C . ASN A 1 371 ? -44.446 -7.948 19.496 1.00 92.25 371 ASN A C 1
ATOM 2782 O O . ASN A 1 371 ? -44.493 -9.172 19.389 1.00 92.25 371 ASN A O 1
ATOM 2786 N N . GLY A 1 372 ? -44.481 -7.159 18.421 1.00 91.00 372 GLY A N 1
ATOM 2787 C CA . GLY A 1 372 ? -44.375 -7.676 17.059 1.00 91.00 372 GLY A CA 1
ATOM 2788 C C . GLY A 1 372 ? -42.935 -8.042 16.680 1.00 91.00 372 GLY A C 1
ATOM 2789 O O . GLY A 1 372 ? -41.972 -7.633 17.326 1.00 91.00 372 GLY A O 1
ATOM 2790 N N . THR A 1 373 ? -42.780 -8.799 15.597 1.00 93.94 373 THR A N 1
ATOM 2791 C CA . THR A 1 373 ? -41.468 -9.204 15.069 1.00 93.94 373 THR A CA 1
ATOM 2792 C C . THR A 1 373 ? -40.976 -8.213 14.017 1.00 93.94 373 THR A C 1
ATOM 2794 O O . THR A 1 373 ? -41.653 -8.012 13.012 1.00 93.94 373 THR A O 1
ATOM 2797 N N . LEU A 1 374 ? -39.781 -7.640 14.199 1.00 94.00 374 LEU A N 1
ATOM 2798 C CA . LEU A 1 374 ? -39.065 -6.927 13.136 1.00 94.00 374 LEU A CA 1
ATOM 2799 C C . LEU A 1 374 ? -38.404 -7.948 12.201 1.00 94.00 374 LEU A C 1
ATOM 2801 O O . LEU A 1 374 ? -37.608 -8.778 12.632 1.00 94.00 374 LEU A O 1
ATOM 2805 N N . SER A 1 375 ? -38.748 -7.886 10.924 1.00 93.62 375 SER A N 1
ATOM 2806 C CA . SER A 1 375 ? -38.226 -8.724 9.852 1.00 93.62 375 SER A CA 1
ATOM 2807 C C . SER A 1 375 ? -37.186 -7.940 9.063 1.00 93.62 375 SER A C 1
ATOM 2809 O O . SER A 1 375 ? -37.465 -6.867 8.522 1.00 93.62 375 SER A O 1
ATOM 2811 N N . VAL A 1 376 ? -35.978 -8.490 8.991 1.00 92.00 376 VAL A N 1
ATOM 2812 C CA . VAL A 1 376 ? -34.827 -7.872 8.332 1.00 92.00 376 VAL A CA 1
ATOM 2813 C C . VAL A 1 376 ? -34.193 -8.889 7.393 1.00 92.00 376 VAL A C 1
ATOM 2815 O O . VAL A 1 376 ? -34.067 -10.064 7.735 1.00 92.00 376 VAL A O 1
ATOM 2818 N N . THR A 1 377 ? -33.775 -8.437 6.216 1.00 91.44 377 THR A N 1
ATOM 2819 C CA . THR A 1 377 ? -32.909 -9.201 5.313 1.00 91.44 377 THR A CA 1
ATOM 2820 C C . THR A 1 377 ? -31.564 -8.501 5.243 1.00 91.44 377 THR A C 1
ATOM 2822 O O . THR A 1 377 ? -31.519 -7.308 4.956 1.00 91.44 377 THR A O 1
ATOM 2825 N N . SER A 1 378 ? -30.472 -9.220 5.494 1.00 89.75 378 SER A N 1
ATOM 2826 C CA . SER A 1 378 ? -29.115 -8.703 5.327 1.00 89.75 378 SER A CA 1
ATOM 2827 C C . SER A 1 378 ? -28.379 -9.462 4.229 1.00 89.75 378 SER A C 1
ATOM 2829 O O . SER A 1 378 ? -28.544 -10.672 4.069 1.00 89.75 378 SER A O 1
ATOM 2831 N N . LYS A 1 379 ? -27.556 -8.742 3.469 1.00 85.75 379 LYS A N 1
ATOM 2832 C CA . LYS A 1 379 ? -26.603 -9.319 2.524 1.00 85.75 379 LYS A CA 1
ATOM 2833 C C . LYS A 1 379 ? -25.201 -9.075 3.057 1.00 85.75 379 LYS A C 1
ATOM 2835 O O . LYS A 1 379 ? -24.786 -7.923 3.202 1.00 85.75 379 LYS A O 1
ATOM 2840 N N . GLY A 1 380 ? -24.507 -10.167 3.358 1.00 79.12 380 GLY A N 1
ATOM 2841 C CA . GLY A 1 380 ? -23.093 -10.142 3.696 1.00 79.12 380 GLY A CA 1
ATOM 2842 C C . GLY A 1 380 ? -22.219 -10.452 2.485 1.00 79.12 380 GLY A C 1
ATOM 2843 O O . GLY A 1 380 ? -22.656 -11.178 1.589 1.00 79.12 380 GLY A O 1
ATOM 2844 N N . ILE A 1 381 ? -21.003 -9.917 2.470 1.00 75.31 381 ILE A N 1
ATOM 2845 C CA . ILE A 1 381 ? -19.950 -10.294 1.523 1.00 75.31 381 ILE A CA 1
ATOM 2846 C C . ILE A 1 381 ? -18.754 -10.802 2.331 1.00 75.31 381 ILE A C 1
ATOM 2848 O O . ILE A 1 381 ? -18.415 -10.245 3.377 1.00 75.31 381 ILE A O 1
ATOM 2852 N N . VAL A 1 382 ? -18.164 -11.903 1.868 1.00 72.06 382 VAL A N 1
ATOM 2853 C CA . VAL A 1 382 ? -16.837 -12.347 2.299 1.00 72.06 382 VAL A CA 1
ATOM 2854 C C . VAL A 1 382 ? -15.874 -11.857 1.231 1.00 72.06 382 VAL A C 1
ATOM 2856 O O . VAL A 1 382 ? -16.051 -12.188 0.060 1.00 72.06 382 VAL A O 1
ATOM 2859 N N . ASN A 1 383 ? -14.928 -11.012 1.628 1.00 72.88 383 ASN A N 1
ATOM 2860 C CA . ASN A 1 383 ? -13.883 -10.534 0.736 1.00 72.88 383 ASN A CA 1
ATOM 2861 C C . ASN A 1 383 ? -12.682 -11.464 0.901 1.00 72.88 383 ASN A C 1
ATOM 2863 O O . ASN A 1 383 ? -12.127 -11.544 2.000 1.00 72.88 383 ASN A O 1
ATOM 2867 N N . ASP A 1 384 ? -12.326 -12.165 -0.171 1.00 60.25 384 ASP A N 1
ATOM 2868 C CA . ASP A 1 384 ? -11.138 -13.020 -0.226 1.00 60.25 384 ASP A CA 1
ATOM 2869 C C . ASP A 1 384 ? -9.872 -12.201 -0.455 1.00 60.25 384 ASP A C 1
ATOM 2871 O O . ASP A 1 384 ? -9.942 -11.122 -1.100 1.00 60.25 384 ASP A O 1
#

Nearest PDB structures (foldseek):
  7o7a-assembly1_B  TM=4.353E-01  e=3.522E-03  Pseudopedobacter saltans DSM 12145
  1ib4-assembly2_B  TM=3.063E-01  e=2.112E-02  Aspergillus aculeatus
  9j4l-assembly1_B  TM=2.351E-01  e=3.351E-01  Paenarthrobacter aurescens
  6k0n-assembly1_A  TM=2.000E-01  e=5.884E-01  Paenibacillus glycanilyticus
  5g5o-assembly2_B  TM=1.868E-01  e=5.312E-01  Snake adenovirus 1